Protein AF-A0A261USJ1-F1 (afdb_monomer_lite)

Foldseek 3Di:
DDQDAFPCLPLDDPPDPDPSVVRSVVVQVCCQEPDQPDQWHAHSNRHIDGRVNVVVCVVDVVNVVVVVVVVVVVVVVLVVVLVVVCVVVVVVVVVVVPPDDQDDFQAKDFDDDDVPDDPVRHPGFIFTDDPRDTHDDQKGAFAAPCVVVVQVVVCVVVVHHQPDFDFDPDDDADPDDWRKGWGDDPQWIKIWDIAGNVQATDIDTDGPDDDDDDDDTGHHHDDTHDDDHDDDPQDDDDDDDDDDDDDDDDDDDDDDPDDDAFPDDLAFAEAEAEAEAAQLQQQAQQPAWQFQDADQQAKEWQQAQAAFDDVAPWARHTLQAMDGHGWHQRDTHPQQGHRGHAALFRLQQVLLCVLVVVVVRRSNSYHYYHHYQYGHLDDLVCCFPPHSSVRRVLRSLLSVCVNSVVVSHQYAHQAAEYEYQPNPQPPALVVSLVRVVRRLVVVQVSRCVRRVDPDRHAYEYEQAFAADPTGSVNVNLLVCCVVPVVRGDHQAYLQPFACSVVVLQQHYGYSRSSSLVSSSNNVQSSCRNVVNPPQQAKRWDAWEQPFQFKIKIDIRHNAAKDFPPQKQLQQKFKDAPRHGQARWDWDADPRRIIMTGGPDGDDLPRMKMWGQHHMDGPPDRHPGGGGGMWGPDPDWDAGPNDIGDSTHHYRIDMHRYDYDDD

Sequence (662 aa):
MGDGMTTYNTGNPVPSTDPRDLRDNAENYDTAMNDRDSPSWIDRLGRPRKTFAEIERLADPGTVLAAVETAEEAARTAVAANRTIFRATKAELLAAMQGPPAQLDETPGKVTNDPGHTVENPVNGDYVWRNGQLVYSAAQPATREEVDYALETYSALVGEPVEQYEFFNEYPVPEFFTDKAYVGTDSADFVIESKTTSGEFVFNGSASSGDETQYEFHNAPDTEGMGSVFVDRNEYIFANFSQVGDWSGEATPANSEANLKFPLNPLTQMLGQILYGQSLYMGCRGIPPLSTDQPYSNWTFGQGPRSTRPGGTGGGTGTQSAIPLIENTSNIAGNGSPDPGETPCSGAANFFSVQIKDWGIDPNALPVFSSTAGHGGYSITQLNENSSWIAVWRDHVTQQKARAEEMGKEYIVPVLHYGQGESDGGMDEIVWRNYFLALYAYQVSFVKSVTGQKWTPPMHTYQNWATGNASNPAKAYLWLARNYPNTFRLVTPLYHLPRADYASDGTHLSNIGSKHLGCYLGRASADVVLSRPMTNFIMPGKPVYESDTRIRIPHASGFPLQLTETTAQSGYKVLTGGEDAGVPVVTLDEYKNVILTLPQSVSPEDLVVRYARDYKPEGIVLNGGAGDLCDTDPSTVIISDELRSLRSYCPSFVETVTLSRV

Structure (mmCIF, N/CA/C/O backbone):
data_AF-A0A261USJ1-F1
#
_entry.id   AF-A0A261USJ1-F1
#
loop_
_atom_site.group_PDB
_atom_site.id
_atom_site.type_symbol
_atom_site.label_atom_id
_atom_site.label_alt_id
_atom_site.label_comp_id
_atom_site.label_asym_id
_atom_site.label_entity_id
_atom_site.label_seq_id
_atom_site.pdbx_PDB_ins_code
_atom_site.Cartn_x
_atom_site.Cartn_y
_atom_site.Cartn_z
_atom_site.occupancy
_atom_site.B_iso_or_equiv
_atom_site.auth_seq_id
_atom_site.auth_comp_id
_atom_site.auth_asym_id
_atom_site.auth_atom_id
_atom_site.pdbx_PDB_model_num
ATOM 1 N N . MET A 1 1 ? -15.446 43.816 -33.731 1.00 31.97 1 MET A N 1
ATOM 2 C CA . MET A 1 1 ? -14.307 44.629 -34.212 1.00 31.97 1 MET A CA 1
ATOM 3 C C . MET A 1 1 ? -13.136 44.208 -33.347 1.00 31.97 1 MET A C 1
ATOM 5 O O . MET A 1 1 ? -13.342 44.184 -32.147 1.00 31.97 1 MET A O 1
ATOM 9 N N . GLY A 1 2 ? -11.968 43.812 -33.828 1.00 37.75 2 GLY A N 1
ATOM 10 C CA . GLY A 1 2 ? -11.449 43.549 -35.176 1.00 37.75 2 GLY A CA 1
ATOM 11 C C . GLY A 1 2 ? -9.989 43.121 -34.966 1.00 37.75 2 GLY A C 1
ATOM 12 O O . GLY A 1 2 ? -9.375 43.650 -34.045 1.00 37.75 2 GLY A O 1
ATOM 13 N N . ASP A 1 3 ? -9.469 42.137 -35.705 1.00 47.72 3 ASP A N 1
ATOM 14 C CA . ASP A 1 3 ? -8.254 41.417 -35.280 1.00 47.72 3 ASP A CA 1
ATOM 15 C C . ASP A 1 3 ? -7.053 42.345 -35.038 1.00 47.72 3 ASP A C 1
ATOM 17 O O . ASP A 1 3 ? -6.546 43.001 -35.952 1.00 47.72 3 ASP A O 1
ATOM 21 N N . GLY A 1 4 ? -6.626 42.405 -33.773 1.00 51.84 4 GLY A N 1
ATOM 22 C CA . GLY A 1 4 ? -5.659 43.371 -33.261 1.00 51.84 4 GLY A CA 1
ATOM 23 C C . GLY A 1 4 ? -4.225 43.071 -33.680 1.00 51.84 4 GLY A C 1
ATOM 24 O O . GLY A 1 4 ? -3.423 42.619 -32.869 1.00 51.84 4 GLY A O 1
ATOM 25 N N . MET A 1 5 ? -3.885 43.356 -34.936 1.00 59.59 5 MET A N 1
ATOM 26 C CA . MET A 1 5 ? -2.505 43.692 -35.282 1.00 59.59 5 MET A CA 1
ATOM 27 C C . MET A 1 5 ? -2.197 45.113 -34.802 1.00 59.59 5 MET A C 1
ATOM 29 O O . MET A 1 5 ? -3.017 46.019 -34.956 1.00 59.59 5 MET A O 1
ATOM 33 N N . THR A 1 6 ? -1.003 45.312 -34.249 1.00 66.19 6 THR A N 1
ATOM 34 C CA . THR A 1 6 ? -0.514 46.633 -33.838 1.00 66.19 6 THR A CA 1
ATOM 35 C C . THR A 1 6 ? -0.359 47.585 -35.024 1.00 66.19 6 THR A C 1
ATOM 37 O O . THR A 1 6 ? -0.209 47.141 -36.165 1.00 66.19 6 THR A O 1
ATOM 40 N N . THR A 1 7 ? -0.380 48.899 -34.762 1.00 78.62 7 THR A N 1
ATOM 41 C CA . THR A 1 7 ? -0.466 49.934 -35.810 1.00 78.62 7 THR A CA 1
ATOM 42 C C . THR A 1 7 ? 0.581 49.798 -36.928 1.00 78.62 7 THR A C 1
ATOM 44 O O . THR A 1 7 ? 0.272 50.127 -38.076 1.00 78.62 7 THR A O 1
ATOM 47 N N . TYR A 1 8 ? 1.806 49.346 -36.631 1.00 80.75 8 TYR A N 1
ATOM 48 C CA . TYR A 1 8 ? 2.883 49.255 -37.627 1.00 80.75 8 TYR A CA 1
ATOM 49 C C . TYR A 1 8 ? 3.340 47.833 -37.978 1.00 80.75 8 TYR A C 1
ATOM 51 O O . TYR A 1 8 ? 3.887 47.655 -39.066 1.00 80.75 8 TYR A O 1
ATOM 59 N N . ASN A 1 9 ? 3.154 46.862 -37.077 1.00 76.31 9 ASN A N 1
ATOM 60 C CA . ASN A 1 9 ? 3.500 45.439 -37.187 1.00 76.31 9 ASN A CA 1
ATOM 61 C C . ASN A 1 9 ? 4.807 45.177 -37.967 1.00 76.31 9 ASN A C 1
ATOM 63 O O . ASN A 1 9 ? 4.822 44.559 -39.031 1.00 76.31 9 ASN A O 1
ATOM 67 N N . THR A 1 10 ? 5.921 45.715 -37.459 1.00 78.69 10 THR A N 1
ATOM 68 C CA . THR A 1 10 ? 7.188 45.811 -38.212 1.00 78.69 10 THR A CA 1
ATOM 69 C C . THR A 1 10 ? 7.858 44.464 -38.521 1.00 78.69 10 THR A C 1
ATOM 71 O O . THR A 1 10 ? 8.721 44.402 -39.396 1.00 78.69 10 THR A O 1
ATOM 74 N N . GLY A 1 11 ? 7.532 43.409 -37.766 1.00 79.56 11 GLY A N 1
ATOM 75 C CA . GLY A 1 11 ? 8.243 42.126 -37.780 1.00 79.56 11 GLY A CA 1
ATOM 76 C C . GLY A 1 11 ? 9.639 42.136 -37.131 1.00 79.56 11 GLY A C 1
ATOM 77 O O . GLY A 1 11 ? 10.296 41.095 -37.100 1.00 79.56 11 GLY A O 1
ATOM 78 N N . ASN A 1 12 ? 10.114 43.269 -36.597 1.00 82.81 12 ASN A N 1
ATOM 79 C CA . ASN A 1 12 ? 11.430 43.367 -35.956 1.00 82.81 12 ASN A CA 1
ATOM 80 C C . ASN A 1 12 ? 11.520 42.479 -34.694 1.00 82.81 12 ASN A C 1
ATOM 82 O O . ASN A 1 12 ? 10.553 42.404 -33.929 1.00 82.81 12 ASN A O 1
ATOM 86 N N . PRO A 1 13 ? 12.685 41.874 -34.387 1.00 79.81 13 PRO A N 1
ATOM 87 C CA . PRO A 1 13 ? 12.869 41.053 -33.188 1.00 79.81 13 PRO A CA 1
ATOM 88 C C . PRO A 1 13 ? 12.673 41.838 -31.875 1.00 79.81 13 PRO A C 1
ATOM 90 O O . PRO A 1 13 ? 12.565 43.064 -31.854 1.00 79.81 13 PRO A O 1
ATOM 93 N N . VAL A 1 14 ? 12.609 41.122 -30.749 1.00 79.56 14 VAL A N 1
ATOM 94 C CA . VAL A 1 14 ? 12.644 41.706 -29.395 1.00 79.56 14 VAL A CA 1
ATOM 95 C C . VAL A 1 14 ? 14.060 41.510 -28.826 1.00 79.56 14 VAL A C 1
ATOM 97 O O . VAL A 1 14 ? 14.514 40.366 -28.805 1.00 79.56 14 VAL A O 1
ATOM 100 N N . PRO A 1 15 ? 14.747 42.559 -28.330 1.00 78.44 15 PRO A N 1
ATOM 101 C CA . PRO A 1 15 ? 14.367 43.976 -28.354 1.00 78.44 15 PRO A CA 1
ATOM 102 C C . PRO A 1 15 ? 14.515 44.616 -29.748 1.00 78.44 15 PRO A C 1
ATOM 104 O O . PRO A 1 15 ? 15.284 44.144 -30.580 1.00 78.44 15 PRO A O 1
ATOM 107 N N . SER A 1 16 ? 13.810 45.731 -29.964 1.00 83.81 16 SER A N 1
ATOM 108 C CA . SER A 1 16 ? 13.938 46.602 -31.142 1.00 83.81 16 SER A CA 1
ATOM 109 C C . SER A 1 16 ? 14.152 48.050 -30.694 1.00 83.81 16 SER A C 1
ATOM 111 O O . SER A 1 16 ? 13.687 48.441 -29.623 1.00 83.81 16 SER A O 1
ATOM 113 N N . THR A 1 17 ? 14.848 48.837 -31.514 1.00 88.31 17 THR A N 1
ATOM 114 C CA . THR A 1 17 ? 15.060 50.284 -31.333 1.00 88.31 17 THR A CA 1
ATOM 115 C C . THR A 1 17 ? 14.256 51.138 -32.321 1.00 88.31 17 THR A C 1
ATOM 117 O O . THR A 1 17 ? 14.405 52.359 -32.330 1.00 88.31 17 THR A O 1
ATOM 120 N N . ASP A 1 18 ? 13.400 50.530 -33.150 1.00 85.31 18 ASP A N 1
ATOM 121 C CA . ASP A 1 18 ? 12.532 51.261 -34.078 1.00 85.31 18 ASP A CA 1
ATOM 122 C C . ASP A 1 18 ? 11.438 52.034 -33.307 1.00 85.31 18 ASP A C 1
ATOM 124 O O . ASP A 1 18 ? 10.701 51.428 -32.520 1.00 85.31 18 ASP A O 1
ATOM 128 N N . PRO A 1 19 ? 11.261 53.352 -33.530 1.00 85.12 19 PRO A N 1
ATOM 129 C CA . PRO A 1 19 ? 10.209 54.131 -32.873 1.00 85.12 19 PRO A CA 1
ATOM 130 C C . PRO A 1 19 ? 8.784 53.610 -33.118 1.00 85.12 19 PRO A C 1
ATOM 132 O O . PRO A 1 19 ? 7.893 53.871 -32.311 1.00 85.12 19 PRO A O 1
ATOM 135 N N . ARG A 1 20 ? 8.557 52.861 -34.205 1.00 86.00 20 ARG A N 1
ATOM 136 C CA . ARG A 1 20 ? 7.270 52.214 -34.498 1.00 86.00 20 ARG A CA 1
ATOM 137 C C . ARG A 1 20 ? 7.000 51.048 -33.556 1.00 86.00 20 ARG A C 1
ATOM 139 O O . ARG A 1 20 ? 5.900 50.944 -33.024 1.00 86.00 20 ARG A O 1
ATOM 146 N N . ASP A 1 21 ? 8.020 50.237 -33.270 1.00 84.88 21 ASP A N 1
ATOM 147 C CA . ASP A 1 21 ? 7.905 49.146 -32.301 1.00 84.88 21 ASP A CA 1
ATOM 148 C C . ASP A 1 21 ? 7.637 49.665 -30.890 1.00 84.88 21 ASP A C 1
ATOM 150 O O . ASP A 1 21 ? 6.932 49.013 -30.129 1.00 84.88 21 ASP A O 1
ATOM 154 N N . LEU A 1 22 ? 8.159 50.839 -30.517 1.00 83.94 22 LEU A N 1
ATOM 155 C CA . LEU A 1 22 ? 7.848 51.446 -29.219 1.00 83.94 22 LEU A CA 1
ATOM 156 C C . LEU A 1 22 ? 6.342 51.713 -29.064 1.00 83.94 22 LEU A C 1
ATOM 158 O O . LEU A 1 22 ? 5.780 51.406 -28.013 1.00 83.94 22 LEU A O 1
ATOM 162 N N . ARG A 1 23 ? 5.683 52.232 -30.110 1.00 83.56 23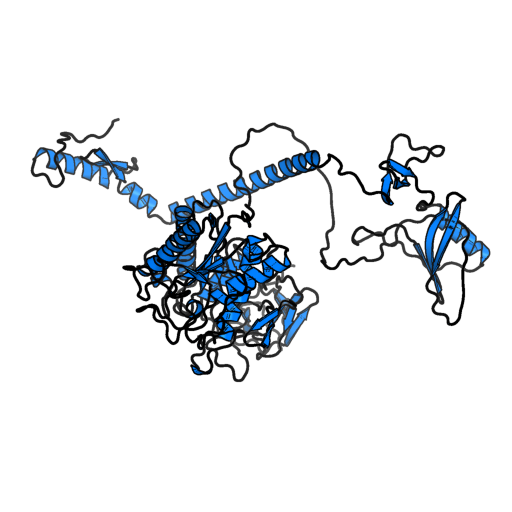 ARG A N 1
ATOM 163 C CA . ARG A 1 23 ? 4.230 52.450 -30.107 1.00 83.56 23 ARG A CA 1
ATOM 164 C C . ARG A 1 23 ? 3.456 51.130 -30.146 1.00 83.56 23 ARG A C 1
ATOM 166 O O . ARG A 1 23 ? 2.558 50.953 -29.331 1.00 83.56 23 ARG A O 1
ATOM 173 N N . ASP A 1 24 ? 3.853 50.187 -30.995 1.00 83.38 24 ASP A N 1
ATOM 174 C CA . ASP A 1 24 ? 3.240 48.853 -31.063 1.00 83.38 24 ASP A CA 1
ATOM 175 C C . ASP A 1 24 ? 3.337 48.090 -29.726 1.00 83.38 24 ASP A C 1
ATOM 177 O O . ASP A 1 24 ? 2.386 47.431 -29.312 1.00 83.38 24 ASP A O 1
ATOM 181 N N . ASN A 1 25 ? 4.467 48.187 -29.012 1.00 84.69 25 ASN A N 1
ATOM 182 C CA . ASN A 1 25 ? 4.614 47.606 -27.673 1.00 84.69 25 ASN A CA 1
ATOM 183 C C . ASN A 1 25 ? 3.706 48.302 -26.640 1.00 84.69 25 ASN A C 1
ATOM 185 O O . ASN A 1 25 ? 3.221 47.631 -25.734 1.00 84.69 25 ASN A O 1
ATOM 189 N N . ALA A 1 26 ? 3.476 49.615 -26.756 1.00 85.69 26 ALA A N 1
ATOM 190 C CA . ALA A 1 26 ? 2.617 50.362 -25.836 1.00 85.69 26 ALA A CA 1
ATOM 191 C C . ALA A 1 26 ? 1.125 50.048 -26.044 1.00 85.69 26 ALA A C 1
ATOM 193 O O . ALA A 1 26 ? 0.429 49.778 -25.069 1.00 85.69 26 ALA A O 1
ATOM 194 N N . GLU A 1 27 ? 0.661 50.010 -27.298 1.00 83.62 27 GLU A N 1
ATOM 195 C CA . GLU A 1 27 ? -0.711 49.607 -27.658 1.00 83.62 27 GLU A CA 1
ATOM 196 C C . GLU A 1 27 ? -1.000 48.173 -27.184 1.00 83.62 27 GLU A C 1
ATOM 198 O O . GLU A 1 27 ? -2.015 47.920 -26.539 1.00 83.62 27 GLU A O 1
ATOM 203 N N . ASN A 1 28 ? -0.045 47.260 -27.388 1.00 85.44 28 ASN A N 1
ATOM 204 C CA . ASN A 1 28 ? -0.116 45.899 -26.862 1.00 85.44 28 ASN A CA 1
ATOM 205 C C . ASN A 1 28 ? -0.135 45.826 -25.333 1.00 85.44 28 ASN A C 1
ATOM 207 O O . ASN A 1 28 ? -0.880 45.024 -24.781 1.00 85.44 28 ASN A O 1
ATOM 211 N N . TYR A 1 29 ? 0.701 46.602 -24.637 1.00 87.00 29 TYR A N 1
ATOM 212 C CA . TYR A 1 29 ? 0.779 46.548 -23.174 1.00 87.00 29 TYR A CA 1
ATOM 213 C C . TYR A 1 29 ? -0.506 47.067 -22.516 1.00 87.00 29 TYR A C 1
ATOM 215 O O . TYR A 1 29 ? -0.948 46.505 -21.515 1.00 87.00 29 TYR A O 1
ATOM 223 N N . ASP A 1 30 ? -1.131 48.088 -23.108 1.00 87.19 30 ASP A N 1
ATOM 224 C CA . ASP A 1 30 ? -2.440 48.584 -22.686 1.00 87.19 30 ASP A CA 1
ATOM 225 C C . ASP A 1 30 ? -3.512 47.489 -22.824 1.00 87.19 30 ASP A C 1
ATOM 227 O O . ASP A 1 30 ? -4.163 47.141 -21.840 1.00 87.19 30 ASP A O 1
ATOM 231 N N . THR A 1 31 ? -3.608 46.833 -23.991 1.00 86.12 31 THR A N 1
ATOM 232 C CA . THR A 1 31 ? -4.508 45.676 -24.186 1.00 86.12 31 THR A CA 1
ATOM 233 C C . THR A 1 31 ? -4.193 44.524 -23.222 1.00 86.12 31 THR A C 1
ATOM 235 O O . THR A 1 31 ? -5.098 43.947 -22.626 1.00 86.12 31 THR A O 1
ATOM 238 N N . ALA A 1 32 ? -2.913 44.198 -23.024 1.00 88.31 32 ALA A N 1
ATOM 239 C CA . ALA A 1 32 ? -2.475 43.087 -22.181 1.00 88.31 32 ALA A CA 1
ATOM 240 C C . ALA A 1 32 ? -2.879 43.241 -20.709 1.00 88.31 32 ALA A C 1
ATOM 242 O O . ALA A 1 32 ? -3.160 42.236 -20.051 1.00 88.31 32 ALA A O 1
ATOM 243 N N . MET A 1 33 ? -2.878 44.475 -20.196 1.00 91.44 33 MET A N 1
ATOM 244 C CA . MET A 1 33 ? -3.151 44.780 -18.790 1.00 91.44 33 MET A CA 1
ATOM 245 C C . MET A 1 33 ? -4.598 45.201 -18.522 1.00 91.44 33 MET A C 1
ATOM 247 O O . MET A 1 33 ? -5.120 44.869 -17.459 1.00 91.44 33 MET A O 1
ATOM 251 N N . ASN A 1 34 ? -5.228 45.931 -19.448 1.00 89.56 34 ASN A N 1
ATOM 252 C CA . ASN A 1 34 ? -6.484 46.643 -19.192 1.00 89.56 34 ASN A CA 1
ATOM 253 C C . ASN A 1 34 ? -7.712 46.046 -19.902 1.00 89.56 34 ASN A C 1
ATOM 255 O O . ASN A 1 34 ? -8.832 46.391 -19.522 1.00 89.56 34 ASN A O 1
ATOM 259 N N . ASP A 1 35 ? -7.548 45.150 -20.884 1.00 87.19 35 ASP A N 1
ATOM 260 C CA . ASP A 1 35 ? -8.683 44.399 -21.438 1.00 87.19 35 ASP A CA 1
ATOM 261 C C . ASP A 1 35 ? -9.181 43.365 -20.408 1.00 87.19 35 ASP A C 1
ATOM 263 O O . ASP A 1 35 ? -8.410 42.563 -19.870 1.00 87.19 35 ASP A O 1
ATOM 267 N N . ARG A 1 36 ? -10.485 43.423 -20.113 1.00 86.31 36 ARG A N 1
ATOM 268 C CA . ARG A 1 36 ? -11.181 42.558 -19.146 1.00 86.31 36 ARG A CA 1
ATOM 269 C C . ARG A 1 36 ? -12.207 41.626 -19.790 1.00 86.31 36 ARG A C 1
ATOM 271 O O . ARG A 1 36 ? -12.709 40.743 -19.100 1.00 86.31 36 ARG A O 1
ATOM 278 N N . ASP A 1 37 ? -12.498 41.821 -21.074 1.00 85.38 37 ASP A N 1
ATOM 279 C CA . ASP A 1 37 ? -13.512 41.079 -21.823 1.00 85.38 37 ASP A CA 1
ATOM 280 C C . ASP A 1 37 ? -12.855 40.003 -22.709 1.00 85.38 37 ASP A C 1
ATOM 282 O O . ASP A 1 37 ? -13.385 38.899 -22.857 1.00 85.38 37 ASP A O 1
ATOM 286 N N . SER A 1 38 ? -11.667 40.285 -23.258 1.00 84.12 38 SER A N 1
ATOM 287 C CA . SER A 1 38 ? -10.870 39.317 -24.017 1.00 84.12 38 SER A CA 1
ATOM 288 C C . SER A 1 38 ? -9.994 38.468 -23.083 1.00 84.12 38 SER A C 1
ATOM 290 O O . SER A 1 38 ? -9.188 39.023 -22.334 1.00 84.12 38 SER A O 1
ATOM 292 N N . PRO A 1 39 ? -10.021 37.122 -23.162 1.00 85.38 39 PRO A N 1
ATOM 293 C CA . PRO A 1 39 ? -9.114 36.275 -22.380 1.00 85.38 39 PRO A CA 1
ATOM 294 C C . PRO A 1 39 ? -7.683 36.232 -22.951 1.00 85.38 39 PRO A C 1
ATOM 296 O O . PRO A 1 39 ? -6.754 35.723 -22.317 1.00 85.38 39 PRO A O 1
ATOM 299 N N . SER A 1 40 ? -7.486 36.734 -24.173 1.00 88.88 40 SER A N 1
ATOM 300 C CA . SER A 1 40 ? -6.208 36.694 -24.878 1.00 88.88 40 SER A CA 1
ATOM 301 C C . SER A 1 40 ? -6.030 37.842 -25.865 1.00 88.88 40 SER A C 1
ATOM 303 O O . SER A 1 40 ? -6.982 38.230 -26.536 1.00 88.88 40 SER A O 1
ATOM 305 N N . TRP A 1 41 ? -4.786 38.289 -26.020 1.00 86.50 41 TRP A N 1
ATOM 306 C CA . TRP A 1 41 ? -4.325 39.285 -26.992 1.00 86.50 41 TRP A CA 1
ATOM 307 C C . TRP A 1 41 ? -3.182 38.702 -27.843 1.00 86.50 41 TRP A C 1
ATOM 309 O O . TRP A 1 41 ? -2.633 37.645 -27.517 1.00 86.50 41 TRP A O 1
ATOM 319 N N . ILE A 1 42 ? -2.820 39.364 -28.944 1.00 83.44 42 ILE A N 1
ATOM 320 C CA . ILE A 1 42 ? -1.750 38.925 -29.854 1.00 83.44 42 ILE A CA 1
ATOM 321 C C . ILE A 1 42 ? -0.527 39.830 -29.674 1.00 83.44 42 ILE A C 1
ATOM 323 O O . ILE A 1 42 ? -0.639 41.042 -29.818 1.00 83.44 42 ILE A O 1
ATOM 327 N N . ASP A 1 43 ? 0.650 39.268 -29.382 1.00 82.81 43 ASP A N 1
ATOM 328 C CA . ASP A 1 43 ? 1.877 40.070 -29.297 1.00 82.81 43 ASP A CA 1
ATOM 329 C C . ASP A 1 43 ? 2.382 40.536 -30.673 1.00 82.81 43 ASP A C 1
ATOM 331 O O . ASP A 1 43 ? 2.024 39.973 -31.708 1.00 82.81 43 ASP A O 1
ATOM 335 N N . ARG A 1 44 ? 3.257 41.555 -30.713 1.00 80.12 44 ARG A N 1
ATOM 336 C CA . ARG A 1 44 ? 3.800 42.110 -31.977 1.00 80.12 44 ARG A CA 1
ATOM 337 C C . ARG A 1 44 ? 4.689 41.145 -32.786 1.00 80.12 44 ARG A C 1
ATOM 339 O O . ARG A 1 44 ? 5.315 41.564 -33.753 1.00 80.12 44 ARG A O 1
ATOM 346 N N . LEU A 1 45 ? 4.791 39.876 -32.382 1.00 81.06 45 LEU A N 1
ATOM 347 C CA . LEU A 1 45 ? 5.389 38.779 -33.151 1.00 81.06 45 LEU A CA 1
ATOM 348 C C . LEU A 1 45 ? 4.328 37.751 -33.602 1.00 81.06 45 LEU A C 1
ATOM 350 O O . LEU A 1 45 ? 4.680 36.632 -33.981 1.00 81.06 45 LEU A O 1
ATOM 354 N N . GLY A 1 46 ? 3.041 38.109 -33.537 1.00 79.12 46 GLY A N 1
ATOM 355 C CA . GLY A 1 46 ? 1.903 37.292 -33.955 1.00 79.12 46 GLY A CA 1
ATOM 356 C C . GLY A 1 46 ? 1.513 36.179 -32.978 1.00 79.12 46 GLY A C 1
ATOM 357 O O . GLY A 1 46 ? 0.814 35.251 -33.383 1.00 79.12 46 GLY A O 1
ATOM 358 N N . ARG A 1 47 ? 1.977 36.202 -31.719 1.00 80.12 47 ARG A N 1
ATOM 359 C CA . ARG A 1 47 ? 1.775 35.082 -30.779 1.00 80.12 47 ARG A CA 1
ATOM 360 C C . ARG A 1 47 ? 0.634 35.366 -29.798 1.00 80.12 47 ARG A C 1
ATOM 362 O O . ARG A 1 47 ? 0.675 36.409 -29.146 1.00 80.12 47 ARG A O 1
ATOM 369 N N . PRO A 1 48 ? -0.327 34.445 -29.605 1.00 86.19 48 PRO A N 1
ATOM 370 C CA . PRO A 1 48 ? -1.371 34.616 -28.603 1.00 86.19 48 PRO A CA 1
ATOM 371 C C . PRO A 1 48 ? -0.801 34.556 -27.181 1.00 86.19 48 PRO A C 1
ATOM 373 O O . PRO A 1 48 ? 0.004 33.683 -26.842 1.00 86.19 48 PRO A O 1
ATOM 376 N N . ARG A 1 49 ? -1.247 35.489 -26.342 1.00 84.81 49 ARG A N 1
ATOM 377 C CA . ARG A 1 49 ? -0.907 35.661 -24.923 1.00 84.81 49 ARG A CA 1
ATOM 378 C C . ARG A 1 49 ? -2.194 35.837 -24.123 1.00 84.81 49 ARG A C 1
ATOM 380 O O . ARG A 1 49 ? -3.187 36.299 -24.669 1.00 84.81 49 ARG A O 1
ATOM 387 N N . LYS A 1 50 ? -2.186 35.504 -22.831 1.00 91.75 50 LYS A N 1
ATOM 388 C CA . LYS A 1 50 ? -3.319 35.807 -21.938 1.00 91.75 50 LYS A CA 1
ATOM 389 C C . LYS A 1 50 ? -3.307 37.285 -21.548 1.00 91.75 50 LYS A C 1
ATOM 391 O O . LYS A 1 50 ? -2.228 37.863 -21.399 1.00 91.75 50 LYS A O 1
ATOM 396 N N . THR A 1 51 ? -4.486 37.877 -21.390 1.00 92.62 51 THR A N 1
ATOM 397 C CA . THR A 1 51 ? -4.655 39.173 -20.711 1.00 92.62 51 THR A CA 1
ATOM 398 C C . THR A 1 51 ? -4.451 39.002 -19.205 1.00 92.62 51 THR A C 1
ATOM 400 O O . THR A 1 51 ? -4.535 37.889 -18.677 1.00 92.62 51 THR A O 1
ATOM 403 N N . PHE A 1 52 ? -4.172 40.094 -18.493 1.00 88.81 52 PHE A N 1
ATOM 404 C CA . PHE A 1 52 ? -3.994 40.048 -17.043 1.00 88.81 52 PHE A CA 1
ATOM 405 C C . PHE A 1 52 ? -5.282 39.612 -16.326 1.00 88.81 52 PHE A C 1
ATOM 407 O O . PHE A 1 52 ? -5.216 38.788 -15.420 1.00 88.81 52 PHE A O 1
ATOM 414 N N . ALA A 1 53 ? -6.454 40.041 -16.811 1.00 87.38 53 ALA A N 1
ATOM 415 C CA . ALA A 1 53 ? -7.752 39.626 -16.276 1.00 87.38 53 ALA A CA 1
ATOM 416 C C . ALA A 1 53 ? -7.990 38.101 -16.356 1.00 87.38 53 ALA A C 1
ATOM 418 O O . ALA A 1 53 ? -8.504 37.509 -15.409 1.00 87.38 53 ALA A O 1
ATOM 419 N N . GLU A 1 54 ? -7.571 37.430 -17.437 1.00 85.94 54 GLU A N 1
ATOM 420 C CA . GLU A 1 54 ? -7.639 35.960 -17.535 1.00 85.94 54 GLU A CA 1
ATOM 421 C C . GLU A 1 54 ? -6.612 35.269 -16.625 1.00 85.94 54 GLU A C 1
ATOM 423 O O . GLU A 1 54 ? -6.858 34.166 -16.139 1.00 85.94 54 GLU A O 1
ATOM 428 N N . ILE A 1 55 ? -5.468 35.904 -16.354 1.00 83.06 55 ILE A N 1
ATOM 429 C CA . ILE A 1 55 ? -4.493 35.398 -15.377 1.00 83.06 55 ILE A CA 1
ATOM 430 C C . ILE A 1 55 ? -5.062 35.505 -13.954 1.00 83.06 55 ILE A C 1
ATOM 432 O O . ILE A 1 55 ? -4.971 34.534 -13.209 1.00 83.06 55 ILE A O 1
ATOM 436 N N . GLU A 1 56 ? -5.709 36.619 -13.596 1.00 83.44 56 GLU A N 1
ATOM 437 C CA . GLU A 1 56 ? -6.424 36.775 -12.320 1.00 83.44 56 GLU A CA 1
ATOM 438 C C . GLU A 1 56 ? -7.561 35.750 -12.181 1.00 83.44 56 GLU A C 1
ATOM 440 O O . GLU A 1 56 ? -7.635 35.044 -11.176 1.00 83.44 56 GLU A O 1
ATOM 445 N N . ARG A 1 57 ? -8.400 35.591 -13.215 1.00 78.25 57 ARG A N 1
ATOM 446 C CA . ARG A 1 57 ? -9.525 34.637 -13.227 1.00 78.25 57 ARG A CA 1
ATOM 447 C C . ARG A 1 57 ? -9.079 33.175 -13.094 1.00 78.25 57 ARG A C 1
ATOM 449 O O . ARG A 1 57 ? -9.806 32.361 -12.536 1.00 78.25 57 ARG A O 1
ATOM 456 N N . LEU A 1 58 ? -7.897 32.827 -13.603 1.00 73.94 58 LEU A N 1
ATOM 457 C CA . LEU A 1 58 ? -7.306 31.491 -13.450 1.00 73.94 58 LEU A CA 1
ATOM 458 C C . LEU A 1 58 ? -6.505 31.312 -12.151 1.00 73.94 58 LEU A C 1
ATOM 460 O O . LEU A 1 58 ? -6.184 30.178 -11.802 1.00 73.94 58 LEU A O 1
ATOM 464 N N . ALA A 1 59 ? -6.166 32.402 -11.460 1.00 71.06 59 ALA A N 1
ATOM 465 C CA . ALA A 1 59 ? -5.510 32.380 -10.155 1.00 71.06 59 ALA A CA 1
ATOM 466 C C . ALA A 1 59 ? -6.511 32.378 -8.983 1.00 71.06 59 ALA A C 1
ATOM 468 O O . ALA A 1 59 ? -6.129 32.016 -7.871 1.00 71.06 59 ALA A O 1
ATOM 469 N N . ASP A 1 60 ? -7.771 32.757 -9.219 1.00 72.19 60 ASP A N 1
ATOM 470 C CA . ASP A 1 60 ? -8.855 32.693 -8.237 1.00 72.19 60 ASP A CA 1
ATOM 471 C C . ASP A 1 60 ? -9.188 31.237 -7.829 1.00 72.19 60 ASP A C 1
ATOM 473 O O . ASP A 1 60 ? -9.688 30.460 -8.654 1.00 72.19 60 ASP A O 1
ATOM 477 N N . PRO A 1 61 ? -8.999 30.857 -6.547 1.00 56.00 61 PRO A N 1
ATOM 478 C CA . PRO A 1 61 ? -9.372 29.535 -6.056 1.00 56.00 61 PRO A CA 1
ATOM 479 C C . PRO A 1 61 ? -10.876 29.253 -6.147 1.00 56.00 61 PRO A C 1
ATOM 481 O O . PRO A 1 61 ? -11.250 28.090 -6.270 1.00 56.00 61 PRO A O 1
ATOM 484 N N . GLY A 1 62 ? -11.737 30.279 -6.104 1.00 61.53 62 GLY A N 1
ATOM 485 C CA . GLY A 1 62 ? -13.188 30.124 -6.226 1.00 61.53 62 GLY A CA 1
ATOM 486 C C . GLY A 1 62 ? -13.597 29.624 -7.610 1.00 61.53 62 GLY A C 1
ATOM 487 O O . GLY A 1 62 ? -14.349 28.660 -7.725 1.00 61.53 62 GLY A O 1
ATOM 488 N N . THR A 1 63 ? -13.034 30.212 -8.664 1.00 58.34 63 THR A N 1
ATOM 489 C CA . THR A 1 63 ? -13.231 29.794 -10.057 1.00 58.34 63 THR A CA 1
ATOM 490 C C . THR A 1 63 ? -12.688 28.386 -10.312 1.00 58.34 63 THR A C 1
ATOM 492 O O . THR A 1 63 ? -13.330 27.605 -11.015 1.00 58.34 63 THR A O 1
ATOM 495 N N . VAL A 1 64 ? -11.541 28.024 -9.722 1.00 52.78 64 VAL A N 1
ATOM 496 C CA . VAL A 1 64 ? -11.002 26.655 -9.816 1.00 52.78 64 VAL A CA 1
ATOM 497 C C . VAL A 1 64 ? -11.894 25.658 -9.070 1.00 52.78 64 VAL A C 1
ATOM 499 O O . VAL A 1 64 ? -12.210 24.607 -9.624 1.00 52.78 64 VAL A O 1
ATOM 502 N N . LEU A 1 65 ? -12.348 25.985 -7.856 1.00 51.19 65 LEU A N 1
ATOM 503 C CA . LEU A 1 65 ? -13.231 25.125 -7.068 1.00 51.19 65 LEU A CA 1
ATOM 504 C C . LEU A 1 65 ? -14.586 24.932 -7.758 1.00 51.19 65 LEU A C 1
ATOM 506 O O . LEU A 1 65 ? -15.002 23.796 -7.940 1.00 51.19 65 LEU A O 1
ATOM 510 N N . ALA A 1 66 ? -15.219 26.000 -8.248 1.00 58.03 66 ALA A N 1
ATOM 511 C CA . ALA A 1 66 ? -16.476 25.917 -8.991 1.00 58.03 66 ALA A CA 1
ATOM 512 C C . ALA A 1 66 ? -16.333 25.121 -10.304 1.00 58.03 66 ALA A C 1
ATOM 514 O O . ALA A 1 66 ? -17.255 24.406 -10.702 1.00 58.03 66 ALA A O 1
ATOM 515 N N . ALA A 1 67 ? -15.175 25.194 -10.974 1.00 54.94 67 ALA A N 1
ATOM 516 C CA . ALA A 1 67 ? -14.879 24.356 -12.135 1.00 54.94 67 ALA A CA 1
ATOM 517 C C . ALA A 1 67 ? -14.709 22.873 -11.754 1.00 54.94 67 ALA A C 1
ATOM 519 O O . ALA A 1 67 ? -15.180 22.008 -12.491 1.00 54.94 67 ALA A O 1
ATOM 520 N N . VAL A 1 68 ? -14.098 22.574 -10.600 1.00 54.41 68 VAL A N 1
ATOM 521 C CA . VAL A 1 68 ? -14.011 21.212 -10.045 1.00 54.41 68 VAL A CA 1
ATOM 522 C C . VAL A 1 68 ? -15.388 20.699 -9.628 1.00 54.41 68 VAL A C 1
ATOM 524 O O . VAL A 1 68 ? -15.750 19.608 -10.041 1.00 54.41 68 VAL A O 1
ATOM 527 N N . GLU A 1 69 ? -16.198 21.477 -8.911 1.00 58.84 69 GLU A N 1
ATOM 528 C CA . GLU A 1 69 ? -17.569 21.112 -8.522 1.00 58.84 69 GLU A CA 1
ATOM 529 C C . GLU A 1 69 ? -18.465 20.875 -9.748 1.00 58.84 69 GLU A C 1
ATOM 531 O O . GLU A 1 69 ? -19.212 19.898 -9.794 1.00 58.84 69 GLU A O 1
ATOM 536 N N . THR A 1 70 ? -18.339 21.708 -10.787 1.00 59.66 70 THR A N 1
ATOM 537 C CA . THR A 1 70 ? -19.051 21.524 -12.065 1.00 59.66 70 THR A CA 1
ATOM 538 C C . THR A 1 70 ? -18.568 20.273 -12.803 1.00 59.66 70 THR A C 1
ATOM 540 O O . THR A 1 70 ? -19.383 19.532 -13.352 1.00 59.66 70 THR A O 1
ATOM 543 N N . ALA A 1 71 ? -17.259 19.999 -12.808 1.00 49.66 71 ALA A N 1
ATOM 544 C CA . ALA A 1 71 ? -16.695 18.790 -13.404 1.00 49.66 71 ALA A CA 1
ATOM 545 C C . ALA A 1 71 ? -17.072 17.526 -12.614 1.00 49.66 71 ALA A C 1
ATOM 547 O O . ALA A 1 71 ? -17.356 16.495 -13.219 1.00 49.66 71 ALA A O 1
ATOM 548 N N . GLU A 1 72 ? -17.139 17.602 -11.285 1.00 51.88 72 GLU A N 1
ATOM 549 C CA . GLU A 1 72 ? -17.642 16.536 -10.424 1.00 51.88 72 GLU A CA 1
ATOM 550 C C . GLU A 1 72 ? -19.133 16.285 -10.641 1.00 51.88 72 GLU A C 1
ATOM 552 O O . GLU A 1 72 ? -19.541 15.130 -10.666 1.00 51.88 72 GLU A O 1
ATOM 557 N N . GLU A 1 73 ? -19.959 17.319 -10.815 1.00 54.78 73 GLU A N 1
ATOM 558 C CA . GLU A 1 73 ? -21.395 17.139 -11.049 1.00 54.78 73 GLU A CA 1
ATOM 559 C C . GLU A 1 73 ? -21.677 16.620 -12.464 1.00 54.78 73 GLU A C 1
ATOM 561 O O . GLU A 1 73 ? -22.509 15.728 -12.655 1.00 54.78 73 GLU A O 1
ATOM 566 N N . ALA A 1 74 ? -20.903 17.075 -13.454 1.00 50.34 74 ALA A N 1
ATOM 567 C CA . ALA A 1 74 ? -20.866 16.472 -14.781 1.00 50.34 74 ALA A CA 1
ATOM 568 C C . ALA A 1 74 ? -20.401 15.005 -14.717 1.00 50.34 74 ALA A C 1
ATOM 570 O O . ALA A 1 74 ? -20.991 14.157 -15.383 1.00 50.34 74 ALA A O 1
ATOM 571 N N . ALA A 1 75 ? -19.416 14.671 -13.875 1.00 45.28 75 ALA A N 1
ATOM 572 C CA . ALA A 1 75 ? -18.962 13.298 -13.660 1.00 45.28 75 ALA A CA 1
ATOM 573 C C . ALA A 1 75 ? -19.994 12.446 -12.900 1.00 45.28 75 ALA A C 1
ATOM 575 O O . ALA A 1 75 ? -20.221 11.304 -13.284 1.00 45.28 75 ALA A O 1
ATOM 576 N N . ARG A 1 76 ? -20.685 12.977 -11.882 1.00 50.38 76 ARG A N 1
ATOM 577 C CA . ARG A 1 76 ? -21.796 12.301 -11.184 1.00 50.38 76 ARG A CA 1
ATOM 578 C C . ARG A 1 76 ? -22.953 12.027 -12.145 1.00 50.38 76 ARG A C 1
ATOM 580 O O . ARG A 1 76 ? -23.472 10.910 -12.168 1.00 50.38 76 ARG A O 1
ATOM 587 N N . THR A 1 77 ? -23.280 12.991 -13.004 1.00 53.62 77 THR A N 1
ATOM 588 C CA . THR A 1 77 ? -24.271 12.850 -14.082 1.00 53.62 77 THR A CA 1
ATOM 589 C C . THR A 1 77 ? -23.829 11.815 -15.125 1.00 53.62 77 THR A C 1
ATOM 591 O O . THR A 1 77 ? -24.605 10.925 -15.473 1.00 53.62 77 THR A O 1
ATOM 594 N N . ALA A 1 78 ? -22.571 11.854 -15.574 1.00 44.97 78 ALA A N 1
ATOM 595 C CA . ALA A 1 78 ? -22.015 10.898 -16.532 1.00 44.97 78 ALA A CA 1
ATOM 596 C C . ALA A 1 78 ? -21.902 9.478 -15.953 1.00 44.97 78 ALA A C 1
ATOM 598 O O . ALA A 1 78 ? -22.186 8.513 -16.652 1.00 44.97 78 ALA A O 1
ATOM 599 N N . VAL A 1 79 ? -21.568 9.323 -14.669 1.00 45.16 79 VAL A N 1
ATOM 600 C CA . VAL A 1 79 ? -21.581 8.033 -13.958 1.00 45.16 79 VAL A CA 1
ATOM 601 C C . VAL A 1 79 ? -23.011 7.521 -13.793 1.00 45.16 79 VAL A C 1
ATOM 603 O O . VAL A 1 79 ? -23.247 6.326 -13.970 1.00 45.16 79 VAL A O 1
ATOM 606 N N . ALA A 1 80 ? -23.987 8.391 -13.517 1.00 45.69 80 ALA A N 1
ATOM 607 C CA . ALA A 1 80 ? -25.396 8.006 -13.492 1.00 45.69 80 ALA A CA 1
ATOM 608 C C . ALA A 1 80 ? -25.882 7.532 -14.874 1.00 45.69 80 ALA A C 1
ATOM 610 O O . ALA A 1 80 ? -26.521 6.483 -14.953 1.00 45.69 80 ALA A O 1
ATOM 611 N N . ALA A 1 81 ? -25.519 8.237 -15.951 1.00 43.53 81 ALA A N 1
ATOM 612 C CA . ALA A 1 81 ? -25.830 7.857 -17.329 1.00 43.53 81 ALA A CA 1
ATOM 613 C C . ALA A 1 81 ? -25.120 6.558 -17.756 1.00 43.53 81 ALA A C 1
ATOM 615 O O . ALA A 1 81 ? -25.778 5.624 -18.209 1.00 43.53 81 ALA A O 1
ATOM 616 N N . ASN A 1 82 ? -23.808 6.438 -17.526 1.00 43.97 82 ASN A N 1
ATOM 617 C CA . ASN A 1 82 ? -23.026 5.232 -17.818 1.00 43.97 82 ASN A CA 1
ATOM 618 C C . ASN A 1 82 ? -23.530 4.019 -17.026 1.00 43.97 82 ASN A C 1
ATOM 620 O O . ASN A 1 82 ? -23.542 2.915 -17.556 1.00 43.97 82 ASN A O 1
ATOM 624 N N . ARG A 1 83 ? -24.008 4.201 -15.788 1.00 43.78 83 ARG A N 1
ATOM 625 C CA . ARG A 1 83 ? -24.655 3.141 -14.995 1.00 43.78 83 ARG A CA 1
ATOM 626 C C . ARG A 1 83 ? -25.989 2.687 -15.599 1.00 43.78 83 ARG A C 1
ATOM 628 O O . ARG A 1 83 ? -26.324 1.512 -15.475 1.00 43.78 83 ARG A O 1
ATOM 635 N N . THR A 1 84 ? -26.734 3.577 -16.254 1.00 45.97 84 THR A N 1
ATOM 636 C CA . THR A 1 84 ? -27.952 3.228 -17.006 1.00 45.97 84 THR A CA 1
ATOM 637 C C . THR A 1 84 ? -27.609 2.514 -18.316 1.00 45.97 84 THR A C 1
ATOM 639 O O . THR A 1 84 ? -28.139 1.435 -18.566 1.00 45.97 84 THR A O 1
ATOM 642 N N . ILE A 1 85 ? -26.652 3.033 -19.093 1.00 44.84 85 ILE A N 1
ATOM 643 C CA . ILE A 1 85 ? -26.161 2.398 -20.331 1.00 44.84 85 ILE A CA 1
ATOM 644 C C . ILE A 1 85 ? -25.618 0.994 -20.033 1.00 44.84 85 ILE A C 1
ATOM 646 O O . ILE A 1 85 ? -26.041 0.027 -20.652 1.00 44.84 85 ILE A O 1
ATOM 650 N N . PHE A 1 86 ? -24.765 0.843 -19.016 1.00 39.44 86 PHE A N 1
ATOM 651 C CA . PHE A 1 86 ? -24.193 -0.449 -18.621 1.00 39.44 86 PHE A CA 1
ATOM 652 C C . PHE A 1 86 ? -25.257 -1.471 -18.188 1.00 39.44 86 PHE A C 1
ATOM 654 O O . PHE A 1 86 ? -25.057 -2.670 -18.369 1.00 39.44 86 PHE A O 1
ATOM 661 N N . ARG A 1 87 ? -26.404 -1.030 -17.647 1.00 41.28 87 ARG A N 1
ATOM 662 C CA . ARG A 1 87 ? -27.547 -1.917 -17.365 1.00 41.28 87 ARG A CA 1
ATOM 663 C C . ARG A 1 87 ? -28.221 -2.400 -18.652 1.00 41.28 87 ARG A C 1
ATOM 665 O O . ARG A 1 87 ? -28.497 -3.592 -18.744 1.00 41.28 87 ARG A O 1
ATOM 672 N N . ALA A 1 88 ? -28.417 -1.521 -19.637 1.00 39.66 88 ALA A N 1
ATOM 673 C CA . ALA A 1 88 ? -28.943 -1.893 -20.952 1.00 39.66 88 ALA A CA 1
ATOM 674 C C . ALA A 1 88 ? -27.987 -2.846 -21.693 1.00 39.66 88 ALA A C 1
ATOM 676 O O . ALA A 1 88 ? -28.371 -3.966 -22.017 1.00 39.66 88 ALA A O 1
ATOM 677 N N . THR A 1 89 ? -26.707 -2.483 -21.833 1.00 41.72 89 THR A N 1
ATOM 678 C CA . THR A 1 89 ? -25.714 -3.325 -22.521 1.00 41.72 89 THR A CA 1
ATOM 679 C C . THR A 1 89 ? -25.484 -4.660 -21.806 1.00 41.72 89 THR A C 1
ATOM 681 O O . THR A 1 89 ? -25.240 -5.667 -22.461 1.00 41.72 89 THR A O 1
ATOM 684 N N . LYS A 1 90 ? -25.612 -4.728 -20.469 1.00 41.22 90 LYS A N 1
ATOM 685 C CA . LYS A 1 90 ? -25.596 -6.012 -19.740 1.00 41.22 90 LYS A CA 1
ATOM 686 C C . LYS A 1 90 ? -26.801 -6.892 -20.102 1.00 41.22 90 LYS A C 1
ATOM 688 O O . LYS A 1 90 ? -26.632 -8.105 -20.182 1.00 41.22 90 LYS A O 1
ATOM 693 N N . ALA A 1 91 ? -27.987 -6.318 -20.307 1.00 40.25 91 ALA A N 1
ATOM 694 C CA . ALA A 1 91 ? -29.175 -7.066 -20.721 1.00 40.25 91 ALA A CA 1
ATOM 695 C C . ALA A 1 91 ? -29.051 -7.578 -22.169 1.00 40.25 91 ALA A C 1
ATOM 697 O O . ALA A 1 91 ? -29.330 -8.746 -22.427 1.00 40.25 91 ALA A O 1
ATOM 698 N N . GLU A 1 92 ? -28.539 -6.752 -23.085 1.00 44.81 92 GLU A N 1
ATOM 699 C CA . GLU A 1 92 ? -28.228 -7.156 -24.465 1.00 44.81 92 GLU A CA 1
ATOM 700 C C . GLU A 1 92 ? -27.167 -8.268 -24.507 1.00 44.81 92 GLU A C 1
ATOM 702 O O . GLU A 1 92 ? -27.320 -9.249 -25.234 1.00 44.81 92 GLU A O 1
ATOM 707 N N . LEU A 1 93 ? -26.119 -8.167 -23.679 1.00 39.66 93 LEU A N 1
ATOM 708 C CA . LEU A 1 93 ? -25.089 -9.202 -23.574 1.00 39.66 93 LEU A CA 1
ATOM 709 C C . LEU A 1 93 ? -25.642 -10.504 -22.972 1.00 39.66 93 LEU A C 1
ATOM 711 O O . LEU A 1 93 ? -25.283 -11.581 -23.435 1.00 39.66 93 LEU A O 1
ATOM 715 N N . LEU A 1 94 ? -26.544 -10.421 -21.987 1.00 37.62 94 LEU A N 1
ATOM 716 C CA . LEU A 1 94 ? -27.251 -11.585 -21.440 1.00 37.62 94 LEU A CA 1
ATOM 717 C C . LEU A 1 94 ? -28.111 -12.279 -22.504 1.00 37.62 94 LEU A C 1
ATOM 719 O O . LEU A 1 94 ? -28.065 -13.502 -22.596 1.00 37.62 94 LEU A O 1
ATOM 723 N N . ALA A 1 95 ? -28.825 -11.525 -23.345 1.00 38.47 95 ALA A N 1
ATOM 724 C CA . ALA A 1 95 ? -29.572 -12.085 -24.472 1.00 38.47 95 ALA A CA 1
ATOM 725 C C . ALA A 1 95 ? -28.641 -12.728 -25.520 1.00 38.47 95 ALA A C 1
ATOM 727 O O . ALA A 1 95 ? -28.906 -13.832 -25.990 1.00 38.47 95 ALA A O 1
ATOM 728 N N . ALA A 1 96 ? -27.500 -12.103 -25.831 1.00 38.81 96 ALA A N 1
ATOM 729 C CA . ALA A 1 96 ? -26.484 -12.684 -26.715 1.00 38.81 96 ALA A CA 1
ATOM 730 C C . ALA A 1 96 ? -25.819 -13.952 -26.134 1.00 38.81 96 ALA A C 1
ATOM 732 O O . ALA A 1 96 ? -25.336 -14.796 -26.888 1.00 38.81 96 ALA A O 1
ATOM 733 N N . MET A 1 97 ? -25.819 -14.113 -24.807 1.00 36.41 97 MET A N 1
ATOM 734 C CA . MET A 1 97 ? -25.341 -15.310 -24.104 1.00 36.41 97 MET A CA 1
ATOM 735 C C . MET A 1 97 ? -26.398 -16.426 -23.984 1.00 36.41 97 MET A C 1
ATOM 737 O O . MET A 1 97 ? -26.068 -17.500 -23.492 1.00 36.41 97 MET A O 1
ATOM 741 N N . GLN A 1 98 ? -27.632 -16.235 -24.476 1.00 32.56 98 GLN A N 1
ATOM 742 C CA . GLN A 1 98 ? -28.669 -17.283 -24.533 1.00 32.56 98 GLN A CA 1
ATOM 743 C C . GLN A 1 98 ? -28.574 -18.201 -25.772 1.00 32.56 98 GLN A C 1
ATOM 745 O O . GLN A 1 98 ? -29.522 -18.912 -26.096 1.00 32.56 98 GLN A O 1
ATOM 750 N N . GLY A 1 99 ? -27.421 -18.252 -26.448 1.00 36.91 99 GLY A N 1
ATOM 751 C CA . GLY A 1 99 ? -27.067 -19.408 -27.275 1.00 36.91 99 GLY A CA 1
ATOM 752 C C . GLY A 1 99 ? -26.611 -20.552 -26.360 1.00 36.91 99 GLY A C 1
ATOM 753 O O . GLY A 1 99 ? -25.529 -20.430 -25.783 1.00 36.91 99 GLY A O 1
ATOM 754 N N . PRO A 1 100 ? -27.395 -21.634 -26.172 1.00 33.06 100 PRO A N 1
ATOM 755 C CA . PRO A 1 100 ? -27.116 -22.606 -25.122 1.00 33.06 100 PRO A CA 1
ATOM 756 C C . PRO A 1 100 ? -25.815 -23.381 -25.400 1.00 33.06 100 PRO A C 1
ATOM 758 O O . PRO A 1 100 ? -25.672 -23.958 -26.484 1.00 33.06 100 PRO A O 1
ATOM 761 N N . PRO A 1 101 ? -24.870 -23.453 -24.441 1.00 38.25 101 PRO A N 1
ATOM 762 C CA . PRO A 1 101 ? -23.802 -24.441 -24.506 1.00 38.25 101 PRO A CA 1
ATOM 763 C C . PRO A 1 101 ? -24.411 -25.844 -24.390 1.00 38.25 101 PRO A C 1
ATOM 765 O O . PRO A 1 101 ? -25.401 -26.041 -23.684 1.00 38.25 101 PRO A O 1
ATOM 768 N N . ALA A 1 102 ? -23.822 -26.829 -25.071 1.00 43.47 102 ALA A N 1
ATOM 769 C CA . ALA A 1 102 ? -24.295 -28.209 -24.999 1.00 43.47 102 ALA A CA 1
ATOM 770 C C . ALA A 1 102 ? -24.200 -28.727 -23.553 1.00 43.47 102 ALA A C 1
ATOM 772 O O . ALA A 1 102 ? -23.100 -28.856 -23.010 1.00 43.47 102 ALA A O 1
ATOM 773 N N . GLN A 1 103 ? -25.351 -28.991 -22.930 1.00 43.84 103 GLN A N 1
ATOM 774 C CA . GLN A 1 103 ? -25.414 -29.528 -21.572 1.00 43.84 103 GLN A CA 1
ATOM 775 C C . GLN A 1 103 ? -24.900 -30.973 -21.563 1.00 43.84 103 GLN A C 1
ATOM 777 O O . GLN A 1 103 ? -25.099 -31.723 -22.521 1.00 43.84 103 GLN A O 1
ATOM 782 N N . LEU A 1 104 ? -24.185 -31.340 -20.498 1.00 40.78 104 LEU A N 1
ATOM 783 C CA . LEU A 1 104 ? -23.579 -32.663 -20.366 1.00 40.78 104 LEU A CA 1
ATOM 784 C C . LEU A 1 104 ? -24.654 -33.719 -20.088 1.00 40.78 104 LEU A C 1
ATOM 786 O O . LEU A 1 104 ? -25.662 -33.437 -19.436 1.00 40.78 104 LEU A O 1
ATOM 790 N N . ASP A 1 105 ? -24.416 -34.946 -20.539 1.00 46.38 105 ASP A N 1
ATOM 791 C CA . ASP A 1 105 ? -25.295 -36.064 -20.205 1.00 46.38 105 ASP A CA 1
ATOM 792 C C . ASP A 1 105 ? -25.333 -36.306 -18.686 1.00 46.38 105 ASP A C 1
ATOM 794 O O . ASP A 1 105 ? -24.360 -36.085 -17.966 1.00 46.38 105 ASP A O 1
ATOM 798 N N . GLU A 1 106 ? -26.504 -36.726 -18.223 1.00 50.47 106 GLU A N 1
ATOM 799 C CA . GLU A 1 106 ? -26.934 -36.862 -16.827 1.00 50.47 106 GLU A CA 1
ATOM 800 C C . GLU A 1 106 ? -27.047 -35.545 -16.028 1.00 50.47 106 GLU A C 1
ATOM 802 O O . GLU A 1 106 ? -27.318 -35.579 -14.830 1.00 50.47 106 GLU A O 1
ATOM 807 N N . THR A 1 107 ? -26.962 -34.376 -16.682 1.00 46.50 107 THR A N 1
ATOM 808 C CA . THR A 1 107 ? -27.301 -33.081 -16.052 1.00 46.50 107 THR A CA 1
ATOM 809 C C . THR A 1 107 ? -28.812 -32.999 -15.761 1.00 46.50 107 THR A C 1
ATOM 811 O O . THR A 1 107 ? -29.604 -33.106 -16.705 1.00 46.50 107 THR A O 1
ATOM 814 N N . PRO A 1 108 ? -29.251 -32.762 -14.510 1.00 41.47 108 PRO A N 1
ATOM 815 C CA . PRO A 1 108 ? -30.660 -32.516 -14.202 1.00 41.47 108 PRO A CA 1
ATOM 816 C C . PRO A 1 108 ? -31.187 -31.228 -14.852 1.00 41.47 108 PRO A C 1
ATOM 818 O O . PRO A 1 108 ? -30.450 -30.268 -15.073 1.00 41.47 108 PRO A O 1
ATOM 821 N N . GLY A 1 109 ? -32.486 -31.191 -15.129 1.00 46.88 109 GLY A N 1
ATOM 822 C CA . GLY A 1 109 ? -33.212 -30.009 -15.585 1.00 46.88 109 GLY A CA 1
ATOM 823 C C . GLY A 1 109 ? -34.647 -30.028 -15.065 1.00 46.88 109 GLY A C 1
ATOM 824 O O . GLY A 1 109 ? -35.133 -31.065 -14.628 1.00 46.88 109 GLY A O 1
ATOM 825 N N . LYS A 1 110 ? -35.339 -28.891 -15.115 1.00 51.38 110 LYS A N 1
ATOM 826 C CA . LYS A 1 110 ? -36.717 -28.758 -14.626 1.00 51.38 110 LYS A CA 1
ATOM 827 C C . LYS A 1 110 ? -37.528 -27.960 -15.636 1.00 51.38 110 LYS A C 1
ATOM 829 O O . LYS A 1 110 ? -37.062 -26.923 -16.107 1.00 51.38 110 LYS A O 1
ATOM 834 N N . VAL A 1 111 ? -38.711 -28.453 -15.990 1.00 47.62 111 VAL A N 1
ATOM 835 C CA . VAL A 1 111 ? -39.659 -27.751 -16.863 1.00 47.62 111 VAL A CA 1
ATOM 836 C C . VAL A 1 111 ? -40.824 -27.292 -16.002 1.00 47.62 111 VAL A C 1
ATOM 838 O O . VAL A 1 111 ? -41.451 -28.092 -15.310 1.00 47.62 111 VAL A O 1
ATOM 841 N N . THR A 1 112 ? -41.101 -25.993 -16.025 1.00 42.94 112 THR A N 1
ATOM 842 C CA . THR A 1 112 ? -42.234 -25.387 -15.325 1.00 42.94 112 THR A CA 1
ATOM 843 C C . THR A 1 112 ? -43.000 -24.486 -16.283 1.00 42.94 112 THR A C 1
ATOM 845 O O . THR A 1 112 ? -42.412 -23.811 -17.129 1.00 42.94 112 THR A O 1
ATOM 848 N N . ASN A 1 113 ? -44.325 -24.465 -16.136 1.00 44.41 113 ASN A N 1
ATOM 849 C CA . ASN A 1 113 ? -45.242 -23.639 -16.923 1.00 44.41 113 ASN A CA 1
ATOM 850 C C . ASN A 1 113 ? -45.192 -23.860 -18.453 1.00 44.41 113 ASN A C 1
ATOM 852 O O . ASN A 1 113 ? -45.486 -22.932 -19.210 1.00 44.41 113 ASN A O 1
ATOM 856 N N . ASP A 1 114 ? -44.893 -25.078 -18.924 1.00 56.94 114 ASP A N 1
ATOM 857 C CA . ASP A 1 114 ? -45.141 -25.453 -20.322 1.00 56.94 114 ASP A CA 1
ATOM 858 C C . ASP A 1 114 ? -46.656 -25.360 -20.635 1.00 56.94 114 ASP A C 1
ATOM 860 O O . ASP A 1 114 ? -47.464 -25.969 -19.921 1.00 56.94 114 ASP A O 1
ATOM 864 N N . PRO A 1 115 ? -47.082 -24.620 -21.682 1.00 53.78 115 PRO A N 1
ATOM 865 C CA . PRO A 1 115 ? -48.501 -24.441 -22.009 1.00 53.78 115 PRO A CA 1
ATOM 866 C C . PRO A 1 115 ? -49.251 -25.713 -22.446 1.00 53.78 115 PRO A C 1
ATOM 868 O O . PRO A 1 115 ? -50.476 -25.683 -22.545 1.00 53.78 115 PRO A O 1
ATOM 871 N N . GLY A 1 116 ? -48.544 -26.805 -22.750 1.00 58.97 116 GLY A N 1
ATOM 872 C CA . GLY A 1 116 ? -49.100 -28.123 -23.069 1.00 58.97 116 GLY A CA 1
ATOM 873 C C . GLY A 1 116 ? -49.304 -29.037 -21.854 1.00 58.97 116 GLY A C 1
ATOM 874 O O . GLY A 1 116 ? -49.739 -30.182 -22.018 1.00 58.97 116 GLY A O 1
ATOM 875 N N . HIS A 1 117 ? -48.993 -28.561 -20.645 1.00 59.31 117 HIS A N 1
ATOM 876 C CA . HIS A 1 117 ? -49.186 -29.313 -19.410 1.00 59.31 117 HIS A CA 1
ATOM 877 C C . HIS A 1 117 ? -50.670 -29.518 -19.080 1.00 59.31 117 HIS A C 1
ATOM 879 O O . HIS A 1 117 ? -51.445 -28.568 -18.984 1.00 59.31 117 HIS A O 1
ATOM 885 N N . THR A 1 118 ? -51.054 -30.775 -18.867 1.00 66.00 118 THR A N 1
ATOM 886 C CA . THR A 1 118 ? -52.401 -31.195 -18.447 1.00 66.00 118 THR A CA 1
ATOM 887 C C . THR A 1 118 ? -52.296 -32.404 -17.519 1.00 66.00 118 THR A C 1
ATOM 889 O O . THR A 1 118 ? -51.252 -33.052 -17.468 1.00 66.00 118 THR A O 1
ATOM 892 N N . VAL A 1 119 ? -53.372 -32.738 -16.800 1.00 51.84 119 VAL A N 1
ATOM 893 C CA . VAL A 1 119 ? -53.383 -33.876 -15.862 1.00 51.84 119 VAL A CA 1
ATOM 894 C C . VAL A 1 119 ? -53.133 -35.206 -16.590 1.00 51.84 119 VAL A C 1
ATOM 896 O O . VAL A 1 119 ? -52.438 -36.071 -16.068 1.00 51.84 119 VAL A O 1
ATOM 899 N N . GLU A 1 120 ? -53.622 -35.359 -17.825 1.00 55.53 120 GLU A N 1
ATOM 900 C CA . GLU A 1 120 ? -53.356 -36.534 -18.665 1.00 55.53 120 GLU A CA 1
ATOM 901 C C . GLU A 1 120 ? -52.006 -36.488 -19.416 1.00 55.53 120 GLU A C 1
ATOM 903 O O . GLU A 1 120 ? -51.604 -37.493 -20.005 1.00 55.53 120 GLU A O 1
ATOM 908 N N . ASN A 1 121 ? -51.300 -35.350 -19.416 1.00 59.62 121 ASN A N 1
ATOM 909 C CA . ASN A 1 121 ? -49.992 -35.167 -20.060 1.00 59.62 121 ASN A CA 1
ATOM 910 C C . ASN A 1 121 ? -49.093 -34.218 -19.229 1.00 59.62 121 ASN A C 1
ATOM 912 O O . ASN A 1 121 ? -48.956 -33.031 -19.563 1.00 59.62 121 ASN A O 1
ATOM 916 N N . PRO A 1 122 ? -48.484 -34.716 -18.135 1.00 59.16 122 PRO A N 1
ATOM 917 C CA . PRO A 1 122 ? -47.687 -33.902 -17.224 1.00 59.16 122 PRO A CA 1
ATOM 918 C C . PRO A 1 122 ? -46.279 -33.632 -17.785 1.00 59.16 122 PRO A C 1
ATOM 920 O O . PRO A 1 122 ? -45.317 -34.315 -17.457 1.00 59.16 122 PRO A O 1
ATOM 923 N N . VAL A 1 123 ? -46.154 -32.606 -18.634 1.00 59.41 123 VAL A N 1
ATOM 924 C CA . VAL A 1 123 ? -44.865 -32.128 -19.197 1.00 59.41 123 VAL A CA 1
ATOM 925 C C . VAL A 1 123 ? -44.161 -31.052 -18.348 1.00 59.41 123 VAL A C 1
ATOM 927 O O . VAL A 1 123 ? -43.201 -30.437 -18.795 1.00 59.41 123 VAL A O 1
ATOM 930 N N . ASN A 1 124 ? -44.628 -30.830 -17.115 1.00 56.88 124 ASN A N 1
ATOM 931 C CA . ASN A 1 124 ? -43.930 -30.021 -16.111 1.00 56.88 124 ASN A CA 1
ATOM 932 C C . ASN A 1 124 ? -43.469 -30.968 -15.007 1.00 56.88 124 ASN A C 1
ATOM 934 O O . ASN A 1 124 ? -44.206 -31.888 -14.660 1.00 56.88 124 ASN A O 1
ATOM 938 N N . GLY A 1 125 ? -42.287 -30.714 -14.460 1.00 55.53 125 GLY A N 1
ATOM 939 C CA . GLY A 1 125 ? -41.611 -31.572 -13.494 1.00 55.53 125 GLY A CA 1
ATOM 940 C C . GLY A 1 125 ? -40.113 -31.637 -13.775 1.00 55.53 125 GLY A C 1
ATOM 941 O O . GLY A 1 125 ? -39.571 -30.846 -14.557 1.00 55.53 125 GLY A O 1
ATOM 942 N N . ASP A 1 126 ? -39.446 -32.592 -13.141 1.00 53.03 126 ASP A N 1
ATOM 943 C CA . ASP A 1 126 ? -38.010 -32.809 -13.267 1.00 53.03 126 ASP A CA 1
ATOM 944 C C . ASP A 1 126 ? -37.671 -33.716 -14.459 1.00 53.03 126 ASP A C 1
ATOM 946 O O . ASP A 1 126 ? -38.391 -34.655 -14.810 1.00 53.03 126 ASP A O 1
ATOM 950 N N . TYR A 1 127 ? -36.545 -33.412 -15.093 1.00 60.62 127 TYR A N 1
ATOM 951 C CA . TYR A 1 127 ? -35.993 -34.032 -16.293 1.00 60.62 127 TYR A CA 1
ATOM 952 C C . TYR A 1 127 ? -34.490 -34.289 -16.093 1.00 60.62 127 TYR A C 1
ATOM 954 O O . TYR A 1 127 ? -33.836 -33.685 -15.244 1.00 60.62 127 TYR A O 1
ATOM 962 N N . VAL A 1 128 ? -33.903 -35.144 -16.927 1.00 53.56 128 VAL A N 1
ATOM 963 C CA . VAL A 1 128 ? -32.454 -35.369 -17.001 1.00 53.56 128 VAL A CA 1
ATOM 964 C C . VAL A 1 128 ? -32.014 -35.308 -18.462 1.00 53.56 128 VAL A C 1
ATOM 966 O O . VAL A 1 128 ? -32.652 -35.904 -19.332 1.00 53.56 128 VAL A O 1
ATOM 969 N N . TRP A 1 129 ? -30.922 -34.598 -18.750 1.00 50.94 129 TRP A N 1
ATOM 970 C CA . TRP A 1 129 ? -30.295 -34.604 -20.072 1.00 50.94 129 TRP A CA 1
ATOM 971 C C . TRP A 1 129 ? -29.700 -35.978 -20.381 1.00 50.94 129 TRP A C 1
ATOM 973 O O . TRP A 1 129 ? -28.844 -36.462 -19.646 1.00 50.94 129 TRP A O 1
ATOM 983 N N . ARG A 1 130 ? -30.133 -36.611 -21.473 1.00 59.06 130 ARG A N 1
ATOM 984 C CA . ARG A 1 130 ? -29.574 -37.868 -21.985 1.00 59.06 130 ARG A CA 1
ATOM 985 C C . ARG A 1 130 ? -29.505 -37.855 -23.509 1.00 59.06 130 ARG A C 1
ATOM 987 O O . ARG A 1 130 ? -30.474 -37.511 -24.181 1.00 59.06 130 ARG A O 1
ATOM 994 N N . ASN A 1 131 ? -28.361 -38.257 -24.051 1.00 59.91 131 ASN A N 1
ATOM 995 C CA . ASN A 1 131 ? -27.977 -38.205 -25.462 1.00 59.91 131 ASN A CA 1
ATOM 996 C C . ASN A 1 131 ? -28.298 -36.857 -26.140 1.00 59.91 131 ASN A C 1
ATOM 998 O O . ASN A 1 131 ? -28.718 -36.815 -27.296 1.00 59.91 131 ASN A O 1
ATOM 1002 N N . GLY A 1 132 ? -28.112 -35.747 -25.418 1.00 52.25 132 GLY A N 1
ATOM 1003 C CA . GLY A 1 132 ? -28.413 -34.408 -25.934 1.00 52.25 132 GLY A CA 1
ATOM 1004 C C . GLY A 1 132 ? -29.907 -34.043 -26.004 1.00 52.25 132 GLY A C 1
ATOM 1005 O O . GLY A 1 132 ? -30.269 -33.151 -26.772 1.00 52.25 132 GLY A O 1
ATOM 1006 N N . GLN A 1 133 ? -30.778 -34.709 -25.236 1.00 55.66 133 GLN A N 1
ATOM 1007 C CA . GLN A 1 133 ? -32.197 -34.358 -25.092 1.00 55.66 133 GLN A CA 1
ATOM 1008 C C . GLN A 1 133 ? -32.636 -34.379 -23.619 1.00 55.66 133 GLN A C 1
ATOM 1010 O O . GLN A 1 133 ? -32.141 -35.181 -22.834 1.00 55.66 133 GLN A O 1
ATOM 1015 N N . LEU A 1 134 ? -33.608 -33.543 -23.246 1.00 52.28 134 LEU A N 1
ATOM 1016 C CA . LEU A 1 134 ? -34.283 -33.620 -21.945 1.00 52.28 134 LEU A CA 1
ATOM 1017 C C . LEU A 1 134 ? -35.239 -34.825 -21.919 1.00 52.28 134 LEU A C 1
ATOM 1019 O O . LEU A 1 134 ? -36.167 -34.901 -22.724 1.00 52.28 134 LEU A O 1
ATOM 1023 N N . VAL A 1 135 ? -35.034 -35.747 -20.976 1.00 65.56 135 VAL A N 1
ATOM 1024 C CA . VAL A 1 135 ? -35.884 -36.927 -20.741 1.00 65.56 135 VAL A CA 1
ATOM 1025 C C . VAL A 1 135 ? -36.559 -36.798 -19.376 1.00 65.56 135 VAL A C 1
ATOM 1027 O O . VAL A 1 135 ? -35.885 -36.500 -18.395 1.00 65.56 135 VAL A O 1
ATOM 1030 N N . TYR A 1 136 ? -37.878 -37.000 -19.302 1.00 57.19 136 TYR A N 1
ATOM 1031 C CA . TYR A 1 136 ? -38.646 -36.836 -18.059 1.00 57.19 136 TYR A CA 1
ATOM 1032 C C . TYR A 1 136 ? -38.186 -37.818 -16.973 1.00 57.19 136 TYR A C 1
ATOM 1034 O O . TYR A 1 136 ? -37.922 -38.989 -17.263 1.00 57.19 136 TYR A O 1
ATOM 1042 N N . SER A 1 137 ? -38.081 -37.350 -15.729 1.00 53.66 137 SER A N 1
ATOM 1043 C CA . SER A 1 137 ? -37.664 -38.184 -14.601 1.00 53.66 137 SER A CA 1
ATOM 1044 C C . SER A 1 137 ? -38.790 -39.121 -14.148 1.00 53.66 137 SER A C 1
ATOM 1046 O O . SER A 1 137 ? -39.950 -38.723 -14.041 1.00 53.66 137 SER A O 1
ATOM 1048 N N . ALA A 1 138 ? -38.438 -40.375 -13.847 1.00 48.56 138 ALA A N 1
ATOM 1049 C CA . ALA A 1 138 ? -39.356 -41.385 -13.302 1.00 48.56 138 ALA A CA 1
ATOM 1050 C C . ALA A 1 138 ? -39.550 -41.284 -11.772 1.00 48.56 138 ALA A C 1
ATOM 1052 O O . ALA A 1 138 ? -40.392 -41.976 -11.200 1.00 48.56 138 ALA A O 1
ATOM 1053 N N . ALA A 1 139 ? -38.771 -40.424 -11.114 1.00 44.41 139 ALA A N 1
ATOM 1054 C CA . ALA A 1 139 ? -39.020 -39.946 -9.760 1.00 44.41 139 ALA A CA 1
ATOM 1055 C C . ALA A 1 139 ? -39.296 -38.443 -9.841 1.00 44.41 139 ALA A C 1
ATOM 1057 O O . ALA A 1 139 ? -38.567 -37.724 -10.528 1.00 44.41 139 ALA A O 1
ATOM 1058 N N . GLN A 1 140 ? -40.349 -37.985 -9.174 1.00 50.84 140 GLN A N 1
ATOM 1059 C CA . GLN A 1 140 ? -40.756 -36.581 -9.157 1.00 50.84 140 GLN A CA 1
ATOM 1060 C C . GLN A 1 140 ? -40.856 -36.105 -7.701 1.00 50.84 140 GLN A C 1
ATOM 1062 O O . GLN A 1 140 ? -41.168 -36.918 -6.819 1.00 50.84 140 GLN A O 1
ATOM 1067 N N . PRO A 1 141 ? -40.602 -34.813 -7.428 1.00 43.28 141 PRO A N 1
ATOM 1068 C CA . PRO A 1 141 ? -40.975 -34.215 -6.160 1.00 43.28 141 PRO A CA 1
ATOM 1069 C C . PRO A 1 141 ? -42.496 -34.270 -6.035 1.00 43.28 141 PRO A C 1
ATOM 1071 O O . PRO A 1 141 ? -43.230 -34.211 -7.025 1.00 43.28 141 PRO A O 1
ATOM 1074 N N . ALA A 1 142 ? -42.960 -34.406 -4.807 1.00 41.62 142 ALA A N 1
ATOM 1075 C CA . ALA A 1 142 ? -44.372 -34.467 -4.498 1.00 41.62 142 ALA A CA 1
ATOM 1076 C C . ALA A 1 142 ? -44.833 -33.089 -3.975 1.00 41.62 142 ALA A C 1
ATOM 1078 O O . ALA A 1 142 ? -44.037 -32.352 -3.399 1.00 41.62 142 ALA A O 1
ATOM 1079 N N . THR A 1 143 ? -46.091 -32.718 -4.222 1.00 44.62 143 THR A N 1
ATOM 1080 C CA . THR A 1 143 ? -46.632 -31.343 -4.159 1.00 44.62 143 THR A CA 1
ATOM 1081 C C . THR A 1 143 ? -46.991 -30.798 -2.753 1.00 44.62 143 THR A C 1
ATOM 1083 O O . THR A 1 143 ? -46.083 -30.530 -1.970 1.00 44.62 143 THR A O 1
ATOM 1086 N N . ARG A 1 144 ? -48.273 -30.578 -2.404 1.00 41.56 144 ARG A N 1
ATOM 1087 C CA . ARG A 1 144 ? -48.702 -30.069 -1.070 1.00 41.56 144 ARG A CA 1
ATOM 1088 C C . ARG A 1 144 ? -49.873 -30.834 -0.444 1.00 41.56 144 ARG A C 1
ATOM 1090 O O . ARG A 1 144 ? -49.901 -31.016 0.764 1.00 41.56 144 ARG A O 1
ATOM 1097 N N . GLU A 1 145 ? -50.833 -31.281 -1.244 1.00 44.00 145 GLU A N 1
ATOM 1098 C CA . GLU A 1 145 ? -52.126 -31.751 -0.730 1.00 44.00 145 GLU A CA 1
ATOM 1099 C C . GLU A 1 145 ? -52.074 -33.202 -0.215 1.00 44.00 145 GLU A C 1
ATOM 1101 O O . GLU A 1 145 ? -52.932 -33.611 0.568 1.00 44.00 145 GLU A O 1
ATOM 1106 N N . GLU A 1 146 ? -51.061 -33.990 -0.601 1.00 45.41 146 GLU A N 1
ATOM 1107 C CA . GLU A 1 146 ? -50.966 -35.388 -0.173 1.00 45.41 146 GLU A CA 1
ATOM 1108 C C . GLU A 1 146 ? -50.130 -35.697 1.110 1.00 45.41 146 GLU A C 1
ATOM 1110 O O . GLU A 1 146 ? -50.371 -36.770 1.656 1.00 45.41 146 GLU A O 1
ATOM 1115 N N . VAL A 1 147 ? -49.156 -34.913 1.638 1.00 42.53 147 VAL A N 1
ATOM 1116 C CA . VAL A 1 147 ? -48.555 -35.254 2.974 1.00 42.53 147 VAL A CA 1
ATOM 1117 C C . VAL A 1 147 ? -49.570 -34.932 4.036 1.00 42.53 147 VAL A C 1
ATOM 1119 O O . VAL A 1 147 ? -49.690 -35.696 4.981 1.00 42.53 147 VAL A O 1
ATOM 1122 N N . ASP A 1 148 ? -50.358 -33.882 3.842 1.00 45.28 148 ASP A N 1
ATOM 1123 C CA . ASP A 1 148 ? -51.520 -33.621 4.673 1.00 45.28 148 ASP A CA 1
ATOM 1124 C C . ASP A 1 148 ? -52.427 -34.884 4.678 1.00 45.28 148 ASP A C 1
ATOM 1126 O O . ASP A 1 148 ? -52.725 -35.419 5.745 1.00 45.28 148 ASP A O 1
ATOM 1130 N N . TYR A 1 149 ? -52.700 -35.502 3.515 1.00 45.91 149 TYR A N 1
ATOM 1131 C CA . TYR A 1 149 ? -53.392 -36.806 3.417 1.00 45.91 149 TYR A CA 1
ATOM 1132 C C . TYR A 1 149 ? -52.624 -38.004 4.026 1.00 45.91 149 TYR A C 1
ATOM 1134 O O . TYR A 1 149 ? -53.230 -38.894 4.632 1.00 45.91 149 TYR A O 1
ATOM 1142 N N . ALA A 1 150 ? -51.299 -38.076 3.882 1.00 43.78 150 ALA A N 1
ATOM 1143 C CA . ALA A 1 150 ? -50.483 -39.193 4.361 1.00 43.78 150 ALA A CA 1
ATOM 1144 C C . ALA A 1 150 ? -50.231 -39.137 5.875 1.00 43.78 150 ALA A C 1
ATOM 1146 O O . ALA A 1 150 ? -50.222 -40.182 6.521 1.00 43.78 150 ALA A O 1
ATOM 1147 N N . LEU A 1 151 ? -50.093 -37.941 6.452 1.00 46.12 151 LEU A N 1
ATOM 1148 C CA . LEU A 1 151 ? -50.042 -37.687 7.890 1.00 46.12 151 LEU A CA 1
ATOM 1149 C C . LEU A 1 151 ? -51.416 -37.859 8.528 1.00 46.12 151 LEU A C 1
ATOM 1151 O O . LEU A 1 151 ? -51.481 -38.442 9.607 1.00 46.12 151 LEU A O 1
ATOM 1155 N N . GLU A 1 152 ? -52.513 -37.448 7.879 1.00 47.19 152 GLU A N 1
ATOM 1156 C CA . GLU A 1 152 ? -53.863 -37.822 8.326 1.00 47.19 152 GLU A CA 1
ATOM 1157 C C . GLU A 1 152 ? -54.018 -39.350 8.355 1.00 47.19 152 GLU A C 1
ATOM 1159 O O . GLU A 1 152 ? -54.433 -39.916 9.369 1.00 47.19 152 GLU A O 1
ATOM 1164 N N . THR A 1 153 ? -53.606 -40.035 7.282 1.00 44.75 153 THR A N 1
ATOM 1165 C CA . THR A 1 153 ? -53.651 -41.502 7.185 1.00 44.75 153 THR A CA 1
ATOM 1166 C C . THR A 1 153 ? -52.765 -42.175 8.240 1.00 44.75 153 THR A C 1
ATOM 1168 O O . THR A 1 153 ? -53.198 -43.138 8.869 1.00 44.75 153 THR A O 1
ATOM 1171 N N . TYR A 1 154 ? -51.552 -41.668 8.479 1.00 43.66 154 TYR A N 1
ATOM 1172 C CA . TYR A 1 154 ? -50.620 -42.192 9.482 1.00 43.66 154 TYR A CA 1
ATOM 1173 C C . TYR A 1 154 ? -51.130 -41.963 10.910 1.00 43.66 154 TYR A C 1
ATOM 1175 O O . TYR A 1 154 ? -51.188 -42.912 11.690 1.00 43.66 154 TYR A O 1
ATOM 1183 N N . SER A 1 155 ? -51.592 -40.751 11.233 1.00 42.47 155 SER A N 1
ATOM 1184 C CA . SER A 1 155 ? -52.176 -40.406 12.540 1.00 42.47 155 SER A CA 1
ATOM 1185 C C . SER A 1 155 ? -53.398 -41.278 12.850 1.00 42.47 155 SER A C 1
ATOM 1187 O O . SER A 1 155 ? -53.533 -41.809 13.952 1.00 42.47 155 SER A O 1
ATOM 1189 N N . ALA A 1 156 ? -54.256 -41.514 11.850 1.00 40.06 156 ALA A N 1
ATOM 1190 C CA . ALA A 1 156 ? -55.396 -42.423 11.959 1.00 40.06 156 ALA A CA 1
ATOM 1191 C C . ALA A 1 156 ? -54.996 -43.907 12.115 1.00 40.06 156 ALA A C 1
ATOM 1193 O O . ALA A 1 156 ? -55.807 -44.705 12.591 1.00 40.06 156 ALA A O 1
ATOM 1194 N N . LEU A 1 157 ? -53.772 -44.285 11.728 1.00 38.16 157 LEU A N 1
ATOM 1195 C CA . LEU A 1 157 ? -53.241 -45.645 11.844 1.00 38.16 157 LEU A CA 1
ATOM 1196 C C . LEU A 1 157 ? -52.554 -45.902 13.195 1.00 38.16 157 LEU A C 1
ATOM 1198 O O . LEU A 1 157 ? -52.697 -46.996 13.742 1.00 38.16 157 LEU A O 1
ATOM 1202 N N . VAL A 1 158 ? -51.812 -44.920 13.726 1.00 38.81 158 VAL A N 1
ATOM 1203 C CA . VAL A 1 158 ? -51.055 -45.056 14.989 1.00 38.81 158 VAL A CA 1
ATOM 1204 C C . VAL A 1 158 ? -51.851 -44.645 16.230 1.00 38.81 158 VAL A C 1
ATOM 1206 O O . VAL A 1 158 ? -51.562 -45.134 17.318 1.00 38.81 158 VAL A O 1
ATOM 1209 N N . GLY A 1 159 ? -52.885 -43.810 16.079 1.00 35.44 159 GLY A N 1
ATOM 1210 C CA . GLY A 1 159 ? -53.820 -43.447 17.152 1.00 35.44 159 GLY A CA 1
ATOM 1211 C C . GLY A 1 159 ? -53.358 -42.330 18.095 1.00 35.44 159 GLY A C 1
ATOM 1212 O O . GLY A 1 159 ? -54.136 -41.927 18.958 1.00 35.44 159 GLY A O 1
ATOM 1213 N N . GLU A 1 160 ? -52.146 -41.810 17.904 1.00 42.56 160 GLU A N 1
ATOM 1214 C CA . GLU A 1 160 ? -51.587 -40.643 18.598 1.00 42.56 160 GLU A CA 1
ATOM 1215 C C . GLU A 1 160 ? -51.521 -39.438 17.633 1.00 42.56 160 GLU A C 1
ATOM 1217 O O . GLU A 1 160 ? -51.305 -39.634 16.431 1.00 42.56 160 GLU A O 1
ATOM 1222 N N . PRO A 1 161 ? -51.705 -38.192 18.109 1.00 42.66 161 PRO A N 1
ATOM 1223 C CA . PRO A 1 161 ? -51.574 -36.997 17.278 1.00 42.66 161 PRO A CA 1
ATOM 1224 C C . PRO A 1 161 ? -50.101 -36.657 16.993 1.00 42.66 161 PRO A C 1
ATOM 1226 O O . PRO A 1 161 ? -49.256 -36.707 17.884 1.00 42.66 161 PRO A O 1
ATOM 1229 N N . VAL A 1 162 ? -49.794 -36.228 15.766 1.00 45.03 162 VAL A N 1
ATOM 1230 C CA . VAL A 1 162 ? -48.493 -35.620 15.435 1.00 45.03 162 VAL A CA 1
ATOM 1231 C C . VAL A 1 162 ? -48.486 -34.178 15.957 1.00 45.03 162 VAL A C 1
ATOM 1233 O O . VAL A 1 162 ? -49.162 -33.318 15.395 1.00 45.03 162 VAL A O 1
ATOM 1236 N N . GLU A 1 163 ? -47.767 -33.912 17.052 1.00 39.03 163 GLU A N 1
ATOM 1237 C CA . GLU A 1 163 ? -47.874 -32.625 17.766 1.00 39.03 163 GLU A CA 1
ATOM 1238 C C . GLU A 1 163 ? -47.064 -31.462 17.154 1.00 39.03 163 GLU A C 1
ATOM 1240 O O . GLU A 1 163 ? -47.403 -30.307 17.415 1.00 39.03 163 GLU A O 1
ATOM 1245 N N . GLN A 1 164 ? -46.036 -31.717 16.329 1.00 39.25 164 GLN A N 1
ATOM 1246 C CA . GLN A 1 164 ? -45.263 -30.665 15.644 1.00 39.25 164 GLN A CA 1
ATOM 1247 C C . GLN A 1 164 ? -44.765 -31.068 14.244 1.00 39.25 164 GLN A C 1
ATOM 1249 O O . GLN A 1 164 ? -44.280 -32.177 14.035 1.00 39.25 164 GLN A O 1
ATOM 1254 N N . TYR A 1 165 ? -44.818 -30.110 13.314 1.00 34.91 165 TYR A N 1
ATOM 1255 C CA . TYR A 1 165 ? -44.011 -30.037 12.090 1.00 34.91 165 TYR A CA 1
ATOM 1256 C C . TYR A 1 165 ? -43.914 -28.563 11.649 1.00 34.91 165 TYR A C 1
ATOM 1258 O O . TYR A 1 165 ? -44.881 -27.813 11.784 1.00 34.91 165 TYR A O 1
ATOM 1266 N N . GLU A 1 166 ? -42.755 -28.127 11.145 1.00 32.78 166 GLU A N 1
ATOM 1267 C CA . GLU A 1 166 ? -42.509 -26.735 10.725 1.00 32.78 166 GLU A CA 1
ATOM 1268 C C . GLU A 1 166 ? -42.072 -26.663 9.257 1.00 32.78 166 GLU A C 1
ATOM 1270 O O . GLU A 1 166 ? -41.185 -27.397 8.827 1.00 32.78 166 GLU A O 1
ATOM 1275 N N . PHE A 1 167 ? -42.657 -25.733 8.496 1.00 31.61 167 PHE A N 1
ATOM 1276 C CA . PHE A 1 167 ? -42.270 -25.452 7.112 1.00 31.61 167 PHE A CA 1
ATOM 1277 C C . PHE A 1 167 ? -41.519 -24.121 7.019 1.00 31.61 167 PHE A C 1
ATOM 1279 O O . PHE A 1 167 ? -42.083 -23.048 7.237 1.00 31.61 167 PHE A O 1
ATOM 1286 N N . PHE A 1 168 ? -40.227 -24.203 6.697 1.00 28.25 168 PHE A N 1
ATOM 1287 C CA . PHE A 1 168 ? -39.300 -23.074 6.659 1.00 28.25 168 PHE A CA 1
ATOM 1288 C C . PHE A 1 168 ? -39.252 -22.453 5.264 1.00 28.25 168 PHE A C 1
ATOM 1290 O O . PHE A 1 168 ? -38.470 -22.878 4.413 1.00 28.25 168 PHE A O 1
ATOM 1297 N N . ASN A 1 169 ? -40.073 -21.419 5.063 1.00 31.14 169 ASN A N 1
ATOM 1298 C CA . ASN A 1 169 ? -40.209 -20.709 3.787 1.00 31.14 169 ASN A CA 1
ATOM 1299 C C . ASN A 1 169 ? -39.787 -19.220 3.854 1.00 31.14 169 ASN A C 1
ATOM 1301 O O . ASN A 1 169 ? -40.083 -18.447 2.945 1.00 31.14 169 ASN A O 1
ATOM 1305 N N . GLU A 1 170 ? -39.090 -18.799 4.921 1.00 26.77 170 GLU A N 1
ATOM 1306 C CA . GLU A 1 170 ? -38.531 -17.445 5.056 1.00 26.77 170 GLU A CA 1
ATOM 1307 C C . GLU A 1 170 ? -37.030 -17.462 5.414 1.00 26.77 170 GLU A C 1
ATOM 1309 O O . GLU A 1 170 ? -36.591 -18.184 6.305 1.00 26.77 170 GLU A O 1
ATOM 1314 N N . TYR A 1 171 ? -36.283 -16.579 4.737 1.00 23.11 171 TYR A N 1
ATOM 1315 C CA . TYR A 1 171 ? -34.821 -16.367 4.736 1.00 23.11 171 TYR A CA 1
ATOM 1316 C C . TYR A 1 171 ? -33.943 -17.353 3.925 1.00 23.11 171 TYR A C 1
ATOM 1318 O O . TYR A 1 171 ? -34.252 -18.536 3.816 1.00 23.11 171 TYR A O 1
ATOM 1326 N N . PRO A 1 172 ? -32.874 -16.848 3.259 1.00 27.97 172 PRO A N 1
ATOM 1327 C CA . PRO A 1 172 ? -32.275 -17.539 2.121 1.00 27.97 172 PRO A CA 1
ATOM 1328 C C . PRO A 1 172 ? -31.147 -18.504 2.497 1.00 27.97 172 PRO A C 1
ATOM 1330 O O . PRO A 1 172 ? -30.166 -18.135 3.144 1.00 27.97 172 PRO A O 1
ATOM 1333 N N . VAL A 1 173 ? -31.239 -19.707 1.938 1.00 24.72 173 VAL A N 1
ATOM 1334 C CA . VAL A 1 173 ? -30.138 -20.662 1.791 1.00 24.72 173 VAL A CA 1
ATOM 1335 C C . VAL A 1 173 ? -29.680 -20.674 0.321 1.00 24.72 173 VAL A C 1
ATOM 1337 O O . VAL A 1 173 ? -30.522 -20.489 -0.559 1.00 24.72 173 VAL A O 1
ATOM 1340 N N . PRO A 1 174 ? -28.384 -20.892 0.010 1.00 26.67 174 PRO A N 1
ATOM 1341 C CA . PRO A 1 174 ? -27.924 -21.129 -1.358 1.00 26.67 174 PRO A CA 1
ATOM 1342 C C . PRO A 1 174 ? -28.676 -22.250 -2.098 1.00 26.67 174 PRO A C 1
ATOM 1344 O O . PRO A 1 174 ? -28.936 -23.323 -1.554 1.00 26.67 174 PRO A O 1
ATOM 1347 N N . GLU A 1 175 ? -28.971 -21.998 -3.372 1.00 33.72 175 GLU A N 1
ATOM 1348 C CA . GLU A 1 175 ? -29.695 -22.895 -4.277 1.00 33.72 175 GLU A CA 1
ATOM 1349 C C . GLU A 1 175 ? -28.927 -24.209 -4.523 1.00 33.72 175 GLU A C 1
ATOM 1351 O O . GLU A 1 175 ? -28.052 -24.245 -5.382 1.00 33.72 175 GLU A O 1
ATOM 1356 N N . PHE A 1 176 ? -29.263 -25.297 -3.816 1.00 31.17 176 PHE A N 1
ATOM 1357 C CA . PHE A 1 176 ? -29.018 -26.670 -4.309 1.00 31.17 176 PHE A CA 1
ATOM 1358 C C . PHE A 1 176 ? -29.909 -27.772 -3.708 1.00 31.17 176 PHE A C 1
ATOM 1360 O O . PHE A 1 176 ? -29.959 -28.861 -4.278 1.00 31.17 176 PHE A O 1
ATOM 1367 N N . PHE A 1 177 ? -30.639 -27.513 -2.617 1.00 28.83 177 PHE A N 1
ATOM 1368 C CA . PHE A 1 177 ? -31.645 -28.435 -2.079 1.00 28.83 177 PHE A CA 1
ATOM 1369 C C . PHE A 1 177 ? -32.906 -27.667 -1.664 1.00 28.83 177 PHE A C 1
ATOM 1371 O O . PHE A 1 177 ? -32.864 -26.827 -0.768 1.00 28.83 177 PHE A O 1
ATOM 1378 N N . THR A 1 178 ? -34.029 -28.004 -2.288 1.00 27.05 178 THR A N 1
ATOM 1379 C CA . THR A 1 178 ? -35.392 -27.697 -1.831 1.00 27.05 178 THR A CA 1
ATOM 1380 C C . THR A 1 178 ? -36.212 -28.989 -1.881 1.00 27.05 178 THR A C 1
ATOM 1382 O O . THR A 1 178 ? -35.744 -29.991 -2.419 1.00 27.05 178 THR A O 1
ATOM 1385 N N . ASP A 1 179 ? -37.417 -28.969 -1.313 1.00 31.45 179 ASP A N 1
ATOM 1386 C CA . ASP A 1 179 ? -38.401 -30.062 -1.393 1.00 31.45 179 ASP A CA 1
ATOM 1387 C C . ASP A 1 179 ? -38.007 -31.347 -0.627 1.00 31.45 179 ASP A C 1
ATOM 1389 O O . ASP A 1 179 ? -37.985 -32.454 -1.161 1.00 31.45 179 ASP A O 1
ATOM 1393 N N . LYS A 1 180 ? -37.742 -31.188 0.679 1.00 33.94 180 LYS A N 1
ATOM 1394 C CA . LYS A 1 180 ? -37.815 -32.260 1.691 1.00 33.94 180 LYS A CA 1
ATOM 1395 C C . LYS A 1 180 ? -38.679 -31.817 2.872 1.00 33.94 180 LYS A C 1
ATOM 1397 O O . LYS A 1 180 ? -38.689 -30.630 3.208 1.00 33.94 180 LYS A O 1
ATOM 1402 N N . ALA A 1 181 ? -39.326 -32.781 3.525 1.00 31.14 181 ALA A N 1
ATOM 1403 C CA . ALA A 1 181 ? -40.059 -32.600 4.777 1.00 31.14 181 ALA A CA 1
ATOM 1404 C C . ALA A 1 181 ? -39.478 -33.515 5.870 1.00 31.14 181 ALA A C 1
ATOM 1406 O O . ALA A 1 181 ? -39.139 -34.670 5.597 1.00 31.14 181 ALA A O 1
ATOM 1407 N N . TYR A 1 182 ? -39.369 -32.997 7.096 1.00 30.84 182 TYR A N 1
ATOM 1408 C CA . TYR A 1 182 ? -38.915 -33.735 8.278 1.00 30.84 182 TYR A CA 1
ATOM 1409 C C . TYR A 1 182 ? -40.089 -33.933 9.242 1.00 30.84 182 TYR A C 1
ATOM 1411 O O . TYR A 1 182 ? -40.892 -33.023 9.445 1.00 30.84 182 TYR A O 1
ATOM 1419 N N . VAL A 1 183 ? -40.158 -35.106 9.868 1.00 31.73 183 VAL A N 1
ATOM 1420 C CA . VAL A 1 183 ? -41.117 -35.430 10.929 1.00 31.73 183 VAL A CA 1
ATOM 1421 C C . VAL A 1 183 ? -40.334 -35.941 12.133 1.00 31.73 183 VAL A C 1
ATOM 1423 O O . VAL A 1 183 ? -39.668 -36.975 12.056 1.00 31.73 183 VAL A O 1
ATOM 1426 N N . GLY A 1 184 ? -40.413 -35.197 13.235 1.00 28.00 184 GLY A N 1
ATOM 1427 C CA . GLY A 1 184 ? -39.812 -35.561 14.514 1.00 28.00 184 GLY A CA 1
ATOM 1428 C C . GLY A 1 184 ? -40.858 -36.117 15.476 1.00 28.00 184 GLY A C 1
ATOM 1429 O O . GLY A 1 184 ? -41.963 -35.590 15.591 1.00 28.00 184 GLY A O 1
ATOM 1430 N N . THR A 1 185 ? -40.492 -37.166 16.202 1.00 32.22 185 THR A N 1
ATOM 1431 C CA . THR A 1 185 ? -41.170 -37.581 17.439 1.00 32.22 185 THR A CA 1
ATOM 1432 C C . THR A 1 185 ? -40.120 -37.748 18.530 1.00 32.22 185 THR A C 1
ATOM 1434 O O . THR A 1 185 ? -38.942 -37.916 18.220 1.00 32.22 185 THR A O 1
ATOM 1437 N N . ASP A 1 186 ? -40.526 -37.752 19.803 1.00 33.12 186 ASP A N 1
ATOM 1438 C CA . ASP A 1 186 ? -39.652 -37.651 20.994 1.00 33.12 186 ASP A CA 1
ATOM 1439 C C . ASP A 1 186 ? -38.670 -38.842 21.212 1.00 33.12 186 ASP A C 1
ATOM 1441 O O . ASP A 1 186 ? -38.113 -39.036 22.292 1.00 33.12 186 ASP A O 1
ATOM 1445 N N . SER A 1 187 ? -38.460 -39.680 20.187 1.00 36.09 187 SER A N 1
ATOM 1446 C CA . SER A 1 187 ? -37.409 -40.706 20.119 1.00 36.09 187 SER A CA 1
ATOM 1447 C C . SER A 1 187 ? -36.873 -41.035 18.705 1.00 36.09 187 SER A C 1
ATOM 1449 O O . SER A 1 187 ? -35.976 -41.875 18.610 1.00 36.09 187 SER A O 1
ATOM 1451 N N . ALA A 1 188 ? -37.355 -40.406 17.618 1.00 34.56 188 ALA A N 1
ATOM 1452 C CA . ALA A 1 188 ? -36.826 -40.616 16.259 1.00 34.56 188 ALA A CA 1
ATOM 1453 C C . ALA A 1 188 ? -37.192 -39.494 15.262 1.00 34.56 188 ALA A C 1
ATOM 1455 O O . ALA A 1 188 ? -38.344 -39.055 15.215 1.00 34.56 188 ALA A O 1
ATOM 1456 N N . ASP A 1 189 ? -36.225 -39.133 14.407 1.00 38.72 189 ASP A N 1
ATOM 1457 C CA . ASP A 1 189 ? -36.379 -38.220 13.264 1.00 38.72 189 ASP A CA 1
ATOM 1458 C C . ASP A 1 189 ? -36.427 -38.994 11.933 1.00 38.72 189 ASP A C 1
ATOM 1460 O O . ASP A 1 189 ? -35.540 -39.808 11.642 1.00 38.72 189 ASP A O 1
ATOM 1464 N N . PHE A 1 190 ? -37.417 -38.686 11.090 1.00 38.12 190 PHE A N 1
ATOM 1465 C CA . PHE A 1 190 ? -37.559 -39.228 9.734 1.00 38.12 190 PHE A CA 1
ATOM 1466 C C . PHE A 1 190 ? -37.722 -38.115 8.687 1.00 38.12 190 PHE A C 1
ATOM 1468 O O . PHE A 1 190 ? -38.277 -37.053 8.960 1.00 38.12 190 PHE A O 1
ATOM 1475 N N . VAL A 1 191 ? -37.260 -38.383 7.466 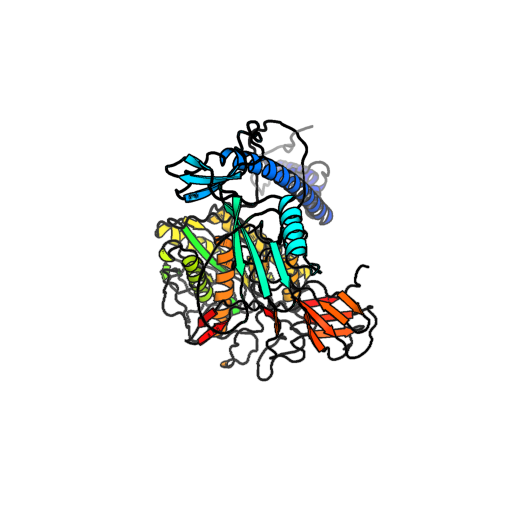1.00 38.59 191 VAL A N 1
ATOM 1476 C CA . VAL A 1 191 ? -37.280 -37.481 6.305 1.00 38.59 191 VAL A CA 1
ATOM 1477 C C . VAL A 1 191 ? -37.975 -38.181 5.139 1.00 38.59 191 VAL A C 1
ATOM 1479 O O . VAL A 1 191 ? -37.672 -39.340 4.854 1.00 38.59 191 VAL A O 1
ATOM 1482 N N . ILE A 1 192 ? -38.877 -37.485 4.445 1.00 38.94 192 ILE A N 1
ATOM 1483 C CA . ILE A 1 192 ? -39.498 -37.958 3.194 1.00 38.94 192 ILE A CA 1
ATOM 1484 C C . ILE A 1 192 ? -38.828 -37.235 2.022 1.00 38.94 192 ILE A C 1
ATOM 1486 O O . ILE A 1 192 ? -38.662 -36.013 2.067 1.00 38.94 192 ILE A O 1
ATOM 1490 N N . GLU A 1 193 ? -38.397 -37.984 0.998 1.00 39.50 193 GLU A N 1
ATOM 1491 C CA . GLU A 1 193 ? -37.480 -37.450 -0.027 1.00 39.50 193 GLU A CA 1
ATOM 1492 C C . GLU A 1 193 ? -37.938 -37.569 -1.491 1.00 39.50 193 GLU A C 1
ATOM 1494 O O . GLU A 1 193 ? -37.423 -36.824 -2.320 1.00 39.50 193 GLU A O 1
ATOM 1499 N N . SER A 1 194 ? -38.846 -38.486 -1.862 1.00 34.56 194 SER A N 1
ATOM 1500 C CA . SER A 1 194 ? -39.388 -38.566 -3.241 1.00 34.56 194 SER A CA 1
ATOM 1501 C C . SER A 1 194 ? -40.569 -39.536 -3.401 1.00 34.56 194 SER A C 1
ATOM 1503 O O . SER A 1 194 ? -40.770 -40.429 -2.573 1.00 34.56 194 SER A O 1
ATOM 1505 N N . LYS A 1 195 ? -41.296 -39.392 -4.523 1.00 35.88 195 LYS A N 1
ATOM 1506 C CA . LYS A 1 195 ? -42.380 -40.275 -4.990 1.00 35.88 195 LYS A CA 1
ATOM 1507 C C . LYS A 1 195 ? -42.006 -40.937 -6.327 1.00 35.88 195 LYS A C 1
ATOM 1509 O O . LYS A 1 195 ? -41.520 -40.276 -7.249 1.00 35.88 195 LYS A O 1
ATOM 1514 N N . THR A 1 196 ? -42.227 -42.245 -6.453 1.00 36.94 196 THR A N 1
ATOM 1515 C CA . THR A 1 196 ? -42.001 -43.010 -7.694 1.00 36.94 196 THR A CA 1
ATOM 1516 C C . THR A 1 196 ? -43.182 -42.891 -8.665 1.00 36.94 196 THR A C 1
ATOM 1518 O O . THR A 1 196 ? -44.307 -42.578 -8.277 1.00 36.94 196 THR A O 1
ATOM 1521 N N . THR A 1 197 ? -42.979 -43.272 -9.930 1.00 33.47 197 THR A N 1
ATOM 1522 C CA . THR A 1 197 ? -44.064 -43.430 -10.920 1.00 33.47 197 THR A CA 1
ATOM 1523 C C . THR A 1 197 ? -45.102 -44.528 -10.616 1.00 33.47 197 THR A C 1
ATOM 1525 O O . THR A 1 197 ? -46.107 -44.594 -11.319 1.00 33.47 197 THR A O 1
ATOM 1528 N N . SER A 1 198 ? -44.908 -45.380 -9.598 1.00 31.17 198 SER A N 1
ATOM 1529 C CA . SER A 1 198 ? -45.962 -46.264 -9.053 1.00 31.17 198 SER A CA 1
ATOM 1530 C C . SER A 1 198 ? -46.785 -45.605 -7.935 1.00 31.17 198 SER A C 1
ATOM 1532 O O . SER A 1 198 ? -47.796 -46.167 -7.520 1.00 31.17 198 SER A O 1
ATOM 1534 N N . GLY A 1 199 ? -46.377 -44.418 -7.471 1.00 34.19 199 GLY A N 1
ATOM 1535 C CA . GLY A 1 199 ? -46.944 -43.719 -6.316 1.00 34.19 199 GLY A CA 1
ATOM 1536 C C . GLY A 1 199 ? -46.251 -44.039 -4.987 1.00 34.19 199 GLY A C 1
ATOM 1537 O O . GLY A 1 199 ? -46.759 -43.643 -3.947 1.00 34.19 199 GLY A O 1
ATOM 1538 N N . GLU A 1 200 ? -45.116 -44.742 -4.999 1.00 33.34 200 GLU A N 1
ATOM 1539 C CA . GLU A 1 200 ? -44.430 -45.225 -3.794 1.00 33.34 200 GLU A CA 1
ATOM 1540 C C . GLU A 1 200 ? -43.404 -44.238 -3.242 1.00 33.34 200 GLU A C 1
ATOM 1542 O O . GLU A 1 200 ? -42.832 -43.438 -3.977 1.00 33.34 200 GLU A O 1
ATOM 1547 N N . PHE A 1 201 ? -43.195 -44.284 -1.926 1.00 39.25 201 PHE A N 1
ATOM 1548 C CA . PHE A 1 201 ? -42.428 -43.284 -1.183 1.00 39.25 201 PHE A CA 1
ATOM 1549 C C . PHE A 1 201 ? -41.058 -43.792 -0.753 1.00 39.25 201 PHE A C 1
ATOM 1551 O O 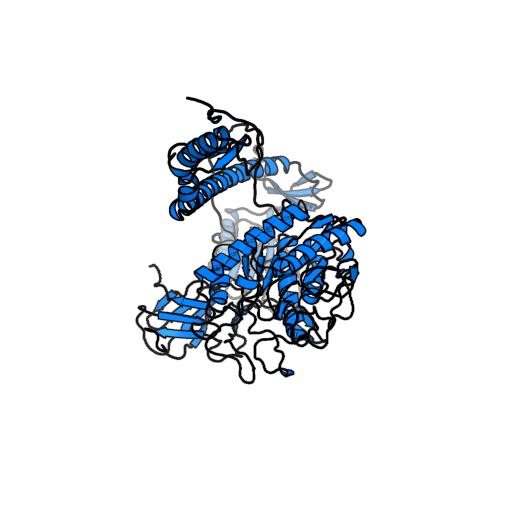. PHE A 1 201 ? -40.819 -45.002 -0.654 1.00 39.25 201 PHE A O 1
ATOM 1558 N N . VAL A 1 202 ? -40.192 -42.833 -0.430 1.00 36.06 202 VAL A N 1
ATOM 1559 C CA . VAL A 1 202 ? -38.843 -43.068 0.078 1.00 36.06 202 VAL A CA 1
ATOM 1560 C C . VAL A 1 202 ? -38.638 -42.282 1.371 1.00 36.06 202 VAL A C 1
ATOM 1562 O O . VAL A 1 202 ? -38.673 -41.049 1.366 1.00 36.06 202 VAL A O 1
ATOM 1565 N N . PHE A 1 203 ? -38.411 -43.015 2.461 1.00 38.69 203 PHE A N 1
ATOM 1566 C CA . PHE A 1 203 ? -38.061 -42.480 3.774 1.00 38.69 203 PHE A CA 1
ATOM 1567 C C . PHE A 1 203 ? -36.554 -42.634 4.014 1.00 38.69 203 PHE A C 1
ATOM 1569 O O . PHE A 1 203 ? -35.979 -43.677 3.706 1.00 38.69 203 PHE A O 1
ATOM 1576 N N . ASN A 1 204 ? -35.927 -41.623 4.611 1.00 35.47 204 ASN A N 1
ATOM 1577 C CA . ASN A 1 204 ? -34.557 -41.663 5.125 1.00 35.47 204 ASN A CA 1
ATOM 1578 C C . ASN A 1 204 ? -34.569 -41.184 6.583 1.00 35.47 204 ASN A C 1
ATOM 1580 O O . ASN A 1 204 ? -35.291 -40.251 6.917 1.00 35.47 204 ASN A O 1
ATOM 1584 N N . GLY A 1 205 ? -33.791 -41.799 7.472 1.00 33.56 205 GLY A N 1
ATOM 1585 C CA . GLY A 1 205 ? -33.791 -41.434 8.893 1.00 33.56 205 GLY A CA 1
ATOM 1586 C C . GLY A 1 205 ? -32.477 -41.772 9.584 1.00 33.56 205 GLY A C 1
ATOM 1587 O O . GLY A 1 205 ? -31.799 -42.732 9.217 1.00 33.56 205 GLY A O 1
ATOM 1588 N N . SER A 1 206 ? -32.115 -40.984 10.596 1.00 29.77 206 SER A N 1
ATOM 1589 C CA . SER A 1 206 ? -30.929 -41.210 11.430 1.00 29.77 206 SER A CA 1
ATOM 1590 C C . SER A 1 206 ? -31.344 -41.616 12.842 1.00 29.77 206 SER A C 1
ATOM 1592 O O . SER A 1 206 ? -31.300 -40.811 13.771 1.00 29.77 206 SER A O 1
ATOM 1594 N N . ALA A 1 207 ? -31.753 -42.874 13.005 1.00 29.05 207 ALA A N 1
ATOM 1595 C CA . ALA A 1 207 ? -32.087 -43.425 14.313 1.00 29.05 207 ALA A CA 1
ATOM 1596 C C . ALA A 1 207 ? -30.852 -43.448 15.233 1.00 29.05 207 ALA A C 1
ATOM 1598 O O . ALA A 1 207 ? -29.829 -44.053 14.908 1.00 29.05 207 ALA A O 1
ATOM 1599 N N . SER A 1 208 ? -30.954 -42.833 16.413 1.00 33.97 208 SER A N 1
ATOM 1600 C CA . SER A 1 208 ? -29.929 -42.884 17.463 1.00 33.97 208 SER A CA 1
ATOM 1601 C C . SER A 1 208 ? -30.069 -44.143 18.336 1.00 33.97 208 SER A C 1
ATOM 1603 O O . SER A 1 208 ? -30.083 -44.087 19.564 1.00 33.97 208 SER A O 1
ATOM 1605 N N . SER A 1 209 ? -30.145 -45.309 17.690 1.00 29.73 209 SER A N 1
ATOM 1606 C CA . SER A 1 209 ? -30.205 -46.628 18.330 1.00 29.73 209 SER A CA 1
ATOM 1607 C C . SER A 1 209 ? -29.002 -47.491 17.950 1.00 29.73 209 SER A C 1
ATOM 1609 O O . SER A 1 209 ? -28.485 -47.407 16.838 1.00 29.73 209 SER A O 1
ATOM 1611 N N . GLY A 1 210 ? -28.550 -48.332 18.881 1.00 31.61 210 GLY A N 1
ATOM 1612 C CA . GLY A 1 210 ? -27.520 -49.333 18.602 1.00 31.61 210 GLY A CA 1
ATOM 1613 C C . GLY A 1 210 ? -28.039 -50.506 17.762 1.00 31.61 210 GLY A C 1
ATOM 1614 O O . GLY A 1 210 ? -29.237 -50.768 17.738 1.00 31.61 210 GLY A O 1
ATOM 1615 N N . ASP A 1 211 ? -27.082 -51.221 17.170 1.00 28.02 211 ASP A N 1
ATOM 1616 C CA . ASP A 1 211 ? -27.184 -52.491 16.439 1.00 28.02 211 ASP A CA 1
ATOM 1617 C C . ASP A 1 211 ? -27.959 -52.534 15.096 1.00 28.02 211 ASP A C 1
ATOM 1619 O O . ASP A 1 211 ? -29.151 -52.289 14.989 1.00 28.02 211 ASP A O 1
ATOM 1623 N N . GLU A 1 212 ? -27.189 -52.928 14.075 1.00 30.42 212 GLU A N 1
ATOM 1624 C CA . GLU A 1 212 ? -27.498 -53.733 12.879 1.00 30.42 212 GLU A CA 1
ATOM 1625 C C . GLU A 1 212 ? -28.782 -53.548 12.019 1.00 30.42 212 GLU A C 1
ATOM 1627 O O . GLU A 1 212 ? -29.912 -53.810 12.411 1.00 30.42 212 GLU A O 1
ATOM 1632 N N . THR A 1 213 ? -28.507 -53.421 10.710 1.00 25.12 213 THR A N 1
ATOM 1633 C CA . THR A 1 213 ? -29.231 -53.987 9.540 1.00 25.12 213 THR A CA 1
ATOM 1634 C C . THR A 1 213 ? -30.487 -53.333 8.923 1.00 25.12 213 THR A C 1
ATOM 1636 O O . THR A 1 213 ? -31.599 -53.494 9.395 1.00 25.12 213 THR A O 1
ATOM 1639 N N . GLN A 1 214 ? -30.264 -52.890 7.672 1.00 23.50 214 GLN A N 1
ATOM 1640 C CA . GLN A 1 214 ? -31.078 -53.108 6.453 1.00 23.50 214 GLN A CA 1
ATOM 1641 C C . GLN A 1 214 ? -32.367 -52.296 6.173 1.00 23.50 214 GLN A C 1
ATOM 1643 O O . GLN A 1 214 ? -33.063 -51.816 7.054 1.00 23.50 214 GLN A O 1
ATOM 1648 N N . TYR A 1 215 ? -32.586 -52.179 4.853 1.00 22.86 215 TYR A N 1
ATOM 1649 C CA . TYR A 1 215 ? -33.761 -51.841 4.027 1.00 22.86 215 TYR A CA 1
ATOM 1650 C C . TYR A 1 215 ? -35.156 -52.110 4.660 1.00 22.86 215 TYR A C 1
ATOM 1652 O O . TYR A 1 215 ? -35.284 -52.949 5.542 1.00 22.86 215 TYR A O 1
ATOM 1660 N N . GLU A 1 216 ? -36.265 -51.502 4.209 1.00 20.92 216 GLU A N 1
ATOM 1661 C CA . GLU A 1 216 ? -36.628 -51.220 2.803 1.00 20.92 216 GLU A CA 1
ATOM 1662 C C . GLU A 1 216 ? -37.676 -50.079 2.634 1.00 20.92 216 GLU A C 1
ATOM 1664 O O . GLU A 1 216 ? -37.894 -49.288 3.545 1.00 20.92 216 GLU A O 1
ATOM 1669 N N . PHE A 1 217 ? -38.255 -49.947 1.432 1.00 25.72 217 PHE A N 1
ATOM 1670 C CA . PHE A 1 217 ? -39.085 -48.829 0.934 1.00 25.72 217 PHE A CA 1
ATOM 1671 C C . PHE A 1 217 ? -40.566 -48.851 1.410 1.00 25.72 217 PHE A C 1
ATOM 1673 O O . PHE A 1 217 ? -40.957 -49.680 2.228 1.00 25.72 217 PHE A O 1
ATOM 1680 N N . HIS A 1 218 ? -41.398 -48.011 0.767 1.00 22.38 218 HIS A N 1
ATOM 1681 C CA . HIS A 1 218 ? -42.874 -47.991 0.756 1.00 22.38 218 HIS A CA 1
ATOM 1682 C C . HIS A 1 218 ? -43.527 -47.209 1.918 1.00 22.38 218 HIS A C 1
ATOM 1684 O O . HIS A 1 218 ? -42.997 -47.144 3.016 1.00 22.38 218 HIS A O 1
ATOM 1690 N N . ASN A 1 219 ? -44.704 -46.595 1.757 1.00 22.84 219 ASN A N 1
ATOM 1691 C CA . ASN A 1 219 ? -45.466 -46.282 0.542 1.00 22.84 219 ASN A CA 1
ATOM 1692 C C . ASN A 1 219 ? -46.038 -44.867 0.704 1.00 22.84 219 ASN A C 1
ATOM 1694 O O . ASN A 1 219 ? -46.379 -44.494 1.824 1.00 22.84 219 ASN A O 1
ATOM 1698 N N . ALA A 1 220 ? -46.186 -44.157 -0.413 1.00 23.88 220 ALA A N 1
ATOM 1699 C CA . ALA A 1 220 ? -46.764 -42.777 -0.576 1.00 23.88 220 ALA A CA 1
ATOM 1700 C C . ALA A 1 220 ? -45.405 -40.076 -0.243 1.00 23.88 220 ALA A C 1
ATOM 1702 O O . ALA A 1 220 ? -44.177 -39.802 -0.403 1.00 23.88 220 ALA A O 1
ATOM 1703 N N . PRO A 1 221 ? -45.856 -38.764 0.017 1.00 30.22 221 PRO A N 1
ATOM 1704 C CA . PRO A 1 221 ? -45.769 -37.703 -1.031 1.00 30.22 221 PRO A CA 1
ATOM 1705 C C . PRO A 1 221 ? -45.352 -36.242 -0.581 1.00 30.22 221 PRO A C 1
ATOM 1707 O O . PRO A 1 221 ? -44.298 -36.008 -0.002 1.00 30.22 221 PRO A O 1
ATOM 1710 N N . ASP A 1 222 ? -46.216 -35.275 -0.945 1.00 25.95 222 ASP A N 1
ATOM 1711 C CA . ASP A 1 222 ? -46.369 -33.811 -0.960 1.00 25.95 222 ASP A CA 1
ATOM 1712 C C . ASP A 1 222 ? -46.274 -32.939 0.323 1.00 25.95 222 ASP A C 1
ATOM 1714 O O . ASP A 1 222 ? -47.271 -32.828 1.022 1.00 25.95 222 ASP A O 1
ATOM 1718 N N . THR A 1 223 ? -45.218 -32.153 0.576 1.00 26.22 223 THR A N 1
ATOM 1719 C CA . THR A 1 223 ? -45.389 -30.784 1.154 1.00 26.22 223 THR A CA 1
ATOM 1720 C C . THR A 1 223 ? -44.146 -29.891 1.016 1.00 26.22 223 THR A C 1
ATOM 1722 O O . THR A 1 223 ? -43.005 -30.312 1.193 1.00 26.22 223 THR A O 1
ATOM 1725 N N . GLU A 1 224 ? -44.389 -28.613 0.714 1.00 26.72 224 GLU A N 1
ATOM 1726 C CA . GLU A 1 224 ? -43.383 -27.623 0.304 1.00 26.72 224 GLU A CA 1
ATOM 1727 C C . GLU A 1 224 ? -42.490 -27.095 1.448 1.00 26.72 224 GLU A C 1
ATOM 1729 O O . GLU A 1 224 ? -42.917 -26.241 2.228 1.00 26.72 224 GLU A O 1
ATOM 1734 N N . GLY A 1 225 ? -41.211 -27.489 1.452 1.00 27.44 225 GLY A N 1
ATOM 1735 C CA . GLY A 1 225 ? -40.104 -26.614 1.868 1.00 27.44 225 GLY A CA 1
ATOM 1736 C C . GLY A 1 225 ? -39.678 -26.613 3.344 1.00 27.44 225 GLY A C 1
ATOM 1737 O O . GLY A 1 225 ? -40.035 -25.717 4.107 1.00 27.44 225 GLY A O 1
ATOM 1738 N N . MET A 1 226 ? -38.764 -27.516 3.717 1.00 24.19 226 MET A N 1
ATOM 1739 C CA . MET A 1 226 ? -37.779 -27.232 4.771 1.00 24.19 226 MET A CA 1
ATOM 1740 C C . MET A 1 226 ? -36.427 -26.856 4.147 1.00 24.19 226 MET A C 1
ATOM 1742 O O . MET A 1 226 ? -35.660 -27.718 3.711 1.00 24.19 226 MET A O 1
ATOM 1746 N N . GLY A 1 227 ? -36.131 -25.552 4.102 1.00 27.17 227 GLY A N 1
ATOM 1747 C CA . GLY A 1 227 ? -34.861 -25.007 3.607 1.00 27.17 227 GLY A CA 1
ATOM 1748 C C . GLY A 1 227 ? -33.678 -25.299 4.539 1.00 27.17 227 GLY A C 1
ATOM 1749 O O . GLY A 1 227 ? -33.317 -24.476 5.375 1.00 27.17 227 GLY A O 1
ATOM 1750 N N . SER A 1 228 ? -33.061 -26.472 4.393 1.00 28.62 228 SER A N 1
ATOM 1751 C CA . SER A 1 228 ? -31.852 -26.868 5.135 1.00 28.62 228 SER A CA 1
ATOM 1752 C C . SER A 1 228 ? -30.602 -26.149 4.609 1.00 28.62 228 SER A C 1
ATOM 1754 O O . SER A 1 228 ? -30.427 -26.031 3.404 1.00 28.62 228 SER A O 1
ATOM 1756 N N . VAL A 1 229 ? -29.731 -25.649 5.498 1.00 28.38 229 VAL A N 1
ATOM 1757 C CA . VAL A 1 229 ? -28.616 -24.740 5.148 1.00 28.38 229 VAL A CA 1
ATOM 1758 C C . VAL A 1 229 ? -27.471 -25.435 4.395 1.00 28.38 229 VAL A C 1
ATOM 1760 O O . VAL A 1 229 ? -26.856 -26.363 4.917 1.00 28.38 229 VAL A O 1
ATOM 1763 N N . PHE A 1 230 ? -27.086 -24.893 3.233 1.00 28.30 230 PHE A N 1
ATOM 1764 C CA . PHE A 1 230 ? -25.895 -25.289 2.472 1.00 28.30 230 PHE A CA 1
ATOM 1765 C C . PHE A 1 230 ? -24.825 -24.197 2.461 1.00 28.30 230 PHE A C 1
ATOM 1767 O O . PHE A 1 230 ? -25.100 -23.035 2.170 1.00 28.30 230 PHE A O 1
ATOM 1774 N N . VAL A 1 231 ? -23.582 -24.589 2.753 1.00 27.22 231 VAL A N 1
ATOM 1775 C CA . VAL A 1 231 ? -22.412 -23.700 2.782 1.00 27.22 231 VAL A CA 1
ATOM 1776 C C . VAL A 1 231 ? -21.383 -24.178 1.760 1.00 27.22 231 VAL A C 1
ATOM 1778 O O . VAL A 1 231 ? -20.720 -25.197 1.956 1.00 27.22 231 VAL A O 1
ATOM 1781 N N . ASP A 1 232 ? -21.222 -23.413 0.679 1.00 28.67 232 ASP A N 1
ATOM 1782 C CA . ASP A 1 232 ? -20.001 -23.437 -0.132 1.00 28.67 232 ASP A CA 1
ATOM 1783 C C . ASP A 1 232 ? -18.888 -22.638 0.576 1.00 28.67 232 ASP A C 1
ATOM 1785 O O . ASP A 1 232 ? -19.157 -21.731 1.365 1.00 28.67 232 ASP A O 1
ATOM 1789 N N . ARG A 1 233 ? -17.620 -22.943 0.277 1.00 26.98 233 ARG A N 1
ATOM 1790 C CA . ARG A 1 233 ? -16.420 -22.375 0.927 1.00 26.98 233 ARG A CA 1
ATOM 1791 C C . ARG A 1 233 ? -16.195 -20.860 0.740 1.00 26.98 233 ARG A C 1
ATOM 1793 O O . ARG A 1 233 ? -15.126 -20.381 1.111 1.00 26.98 233 ARG A O 1
ATOM 1800 N N . ASN A 1 234 ? -17.134 -20.116 0.152 1.00 27.47 234 ASN A N 1
ATOM 1801 C CA . ASN A 1 234 ? -16.942 -18.723 -0.276 1.00 27.47 234 ASN A CA 1
ATOM 1802 C C . ASN A 1 234 ? -17.995 -17.713 0.245 1.00 27.47 234 ASN A C 1
ATOM 1804 O O . ASN A 1 234 ? -18.057 -16.609 -0.285 1.00 27.47 234 ASN A O 1
ATOM 1808 N N . GLU A 1 235 ? -18.803 -18.076 1.252 1.00 26.91 235 GLU A N 1
ATOM 1809 C CA . GLU A 1 235 ? -19.606 -17.184 2.129 1.00 26.91 235 GLU A CA 1
ATOM 1810 C C . GLU A 1 235 ? -20.077 -15.822 1.547 1.00 26.91 235 GLU A C 1
ATOM 1812 O O . GLU A 1 235 ? -19.612 -14.755 1.953 1.00 26.91 235 GLU A O 1
ATOM 1817 N N . TYR A 1 236 ? -21.080 -15.828 0.658 1.00 25.50 236 TYR A N 1
ATOM 1818 C CA . TYR A 1 236 ? -21.830 -14.613 0.298 1.00 25.50 236 TYR A CA 1
ATOM 1819 C C . TYR A 1 236 ? -23.346 -14.840 0.343 1.00 25.50 236 TYR A C 1
ATOM 1821 O O . TYR A 1 236 ? -23.882 -15.690 -0.363 1.00 25.50 236 TYR A O 1
ATOM 1829 N N . ILE A 1 237 ? -24.035 -14.031 1.153 1.00 26.25 237 ILE A N 1
ATOM 1830 C CA . ILE A 1 237 ? -25.495 -14.033 1.338 1.00 26.25 237 ILE A CA 1
ATOM 1831 C C . ILE A 1 237 ? -26.102 -12.883 0.523 1.00 26.25 237 ILE A C 1
ATOM 1833 O O . ILE A 1 237 ? -25.637 -11.748 0.639 1.00 26.25 237 ILE A O 1
ATOM 1837 N N . PHE A 1 238 ? -27.172 -13.138 -0.237 1.00 24.80 238 PHE A N 1
ATOM 1838 C CA . PHE A 1 238 ? -27.973 -12.092 -0.886 1.00 24.80 238 PHE A CA 1
ATOM 1839 C C . PHE A 1 238 ? -29.477 -12.404 -0.854 1.00 24.80 238 PHE A C 1
ATOM 1841 O O . PHE A 1 238 ? -29.887 -13.554 -0.966 1.00 24.80 238 PHE A O 1
ATOM 1848 N N . ALA A 1 239 ? -30.290 -11.350 -0.727 1.00 24.16 239 ALA A N 1
ATOM 1849 C CA . ALA A 1 239 ? -31.756 -11.378 -0.779 1.00 24.16 239 ALA A CA 1
ATOM 1850 C C . ALA A 1 239 ? -32.290 -10.453 -1.906 1.00 24.16 239 ALA A C 1
ATOM 1852 O O . ALA A 1 239 ? -31.521 -9.711 -2.519 1.00 24.16 239 ALA A O 1
ATOM 1853 N N . ASN A 1 240 ? -33.594 -10.533 -2.203 1.00 23.34 240 ASN A N 1
ATOM 1854 C CA . ASN A 1 240 ? -34.266 -9.988 -3.407 1.00 23.34 240 ASN A CA 1
ATOM 1855 C C . ASN A 1 240 ? -34.703 -8.487 -3.227 1.00 23.34 240 ASN A C 1
ATOM 1857 O O . ASN A 1 240 ? -34.228 -7.848 -2.293 1.00 23.34 240 ASN A O 1
ATOM 1861 N N . PHE A 1 241 ? -35.512 -7.773 -4.037 1.00 25.67 241 PHE A N 1
ATOM 1862 C CA . PHE A 1 241 ? -36.620 -8.128 -4.946 1.00 25.67 241 PHE A CA 1
ATOM 1863 C C . PHE A 1 241 ? -36.809 -7.170 -6.160 1.00 25.67 241 PHE A C 1
ATOM 1865 O O . PHE A 1 241 ? -36.544 -5.973 -6.088 1.00 25.67 241 PHE A O 1
ATOM 1872 N N . SER A 1 242 ? -37.404 -7.728 -7.227 1.00 24.09 242 SER A N 1
ATOM 1873 C CA . SER A 1 242 ? -38.448 -7.158 -8.123 1.00 24.09 242 SER A CA 1
ATOM 1874 C C . SER A 1 242 ? -38.233 -5.925 -9.045 1.00 24.09 242 SER A C 1
ATOM 1876 O O . SER A 1 242 ? -38.207 -4.782 -8.600 1.00 24.09 242 SER A O 1
ATOM 1878 N N . GLN A 1 243 ? -38.396 -6.199 -10.353 1.00 25.72 243 GLN A N 1
ATOM 1879 C CA . GLN A 1 243 ? -39.206 -5.471 -11.367 1.00 25.72 243 GLN A CA 1
ATOM 1880 C C . GLN A 1 243 ? -38.817 -4.050 -11.876 1.00 25.72 243 GLN A C 1
ATOM 1882 O O . GLN A 1 243 ? -37.758 -3.511 -11.573 1.00 25.72 243 GLN A O 1
ATOM 1887 N N . VAL A 1 244 ? -39.581 -3.583 -12.884 1.00 28.39 244 VAL A N 1
ATOM 1888 C CA . VAL A 1 244 ? -39.089 -3.158 -14.222 1.00 28.39 244 VAL A CA 1
ATOM 1889 C C . VAL A 1 244 ? -40.022 -2.120 -14.889 1.00 28.39 244 VAL A C 1
ATOM 1891 O O . VAL A 1 244 ? -41.206 -2.068 -14.570 1.00 28.39 244 VAL A O 1
ATOM 1894 N N . GLY A 1 245 ? -39.514 -1.342 -15.860 1.00 24.42 245 GLY A N 1
ATOM 1895 C CA . GLY A 1 245 ? -40.314 -0.533 -16.799 1.00 24.42 245 GLY A CA 1
ATOM 1896 C C . GLY A 1 245 ? -39.542 -0.152 -18.079 1.00 24.42 245 GLY A C 1
ATOM 1897 O O . GLY A 1 245 ? -38.333 0.070 -18.019 1.00 24.42 245 GLY A O 1
ATOM 1898 N N . ASP A 1 246 ? -40.231 -0.105 -19.226 1.00 28.77 246 ASP A N 1
ATOM 1899 C CA . ASP A 1 246 ? -39.648 0.028 -20.577 1.00 28.77 246 ASP A CA 1
ATOM 1900 C C . ASP A 1 246 ? -39.152 1.434 -20.960 1.00 28.77 246 ASP A C 1
ATOM 1902 O O . ASP A 1 246 ? -39.826 2.425 -20.679 1.00 28.77 246 ASP A O 1
ATOM 1906 N N . TRP A 1 247 ? -38.098 1.502 -21.794 1.00 22.33 247 TRP A N 1
ATOM 1907 C CA . TRP A 1 247 ? -38.240 2.078 -23.148 1.00 22.33 247 TRP A CA 1
ATOM 1908 C C . TRP A 1 247 ? -37.106 1.697 -24.116 1.00 22.33 247 TRP A C 1
ATOM 1910 O O . TRP A 1 247 ? -35.980 1.424 -23.707 1.00 22.33 247 TRP A O 1
ATOM 1920 N N . SER A 1 248 ? -37.413 1.710 -25.416 1.00 31.64 248 SER A N 1
ATOM 1921 C CA . SER A 1 248 ? -36.518 1.328 -26.518 1.00 31.64 248 SER A CA 1
ATOM 1922 C C . SER A 1 248 ? -35.970 2.535 -27.290 1.00 31.64 248 SER A C 1
ATOM 1924 O O . SER A 1 248 ? -36.739 3.430 -27.643 1.00 31.64 248 SER A O 1
ATOM 1926 N N . GLY A 1 249 ? -34.690 2.512 -27.670 1.00 24.39 249 GLY A N 1
ATOM 1927 C CA . GLY A 1 249 ? -34.125 3.465 -28.631 1.00 24.39 249 GLY A CA 1
ATOM 1928 C C . GLY A 1 249 ? -32.684 3.133 -29.019 1.00 24.39 249 GLY A C 1
ATOM 1929 O O . GLY A 1 249 ? -31.826 3.011 -28.150 1.00 24.39 249 GLY A O 1
ATOM 1930 N N . GLU A 1 250 ? -32.413 2.999 -30.319 1.00 28.95 250 GLU A N 1
ATOM 1931 C CA . GLU A 1 250 ? -31.056 2.788 -30.837 1.00 28.95 250 GLU A CA 1
ATOM 1932 C C . GLU A 1 250 ? -30.187 4.039 -30.626 1.00 28.95 250 GLU A C 1
ATOM 1934 O O . GLU A 1 250 ? -30.586 5.153 -30.974 1.00 28.95 250 GLU A O 1
ATOM 1939 N N . ALA A 1 251 ? -28.969 3.859 -30.107 1.00 22.86 251 ALA A N 1
ATOM 1940 C CA . ALA A 1 251 ? -27.985 4.928 -29.957 1.00 22.86 251 ALA A CA 1
ATOM 1941 C C . ALA A 1 251 ? -26.607 4.469 -30.455 1.00 22.86 251 ALA A C 1
ATOM 1943 O O . ALA A 1 251 ? -26.044 3.486 -29.976 1.00 22.86 251 ALA A O 1
ATOM 1944 N N . THR A 1 252 ? -26.043 5.198 -31.421 1.00 22.45 252 THR A N 1
ATOM 1945 C CA . THR A 1 252 ? -24.705 4.929 -31.970 1.00 22.45 252 THR A CA 1
ATOM 1946 C C . THR A 1 252 ? -23.605 5.088 -30.910 1.00 22.45 252 THR A C 1
ATOM 1948 O O . THR A 1 252 ? -23.675 6.026 -30.111 1.00 22.45 252 THR A O 1
ATOM 1951 N N . PRO A 1 253 ? -22.556 4.244 -30.913 1.00 24.09 253 PRO A N 1
ATOM 1952 C CA . PRO A 1 253 ? -21.584 4.188 -29.824 1.00 24.09 253 PRO A CA 1
ATOM 1953 C C . PRO A 1 253 ? -20.667 5.419 -29.774 1.00 24.09 253 PRO A C 1
ATOM 1955 O O . PRO A 1 253 ? -19.938 5.705 -30.723 1.00 24.09 253 PRO A O 1
ATOM 1958 N N . ALA A 1 254 ? -20.641 6.096 -28.623 1.00 22.75 254 ALA A N 1
ATOM 1959 C CA . ALA A 1 254 ? -19.732 7.203 -28.334 1.00 22.75 254 ALA A CA 1
ATOM 1960 C C . ALA A 1 254 ? -19.101 7.059 -26.934 1.00 22.75 254 ALA A C 1
ATOM 1962 O O . ALA A 1 254 ? -19.695 7.435 -25.931 1.00 22.75 254 ALA A O 1
ATOM 1963 N N . ASN A 1 255 ? -17.874 6.524 -26.898 1.00 28.67 255 ASN A N 1
ATOM 1964 C CA . ASN A 1 255 ? -16.884 6.627 -25.813 1.00 28.67 255 ASN A CA 1
ATOM 1965 C C . ASN A 1 255 ? -17.389 6.481 -24.361 1.00 28.67 255 ASN A C 1
ATOM 1967 O O . ASN A 1 255 ? -17.413 7.442 -23.593 1.00 28.67 255 ASN A O 1
ATOM 1971 N N . SER A 1 256 ? -17.663 5.246 -23.937 1.00 26.44 256 SER A N 1
ATOM 1972 C CA . SER A 1 256 ? -17.810 4.918 -22.518 1.00 26.44 256 SER A CA 1
ATOM 1973 C C . SER A 1 256 ? -16.448 4.820 -21.811 1.00 26.44 256 SER A C 1
ATOM 1975 O O . SER A 1 256 ? -15.762 3.799 -21.884 1.00 26.44 256 SER A O 1
ATOM 1977 N N . GLU A 1 257 ? -16.083 5.834 -21.020 1.00 30.59 257 GLU A N 1
ATOM 1978 C CA . GLU A 1 257 ? -15.166 5.625 -19.885 1.00 30.59 257 GLU A CA 1
ATOM 1979 C C . GLU A 1 257 ? -15.918 4.885 -18.765 1.00 30.59 257 GLU A C 1
ATOM 1981 O O . GLU A 1 257 ? -16.326 5.443 -17.746 1.00 30.59 257 GLU A O 1
ATOM 1986 N N . ALA A 1 258 ? -16.167 3.596 -19.002 1.00 30.56 258 ALA A N 1
ATOM 1987 C CA . ALA A 1 258 ? -16.577 2.658 -17.968 1.00 30.56 258 ALA A CA 1
ATOM 1988 C C . ALA A 1 258 ? -15.392 2.352 -17.037 1.00 30.56 258 ALA A C 1
ATOM 1990 O O . ALA A 1 258 ? -14.234 2.509 -17.427 1.00 30.56 258 ALA A O 1
ATOM 1991 N N . ASN A 1 259 ? -15.676 1.851 -15.829 1.00 35.38 259 ASN A N 1
ATOM 1992 C CA . ASN A 1 259 ? -14.649 1.344 -14.914 1.00 35.38 259 ASN A CA 1
ATOM 1993 C C . ASN A 1 259 ? -13.848 0.228 -15.603 1.00 35.38 259 ASN A C 1
ATOM 1995 O O . ASN A 1 259 ? -14.302 -0.915 -15.689 1.00 35.38 259 ASN A O 1
ATOM 1999 N N . LEU A 1 260 ? -12.669 0.576 -16.119 1.00 41.53 260 LEU A N 1
ATOM 2000 C CA . LEU A 1 260 ? -11.767 -0.365 -16.765 1.00 41.53 260 LEU A CA 1
ATOM 2001 C C . LEU A 1 260 ? -11.357 -1.440 -15.750 1.00 41.53 260 LEU A C 1
ATOM 2003 O O . LEU A 1 260 ? -11.035 -1.129 -14.605 1.00 41.53 260 LEU A O 1
ATOM 2007 N N . LYS A 1 261 ? -11.319 -2.701 -16.184 1.00 60.62 261 LYS A N 1
ATOM 2008 C CA . LYS A 1 261 ? -10.496 -3.718 -15.517 1.00 60.62 261 LYS A CA 1
ATOM 2009 C C . LYS A 1 261 ? -9.036 -3.512 -15.921 1.00 60.62 261 LYS A C 1
ATOM 2011 O O . LYS A 1 261 ? -8.766 -2.907 -16.964 1.00 60.62 261 LYS A O 1
ATOM 2016 N N . PHE A 1 262 ? -8.098 -4.028 -15.131 1.00 67.31 262 PHE A N 1
ATOM 2017 C CA . PHE A 1 262 ? -6.695 -4.015 -15.537 1.00 67.31 262 PHE A CA 1
ATOM 2018 C C . PHE A 1 262 ? -6.520 -4.811 -16.853 1.00 67.31 262 PHE A C 1
ATOM 2020 O O . PHE A 1 262 ? -7.024 -5.934 -16.943 1.00 67.31 262 PHE A O 1
ATOM 2027 N N . PRO A 1 263 ? -5.841 -4.267 -17.886 1.00 67.38 263 PRO A N 1
ATOM 2028 C CA . PRO A 1 263 ? -5.631 -4.960 -19.157 1.00 67.38 263 PRO A CA 1
ATOM 2029 C C . PRO A 1 263 ? -4.565 -6.059 -19.007 1.00 67.38 263 PRO A C 1
ATOM 2031 O O . PRO A 1 263 ? -3.381 -5.877 -19.289 1.00 67.38 263 PRO A O 1
ATOM 2034 N N . LEU A 1 264 ? -4.993 -7.221 -18.519 1.00 73.94 264 LEU A N 1
ATOM 2035 C CA . LEU A 1 264 ? -4.137 -8.378 -18.285 1.00 73.94 264 LEU A CA 1
ATOM 2036 C C . LEU A 1 264 ? -3.853 -9.141 -19.591 1.00 73.94 264 LEU A C 1
ATOM 2038 O O . LEU A 1 264 ? -4.686 -9.912 -20.058 1.00 73.94 264 LEU A O 1
ATOM 2042 N N . ASN A 1 265 ? -2.650 -8.967 -20.144 1.00 76.56 265 ASN A N 1
ATOM 2043 C CA . ASN A 1 265 ? -2.131 -9.754 -21.267 1.00 76.56 265 ASN A CA 1
ATOM 2044 C C . ASN A 1 265 ? -0.834 -10.483 -20.854 1.00 76.56 265 ASN A C 1
ATOM 2046 O O . ASN 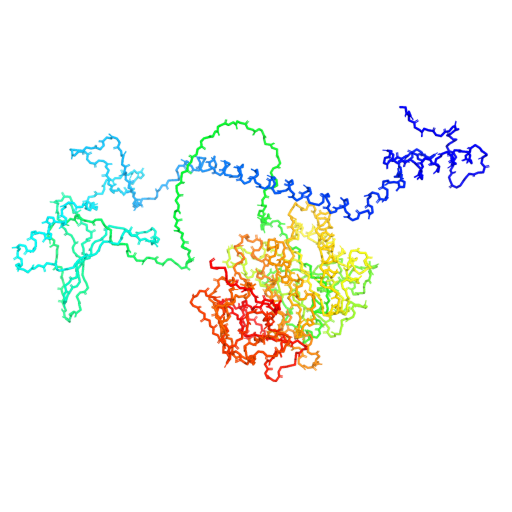A 1 265 ? 0.257 -9.945 -21.033 1.00 76.56 265 ASN A O 1
ATOM 2050 N N . PRO A 1 266 ? -0.903 -11.686 -20.258 1.00 68.88 266 PRO A N 1
ATOM 2051 C CA . PRO A 1 266 ? 0.254 -12.289 -19.602 1.00 68.88 266 PRO A CA 1
ATOM 2052 C C . PRO A 1 266 ? 1.352 -12.782 -20.551 1.00 68.88 266 PRO A C 1
ATOM 2054 O O . PRO A 1 266 ? 2.440 -13.054 -20.074 1.00 68.88 266 PRO A O 1
ATOM 2057 N N . LEU A 1 267 ? 1.138 -12.903 -21.866 1.00 69.56 267 LEU A N 1
ATOM 2058 C CA . LEU A 1 267 ? 2.167 -13.460 -22.760 1.00 69.56 267 LEU A CA 1
ATOM 2059 C C . LEU A 1 267 ? 3.209 -12.415 -23.185 1.00 69.56 267 LEU A C 1
ATOM 2061 O O . LEU A 1 267 ? 4.415 -12.659 -23.090 1.00 69.56 267 LEU A O 1
ATOM 2065 N N . THR A 1 268 ? 2.770 -11.231 -23.610 1.00 74.00 268 THR A N 1
ATOM 2066 C CA . THR A 1 268 ? 3.648 -10.159 -24.116 1.00 74.00 268 THR A CA 1
ATOM 2067 C C . THR A 1 268 ? 3.992 -9.099 -23.075 1.00 74.00 268 THR A C 1
ATOM 2069 O O . THR A 1 268 ? 4.899 -8.313 -23.319 1.00 74.00 268 THR A O 1
ATOM 2072 N N . GLN A 1 269 ? 3.340 -9.070 -21.912 1.00 85.56 269 GLN A N 1
ATOM 2073 C CA . GLN A 1 269 ? 3.482 -7.975 -20.947 1.00 85.56 269 GLN A CA 1
ATOM 2074 C C . GLN A 1 269 ? 4.596 -8.191 -19.906 1.00 85.56 269 GLN A C 1
ATOM 2076 O O . GLN A 1 269 ? 4.944 -9.320 -19.552 1.00 85.56 269 GLN A O 1
ATOM 2081 N N . MET A 1 270 ? 5.127 -7.078 -19.400 1.00 94.62 270 MET A N 1
ATOM 2082 C CA . MET A 1 270 ? 5.982 -6.943 -18.222 1.00 94.62 270 MET A CA 1
ATOM 2083 C C . MET A 1 270 ? 5.431 -5.808 -17.343 1.00 94.62 270 MET A C 1
ATOM 2085 O O . MET A 1 270 ? 5.040 -4.752 -17.847 1.00 94.62 270 MET A O 1
ATOM 2089 N N . LEU A 1 271 ? 5.383 -6.024 -16.027 1.00 97.81 271 LEU A N 1
ATOM 2090 C CA . LEU A 1 271 ? 4.780 -5.083 -15.079 1.00 97.81 271 LEU A CA 1
ATOM 2091 C C . LEU A 1 271 ? 5.832 -4.170 -14.444 1.00 97.81 271 LEU A C 1
ATOM 2093 O O . LEU A 1 271 ? 6.762 -4.641 -13.794 1.00 97.81 271 LEU A O 1
ATOM 2097 N N . GLY A 1 272 ? 5.668 -2.859 -14.588 1.00 98.25 272 GLY A N 1
ATOM 2098 C CA . GLY A 1 272 ? 6.512 -1.859 -13.943 1.00 98.25 272 GLY A CA 1
ATOM 2099 C C . GLY A 1 272 ? 6.129 -1.621 -12.488 1.00 98.25 272 GLY A C 1
ATOM 2100 O O . GLY A 1 272 ? 5.055 -1.092 -12.212 1.00 98.25 272 GLY A O 1
ATOM 2101 N N . GLN A 1 273 ? 7.024 -1.955 -11.561 1.00 98.56 273 GLN A N 1
ATOM 2102 C CA . GLN A 1 273 ? 6.884 -1.667 -10.136 1.00 98.56 273 GLN A CA 1
ATOM 2103 C C . GLN A 1 273 ? 7.972 -0.667 -9.720 1.00 98.56 273 GLN A C 1
ATOM 2105 O O . GLN A 1 273 ? 9.162 -0.993 -9.685 1.00 98.56 273 GLN A O 1
ATOM 2110 N N . ILE A 1 274 ? 7.574 0.574 -9.422 1.00 98.12 274 ILE A N 1
ATOM 2111 C CA . ILE A 1 274 ? 8.479 1.621 -8.932 1.00 98.12 274 ILE A CA 1
ATOM 2112 C C . ILE A 1 274 ? 7.993 2.093 -7.566 1.00 98.12 274 ILE A C 1
ATOM 2114 O O . ILE A 1 274 ? 6.914 2.675 -7.450 1.00 98.12 274 ILE A O 1
ATOM 2118 N N . LEU A 1 275 ? 8.811 1.862 -6.543 1.00 97.88 275 LEU A N 1
ATOM 2119 C CA . LEU A 1 275 ? 8.597 2.367 -5.192 1.00 97.88 275 LEU A CA 1
ATOM 2120 C C . LEU A 1 275 ? 9.163 3.792 -5.082 1.00 97.88 275 LEU A C 1
ATOM 2122 O O . LEU A 1 275 ? 10.303 4.051 -5.473 1.00 97.88 275 LEU A O 1
ATOM 2126 N N . TYR A 1 276 ? 8.371 4.727 -4.559 1.00 97.69 276 TYR A N 1
ATOM 2127 C CA . TYR A 1 276 ? 8.761 6.127 -4.368 1.00 97.69 276 TYR A CA 1
ATOM 2128 C C . TYR A 1 276 ? 8.403 6.644 -2.970 1.00 97.69 276 TYR A C 1
ATOM 2130 O O . TYR A 1 276 ? 7.519 6.104 -2.314 1.00 97.69 276 TYR A O 1
ATOM 2138 N N . GLY A 1 277 ? 9.095 7.673 -2.484 1.00 95.25 277 GLY A N 1
ATOM 2139 C CA . GLY A 1 277 ? 8.967 8.140 -1.101 1.00 95.25 277 GLY A CA 1
ATOM 2140 C C . GLY A 1 277 ? 10.319 8.203 -0.397 1.00 95.25 277 GLY A C 1
ATOM 2141 O O . GLY A 1 277 ? 11.291 8.670 -0.993 1.00 95.25 277 GLY A O 1
ATOM 2142 N N . GLN A 1 278 ? 10.396 7.739 0.854 1.00 92.81 278 GLN A N 1
ATOM 2143 C CA . GLN A 1 278 ? 11.585 7.911 1.700 1.00 92.81 278 GLN A CA 1
ATOM 2144 C C . GLN A 1 278 ? 12.315 6.612 2.109 1.00 92.81 278 GLN A C 1
ATOM 2146 O O . GLN A 1 278 ? 12.278 5.595 1.416 1.00 92.81 278 GLN A O 1
ATOM 2151 N N . SER A 1 279 ? 13.048 6.674 3.228 1.00 93.50 279 SER A N 1
ATOM 2152 C CA . SER A 1 279 ? 14.030 5.692 3.707 1.00 93.50 279 SER A CA 1
ATOM 2153 C C . SER A 1 279 ? 13.552 4.237 3.735 1.00 93.50 279 SER A C 1
ATOM 2155 O O . SER A 1 279 ? 14.317 3.339 3.377 1.00 93.50 279 SER A O 1
ATOM 2157 N N . LEU A 1 280 ? 12.296 3.986 4.110 1.00 93.31 280 LEU A N 1
ATOM 2158 C CA . LEU A 1 280 ? 11.744 2.631 4.195 1.00 93.31 280 LEU A CA 1
ATOM 2159 C C . LEU A 1 280 ? 11.644 1.944 2.830 1.00 93.31 280 LEU A C 1
ATOM 2161 O O . LEU A 1 280 ? 12.016 0.781 2.697 1.00 93.31 280 LEU A O 1
ATOM 2165 N N . TYR A 1 281 ? 11.247 2.672 1.787 1.00 93.88 281 TYR A N 1
ATOM 2166 C CA . TYR A 1 281 ? 11.248 2.148 0.418 1.00 93.88 281 TYR A CA 1
ATOM 2167 C C . TYR A 1 281 ? 12.653 2.052 -0.189 1.00 93.88 281 TYR A C 1
ATOM 2169 O O . TYR A 1 281 ? 12.842 1.323 -1.160 1.00 93.88 281 TYR A O 1
ATOM 2177 N N . MET A 1 282 ? 13.654 2.704 0.408 1.00 91.94 282 MET A N 1
ATOM 2178 C CA . MET A 1 282 ? 15.069 2.488 0.085 1.00 91.94 282 MET A CA 1
ATOM 2179 C C . MET A 1 282 ? 15.694 1.315 0.851 1.00 91.94 282 MET A C 1
ATOM 2181 O O . MET A 1 282 ? 16.858 0.995 0.609 1.00 91.94 282 MET A O 1
ATOM 2185 N N . GLY A 1 283 ? 14.961 0.646 1.749 1.00 92.62 283 GLY A N 1
ATOM 2186 C CA . GLY A 1 283 ? 15.516 -0.426 2.579 1.00 92.62 283 GLY A CA 1
ATOM 2187 C C . GLY A 1 283 ? 16.655 0.057 3.482 1.00 92.62 283 GLY A C 1
ATOM 2188 O O . GLY A 1 283 ? 17.648 -0.654 3.639 1.00 92.62 283 GLY A O 1
ATOM 2189 N N . CYS A 1 284 ? 16.554 1.285 4.011 1.00 91.44 284 CYS A N 1
ATOM 2190 C CA . CYS A 1 284 ? 17.484 1.796 5.023 1.00 91.44 284 CYS A CA 1
ATOM 2191 C C . CYS A 1 284 ? 17.436 0.897 6.259 1.00 91.44 284 CYS A C 1
ATOM 2193 O O . CYS A 1 284 ? 16.344 0.565 6.718 1.00 91.44 284 CYS A O 1
ATOM 2195 N N . ARG A 1 285 ? 18.604 0.538 6.801 1.00 91.38 285 ARG A N 1
ATOM 2196 C CA . ARG A 1 285 ? 18.774 -0.487 7.851 1.00 91.38 285 ARG A CA 1
ATOM 2197 C C . ARG A 1 285 ? 18.332 -1.906 7.463 1.00 91.38 285 ARG A C 1
ATOM 2199 O O . ARG A 1 285 ? 18.309 -2.800 8.305 1.00 91.38 285 ARG A O 1
ATOM 2206 N N . GLY A 1 286 ? 18.047 -2.152 6.185 1.00 92.25 286 GLY A N 1
ATOM 2207 C CA . GLY A 1 286 ? 17.641 -3.455 5.660 1.00 92.25 286 GLY A CA 1
ATOM 2208 C C . GLY A 1 286 ? 18.788 -4.461 5.521 1.00 92.25 286 GLY A C 1
ATOM 2209 O O . GLY A 1 286 ? 18.749 -5.279 4.610 1.00 92.25 286 GLY A O 1
ATOM 2210 N N . ILE A 1 287 ? 19.841 -4.398 6.340 1.00 92.69 287 ILE A N 1
ATOM 2211 C CA . ILE A 1 287 ? 21.022 -5.266 6.207 1.00 92.69 287 ILE A CA 1
ATOM 2212 C C . ILE A 1 287 ? 20.935 -6.537 7.076 1.00 92.69 287 ILE A C 1
ATOM 2214 O O . ILE A 1 287 ? 20.391 -6.480 8.178 1.00 92.69 287 ILE A O 1
ATOM 2218 N N . PRO A 1 288 ? 21.521 -7.667 6.629 1.00 93.50 288 PRO A N 1
ATOM 2219 C CA . PRO A 1 288 ? 21.957 -7.944 5.256 1.00 93.50 288 PRO A CA 1
ATOM 2220 C C . PRO A 1 288 ? 20.757 -8.156 4.304 1.00 93.50 288 PRO A C 1
ATOM 2222 O O . PRO A 1 288 ? 19.669 -8.498 4.775 1.00 93.50 288 PRO A O 1
ATOM 2225 N N . PRO A 1 289 ? 20.938 -8.013 2.976 1.00 95.12 289 PRO A N 1
ATOM 2226 C CA . PRO A 1 289 ? 19.971 -8.496 1.988 1.00 95.12 289 PRO A CA 1
ATOM 2227 C C . PRO A 1 289 ? 19.582 -9.967 2.225 1.00 95.12 289 PRO A C 1
ATOM 2229 O O . PRO A 1 289 ? 20.433 -10.786 2.567 1.00 95.12 289 PRO A O 1
ATOM 2232 N N . LEU A 1 290 ? 18.304 -10.291 2.024 1.00 96.50 290 LEU A N 1
ATOM 2233 C CA . LEU A 1 290 ? 17.706 -11.629 2.150 1.00 96.50 290 LEU A CA 1
ATOM 2234 C C . LEU A 1 290 ? 17.267 -12.213 0.800 1.00 96.50 290 LEU A C 1
ATOM 2236 O O . LEU A 1 290 ? 17.038 -13.414 0.693 1.00 96.50 290 LEU A O 1
ATOM 2240 N N . SER A 1 291 ? 17.054 -11.376 -0.214 1.00 96.75 291 SER A N 1
ATOM 2241 C CA . SER A 1 291 ? 16.666 -11.791 -1.565 1.00 96.75 291 SER A CA 1
ATOM 2242 C C . SER A 1 291 ? 17.880 -11.768 -2.497 1.00 96.75 291 SER A C 1
ATOM 2244 O O . SER A 1 291 ? 17.975 -10.922 -3.383 1.00 96.75 291 SER A O 1
ATOM 2246 N N . THR A 1 292 ? 18.833 -12.674 -2.268 1.00 95.19 292 THR A N 1
ATOM 2247 C CA . THR A 1 292 ? 20.059 -12.826 -3.081 1.00 95.19 292 THR A CA 1
ATOM 2248 C C . THR A 1 292 ? 19.842 -13.567 -4.399 1.00 95.19 292 THR A C 1
ATOM 2250 O O . THR A 1 292 ? 20.691 -13.491 -5.282 1.00 95.19 292 THR A O 1
ATOM 2253 N N . ASP A 1 293 ? 18.704 -14.248 -4.535 1.00 93.62 293 ASP A N 1
ATOM 2254 C CA . ASP A 1 293 ? 18.354 -15.134 -5.643 1.00 93.62 293 ASP A CA 1
ATOM 2255 C C . ASP A 1 293 ? 16.920 -14.853 -6.119 1.00 93.62 293 ASP A C 1
ATOM 2257 O O . ASP A 1 293 ? 16.079 -14.366 -5.354 1.00 93.62 293 ASP A O 1
ATOM 2261 N N . GLN A 1 294 ? 16.628 -15.157 -7.388 1.00 95.19 294 GLN A N 1
ATOM 2262 C CA . GLN A 1 294 ? 15.389 -14.747 -8.056 1.00 95.19 294 GLN A CA 1
ATOM 2263 C C . GLN A 1 294 ? 14.561 -15.950 -8.562 1.00 95.19 294 GLN A C 1
ATOM 2265 O O . GLN A 1 294 ? 14.913 -16.534 -9.586 1.00 95.19 294 GLN A O 1
ATOM 2270 N N . PRO A 1 295 ? 13.453 -16.317 -7.884 1.00 92.31 295 PRO A N 1
ATOM 2271 C CA . PRO A 1 295 ? 12.711 -17.553 -8.163 1.00 92.31 295 PRO A CA 1
ATOM 2272 C C . PRO A 1 295 ? 11.618 -17.461 -9.246 1.00 92.31 295 PRO A C 1
ATOM 2274 O O . PRO A 1 295 ? 11.089 -18.498 -9.638 1.00 92.31 295 PRO A O 1
ATOM 2277 N N . TYR A 1 296 ? 11.246 -16.263 -9.716 1.00 91.38 296 TYR A N 1
ATOM 2278 C CA . TYR A 1 296 ? 10.060 -16.043 -10.563 1.00 91.38 296 TYR A CA 1
ATOM 2279 C C . TYR A 1 296 ? 10.320 -15.166 -11.800 1.00 91.38 296 TYR A C 1
ATOM 2281 O O . TYR A 1 296 ? 9.406 -14.523 -12.309 1.00 91.38 296 TYR A O 1
ATOM 2289 N N . SER A 1 297 ? 11.565 -15.115 -12.284 1.00 92.00 297 SER A N 1
ATOM 2290 C CA . SER A 1 297 ? 11.959 -14.319 -13.462 1.00 92.00 297 SER A CA 1
ATOM 2291 C C . SER A 1 297 ? 11.612 -12.821 -13.377 1.00 92.00 297 SER A C 1
ATOM 2293 O O . SER A 1 297 ? 11.490 -12.154 -14.404 1.00 92.00 297 SER A O 1
ATOM 2295 N N . ASN A 1 298 ? 11.484 -12.267 -12.166 1.00 98.25 298 ASN A N 1
ATOM 2296 C CA . ASN A 1 298 ? 11.350 -10.824 -11.955 1.00 98.25 298 ASN A CA 1
ATOM 2297 C C . ASN A 1 298 ? 12.683 -10.108 -12.238 1.00 98.25 298 ASN A C 1
ATOM 2299 O O . ASN A 1 298 ? 13.757 -10.688 -12.075 1.00 98.25 298 ASN A O 1
ATOM 2303 N N . TRP A 1 299 ? 12.626 -8.834 -12.627 1.00 98.62 299 TRP A N 1
ATOM 2304 C CA . TRP A 1 299 ? 13.771 -8.056 -13.116 1.00 98.62 299 TRP A CA 1
ATOM 2305 C C . TRP A 1 299 ? 14.036 -6.799 -12.292 1.00 98.62 299 TRP A C 1
ATOM 2307 O O . TRP A 1 299 ? 13.149 -6.236 -11.651 1.00 98.62 299 TRP A O 1
ATOM 2317 N N . THR A 1 300 ? 15.277 -6.329 -12.340 1.00 98.38 300 THR A N 1
ATOM 2318 C CA . THR A 1 300 ? 15.686 -5.019 -11.841 1.00 98.38 300 THR A CA 1
ATOM 2319 C C . THR A 1 300 ? 16.811 -4.439 -12.700 1.00 98.38 300 THR A C 1
ATOM 2321 O O . THR A 1 300 ? 17.253 -5.056 -13.667 1.00 98.38 300 THR A O 1
ATOM 2324 N N . PHE A 1 301 ? 17.260 -3.227 -12.388 1.00 97.38 301 PHE A N 1
ATOM 2325 C CA . PHE A 1 301 ? 18.325 -2.546 -13.124 1.00 97.38 301 PHE A CA 1
ATOM 2326 C C . PHE A 1 301 ? 19.724 -3.090 -12.788 1.00 97.38 301 PHE A C 1
ATOM 2328 O O . PHE A 1 301 ? 19.935 -3.695 -11.741 1.00 97.38 301 PHE A O 1
ATOM 2335 N N . GLY A 1 302 ? 20.710 -2.830 -13.649 1.00 94.44 302 GLY A N 1
ATOM 2336 C CA . GLY A 1 302 ? 22.048 -3.434 -13.605 1.00 94.44 302 GLY A CA 1
ATOM 2337 C C . GLY A 1 302 ? 22.933 -3.150 -12.381 1.00 94.44 302 GLY A C 1
ATOM 2338 O O . GLY A 1 302 ? 24.009 -3.734 -12.288 1.00 94.44 302 GLY A O 1
ATOM 2339 N N . GLN A 1 303 ? 22.528 -2.284 -11.447 1.00 91.19 303 GLN A N 1
ATOM 2340 C CA . GLN A 1 303 ? 23.154 -2.112 -10.120 1.00 91.19 303 GLN A CA 1
ATOM 2341 C C . GLN A 1 303 ? 22.181 -2.436 -8.965 1.00 91.19 303 GLN A C 1
ATOM 2343 O O . GLN A 1 303 ? 22.409 -2.050 -7.817 1.00 91.19 303 GLN A O 1
ATOM 2348 N N . GLY A 1 304 ? 21.107 -3.176 -9.249 1.00 94.00 304 GLY A N 1
ATOM 2349 C CA . GLY A 1 304 ? 20.028 -3.528 -8.325 1.00 94.00 304 GLY A CA 1
ATOM 2350 C C . GLY A 1 304 ? 18.873 -2.513 -8.301 1.00 94.00 304 GLY A C 1
ATOM 2351 O O . GLY A 1 304 ? 18.866 -1.552 -9.082 1.00 94.00 304 GLY A O 1
ATOM 2352 N N . PRO A 1 305 ? 17.913 -2.674 -7.369 1.00 94.88 305 PRO A N 1
ATOM 2353 C CA . PRO A 1 305 ? 16.690 -1.865 -7.293 1.00 94.88 305 PRO A CA 1
ATOM 2354 C C . PRO A 1 305 ? 16.907 -0.357 -7.159 1.00 94.88 305 PRO A C 1
ATOM 2356 O O . PRO A 1 305 ? 16.032 0.417 -7.541 1.00 94.88 305 PRO A O 1
ATOM 2359 N N . ARG A 1 306 ? 18.075 0.059 -6.657 1.00 92.88 306 ARG A N 1
ATOM 2360 C CA . ARG A 1 306 ? 18.476 1.455 -6.428 1.00 92.88 306 ARG A CA 1
ATOM 2361 C C . ARG A 1 306 ? 19.380 2.015 -7.540 1.00 92.88 306 ARG A C 1
ATOM 2363 O O . ARG A 1 306 ? 20.239 2.844 -7.270 1.00 92.88 306 ARG A O 1
ATOM 2370 N N . SER A 1 307 ? 19.271 1.527 -8.773 1.00 92.25 307 SER A N 1
ATOM 2371 C CA . SER A 1 307 ? 20.105 2.023 -9.880 1.00 92.25 307 SER A CA 1
ATOM 2372 C C . SER A 1 307 ? 19.610 3.365 -10.413 1.00 92.25 307 SER A C 1
ATOM 2374 O O . SER A 1 307 ? 18.448 3.460 -10.789 1.00 92.25 307 SER A O 1
ATOM 2376 N N . THR A 1 308 ? 20.489 4.352 -10.590 1.00 91.25 308 THR A N 1
ATOM 2377 C CA . THR A 1 308 ? 20.155 5.610 -11.282 1.00 91.25 308 THR A CA 1
ATOM 2378 C C . THR A 1 308 ? 20.608 5.628 -12.740 1.00 91.25 308 THR A C 1
ATOM 2380 O O . THR A 1 308 ? 21.349 4.757 -13.215 1.00 91.25 308 THR A O 1
ATOM 2383 N N . ARG A 1 309 ? 20.160 6.651 -13.472 1.00 92.06 309 ARG A N 1
ATOM 2384 C CA . ARG A 1 309 ? 20.589 6.933 -14.840 1.00 92.06 309 ARG A CA 1
ATOM 2385 C C . ARG A 1 309 ? 21.956 7.631 -14.868 1.00 92.06 309 ARG A C 1
ATOM 2387 O O . ARG A 1 309 ? 22.150 8.598 -14.131 1.00 92.06 309 ARG A O 1
ATOM 2394 N N . PRO A 1 310 ? 22.888 7.229 -15.754 1.00 89.38 310 PRO A N 1
ATOM 2395 C CA . PRO A 1 310 ? 24.104 7.995 -16.028 1.00 89.38 310 PRO A CA 1
ATOM 2396 C C . PRO A 1 310 ? 23.807 9.460 -16.379 1.00 89.38 310 PRO A C 1
ATOM 2398 O O . PRO A 1 310 ? 23.091 9.741 -17.339 1.00 89.38 310 PRO A O 1
ATOM 2401 N N . GLY A 1 311 ? 24.359 10.386 -15.588 1.00 86.69 311 GLY A N 1
ATOM 2402 C CA . GLY A 1 311 ? 24.119 11.830 -15.712 1.00 86.69 311 GLY A CA 1
ATOM 2403 C C . GLY A 1 311 ? 22.819 12.349 -15.073 1.00 86.69 311 GLY A C 1
ATOM 2404 O O . GLY A 1 311 ? 22.518 13.528 -15.234 1.00 86.69 311 GLY A O 1
ATOM 2405 N N . GLY A 1 312 ? 22.052 11.504 -14.373 1.00 84.75 312 GLY A N 1
ATOM 2406 C CA . GLY A 1 312 ? 20.845 11.893 -13.633 1.00 84.75 312 GLY A CA 1
ATOM 2407 C C . GLY A 1 312 ? 21.122 12.475 -12.236 1.00 84.75 312 GLY A C 1
ATOM 2408 O O . GLY A 1 312 ? 22.267 12.590 -11.804 1.00 84.75 312 GLY A O 1
ATOM 2409 N N . THR A 1 313 ? 20.056 12.819 -11.504 1.00 82.06 313 THR A N 1
ATOM 2410 C CA . THR A 1 313 ? 20.113 13.558 -10.219 1.00 82.06 313 THR A CA 1
ATOM 2411 C C . THR A 1 313 ? 20.741 12.794 -9.035 1.00 82.06 313 THR A C 1
ATOM 2413 O O . THR A 1 313 ? 20.998 13.399 -7.997 1.00 82.06 313 THR A O 1
ATOM 2416 N N . GLY A 1 314 ? 21.010 11.489 -9.151 1.00 75.19 314 GLY A N 1
ATOM 2417 C CA . GLY A 1 314 ? 21.605 10.674 -8.080 1.00 75.19 314 GLY A CA 1
ATOM 2418 C C . GLY A 1 314 ? 22.687 9.718 -8.590 1.00 75.19 314 GLY A C 1
ATOM 2419 O O . GLY A 1 314 ? 22.665 9.316 -9.753 1.00 75.19 314 GLY A O 1
ATOM 2420 N N . GLY A 1 315 ? 23.639 9.339 -7.730 1.00 70.31 315 GLY A N 1
ATOM 2421 C CA . GLY A 1 315 ? 24.701 8.376 -8.076 1.00 70.31 315 GLY A CA 1
ATOM 2422 C C . GLY A 1 315 ? 24.251 6.907 -8.060 1.00 70.31 315 GLY A C 1
ATOM 2423 O O . GLY A 1 315 ? 23.121 6.612 -7.708 1.00 70.31 315 GLY A O 1
ATOM 2424 N N . GLY A 1 316 ? 25.143 5.966 -8.390 1.00 75.25 316 GLY A N 1
ATOM 2425 C CA . GLY A 1 316 ? 24.796 4.532 -8.460 1.00 75.25 316 GLY A CA 1
ATOM 2426 C C . GLY A 1 316 ? 24.254 4.118 -9.833 1.00 75.25 316 GLY A C 1
ATOM 2427 O O . GLY A 1 316 ? 23.174 3.549 -9.954 1.00 75.25 316 GLY A O 1
ATOM 2428 N N . THR A 1 317 ? 24.997 4.446 -10.890 1.00 86.94 317 THR A N 1
ATOM 2429 C CA . THR A 1 317 ? 24.552 4.345 -12.285 1.00 86.94 317 THR A CA 1
ATOM 2430 C C . THR A 1 317 ? 24.345 2.903 -12.757 1.00 86.94 317 THR A C 1
ATOM 2432 O O . THR A 1 317 ? 25.318 2.160 -12.873 1.00 86.94 317 THR A O 1
ATOM 2435 N N . GLY A 1 318 ? 23.111 2.525 -13.109 1.00 92.19 318 GLY A N 1
ATOM 2436 C CA . GLY A 1 318 ? 22.788 1.156 -13.539 1.00 92.19 318 GLY A CA 1
ATOM 2437 C C . GLY A 1 318 ? 21.555 0.971 -14.433 1.00 92.19 318 GLY A C 1
ATOM 2438 O O . GLY A 1 318 ? 21.325 -0.145 -14.886 1.00 92.19 318 GLY A O 1
ATOM 2439 N N . THR A 1 319 ? 20.767 2.010 -14.739 1.00 95.12 319 THR A N 1
ATOM 2440 C CA . THR A 1 319 ? 19.496 1.839 -15.489 1.00 95.12 319 THR A CA 1
ATOM 2441 C C . THR A 1 319 ? 19.647 1.403 -16.951 1.00 95.12 319 THR A C 1
ATOM 2443 O O . THR A 1 319 ? 18.662 1.018 -17.578 1.00 95.12 319 THR A O 1
ATOM 2446 N N . GLN A 1 320 ? 20.858 1.472 -17.514 1.00 94.56 320 GLN A N 1
ATOM 2447 C CA . GLN A 1 320 ? 21.129 1.109 -18.911 1.00 94.56 320 GLN A CA 1
ATOM 2448 C C . GLN A 1 320 ? 21.080 -0.403 -19.175 1.00 94.56 320 GLN A C 1
ATOM 2450 O O . GLN A 1 320 ? 20.996 -0.812 -20.330 1.00 94.56 320 GLN A O 1
ATOM 2455 N N . SER A 1 321 ? 21.094 -1.242 -18.141 1.00 96.25 321 SER A N 1
ATOM 2456 C CA . SER A 1 321 ? 20.938 -2.692 -18.264 1.00 96.25 321 SER A CA 1
ATOM 2457 C C . SER A 1 321 ? 19.940 -3.230 -17.241 1.00 96.25 321 SER A C 1
ATOM 2459 O O . SER A 1 321 ? 19.538 -2.529 -16.308 1.00 96.25 321 SER A O 1
ATOM 2461 N N . ALA A 1 322 ? 19.525 -4.478 -17.440 1.00 97.50 322 ALA A N 1
ATOM 2462 C CA . ALA A 1 322 ? 18.649 -5.207 -16.537 1.00 97.50 322 ALA A CA 1
ATOM 2463 C C . ALA A 1 322 ? 19.278 -6.547 -16.136 1.00 97.50 322 ALA A C 1
ATOM 2465 O O . ALA A 1 322 ? 20.031 -7.146 -16.904 1.00 97.50 322 ALA A O 1
ATOM 2466 N N . ILE A 1 323 ? 18.956 -6.997 -14.929 1.00 97.06 323 ILE A N 1
ATOM 2467 C CA . ILE A 1 323 ? 19.378 -8.262 -14.316 1.00 97.06 323 ILE A CA 1
ATOM 2468 C C . ILE A 1 323 ? 18.184 -8.873 -13.562 1.00 97.06 323 ILE A C 1
ATOM 2470 O O . ILE A 1 323 ? 17.226 -8.147 -13.277 1.00 97.06 323 ILE A O 1
ATOM 2474 N N . PRO A 1 324 ? 18.209 -10.169 -13.205 1.00 98.19 324 PRO A N 1
ATOM 2475 C CA . PRO A 1 324 ? 17.220 -10.739 -12.296 1.00 98.19 324 PRO A CA 1
ATOM 2476 C C . PRO A 1 324 ? 17.118 -9.932 -10.993 1.00 98.19 324 PRO A C 1
ATOM 2478 O O . PRO A 1 324 ? 18.121 -9.443 -10.472 1.00 98.19 324 PRO A O 1
ATOM 2481 N N . LEU A 1 325 ? 15.899 -9.771 -10.479 1.00 98.38 325 LEU A N 1
ATOM 2482 C CA . LEU A 1 325 ? 15.612 -9.004 -9.269 1.00 98.38 325 LEU A CA 1
ATOM 2483 C C . LEU A 1 325 ? 16.210 -9.683 -8.033 1.00 98.38 325 LEU A C 1
ATOM 2485 O O . LEU A 1 325 ? 15.655 -10.660 -7.526 1.00 98.38 325 LEU A O 1
ATOM 2489 N N . ILE A 1 326 ? 17.317 -9.112 -7.563 1.00 96.44 326 ILE A N 1
ATOM 2490 C CA . ILE A 1 326 ? 17.999 -9.436 -6.310 1.00 96.44 326 ILE A CA 1
ATOM 2491 C C . ILE A 1 326 ? 18.285 -8.138 -5.542 1.00 96.44 326 ILE A C 1
ATOM 2493 O O . ILE A 1 326 ? 18.530 -7.086 -6.143 1.00 96.44 326 ILE A O 1
ATOM 2497 N N . GLU A 1 327 ? 18.255 -8.196 -4.215 1.00 96.06 327 GLU A N 1
ATOM 2498 C CA . GLU A 1 327 ? 18.580 -7.064 -3.342 1.00 96.06 327 GLU A CA 1
ATOM 2499 C C . GLU A 1 327 ? 20.088 -6.998 -3.064 1.00 96.06 327 GLU A C 1
ATOM 2501 O O . GLU A 1 327 ? 20.802 -8.000 -3.098 1.00 96.06 327 GLU A O 1
ATOM 2506 N N . ASN A 1 328 ? 20.598 -5.801 -2.777 1.00 92.44 328 ASN A N 1
ATOM 2507 C CA . ASN A 1 328 ? 22.023 -5.576 -2.539 1.00 92.44 328 ASN A CA 1
ATOM 2508 C C . ASN A 1 328 ? 22.268 -4.395 -1.587 1.00 92.44 328 ASN A C 1
ATOM 2510 O O . ASN A 1 328 ? 21.343 -3.685 -1.196 1.00 92.44 328 ASN A O 1
ATOM 2514 N N . THR A 1 329 ? 23.532 -4.167 -1.233 1.00 90.00 329 THR A N 1
ATOM 2515 C CA . THR A 1 329 ? 23.975 -3.021 -0.420 1.00 90.00 329 THR A CA 1
ATOM 2516 C C . THR A 1 329 ? 24.452 -1.826 -1.261 1.00 90.00 329 THR A C 1
ATOM 2518 O O . THR A 1 329 ? 25.019 -0.872 -0.726 1.00 90.00 329 THR A O 1
ATOM 2521 N N . SER A 1 330 ? 24.224 -1.843 -2.580 1.00 80.06 330 SER A N 1
ATOM 2522 C CA . SER A 1 330 ? 24.586 -0.741 -3.479 1.00 80.06 330 SER A CA 1
ATOM 2523 C C . SER A 1 330 ? 23.764 0.500 -3.145 1.00 80.06 330 SER A C 1
ATOM 2525 O O . SER A 1 330 ? 22.534 0.438 -3.100 1.00 80.06 330 SER A O 1
ATOM 2527 N N . ASN A 1 331 ? 24.433 1.635 -2.925 1.00 68.50 331 ASN A N 1
ATOM 2528 C CA . ASN A 1 331 ? 23.780 2.877 -2.518 1.00 68.50 331 ASN A CA 1
ATOM 2529 C C . ASN A 1 331 ? 23.787 3.940 -3.625 1.00 68.50 331 ASN A C 1
ATOM 2531 O O . ASN A 1 331 ? 24.767 4.084 -4.358 1.00 68.50 331 ASN A O 1
ATOM 2535 N N . ILE A 1 332 ? 22.725 4.745 -3.681 1.00 65.31 332 ILE A N 1
ATOM 2536 C CA . ILE A 1 332 ? 22.673 5.944 -4.523 1.00 65.31 332 ILE A CA 1
ATOM 2537 C C . ILE A 1 332 ? 23.438 7.042 -3.793 1.00 65.31 332 ILE A C 1
ATOM 2539 O O . ILE A 1 332 ? 22.989 7.527 -2.755 1.00 65.31 332 ILE A O 1
ATOM 2543 N N . ALA A 1 333 ? 24.583 7.468 -4.328 1.00 56.31 333 ALA A N 1
ATOM 2544 C CA . ALA A 1 333 ? 25.310 8.591 -3.743 1.00 56.31 333 ALA A CA 1
ATOM 2545 C C . ALA A 1 333 ? 24.402 9.836 -3.701 1.00 56.31 333 ALA A C 1
ATOM 2547 O O . ALA A 1 333 ? 23.918 10.289 -4.741 1.00 56.31 333 ALA A O 1
ATOM 2548 N N . GLY A 1 334 ? 24.160 10.345 -2.488 1.00 58.84 334 GLY A N 1
ATOM 2549 C CA . GLY A 1 334 ? 23.290 11.489 -2.199 1.00 58.84 334 GLY A CA 1
ATOM 2550 C C . GLY A 1 334 ? 21.961 11.152 -1.506 1.00 58.84 334 GLY A C 1
ATOM 2551 O O . GLY A 1 334 ? 21.486 11.980 -0.741 1.00 58.84 334 GLY A O 1
ATOM 2552 N N . ASN A 1 335 ? 21.406 9.945 -1.676 1.00 66.38 335 ASN A N 1
ATOM 2553 C CA . ASN A 1 335 ? 20.008 9.597 -1.341 1.00 66.38 335 ASN A CA 1
ATOM 2554 C C . ASN A 1 335 ? 19.601 9.569 0.150 1.00 66.38 335 ASN A C 1
ATOM 2556 O O . ASN A 1 335 ? 18.540 9.031 0.469 1.00 66.38 335 ASN A O 1
ATOM 2560 N N . GLY A 1 336 ? 20.442 10.026 1.080 1.00 69.25 336 GLY A N 1
ATOM 2561 C CA . GLY A 1 336 ? 20.153 9.996 2.519 1.00 69.25 336 GLY A CA 1
ATOM 2562 C C . GLY A 1 336 ? 19.925 8.603 3.136 1.00 69.25 336 GLY A C 1
ATOM 2563 O O . GLY A 1 336 ? 19.332 8.530 4.208 1.00 69.25 336 GLY A O 1
ATOM 2564 N N . SER A 1 337 ? 20.346 7.507 2.489 1.00 74.81 337 SER A N 1
ATOM 2565 C CA . SER A 1 337 ? 20.103 6.128 2.946 1.00 74.81 337 SER A CA 1
ATOM 2566 C C . SER A 1 337 ? 21.280 5.556 3.755 1.00 74.81 337 SER A C 1
ATOM 2568 O O . SER A 1 337 ? 22.260 5.122 3.139 1.00 74.81 337 SER A O 1
ATOM 2570 N N . PRO A 1 338 ? 21.216 5.483 5.100 1.00 74.50 338 PRO A N 1
ATOM 2571 C CA . PRO A 1 338 ? 22.142 4.669 5.885 1.00 74.50 338 PRO A CA 1
ATOM 2572 C C . PRO A 1 338 ? 21.832 3.175 5.708 1.00 74.50 338 PRO A C 1
ATOM 2574 O O . PRO A 1 338 ? 20.669 2.781 5.619 1.00 74.50 338 PRO A O 1
ATOM 2577 N N . ASP A 1 339 ? 22.878 2.350 5.688 1.00 82.62 339 ASP A N 1
ATOM 2578 C CA . ASP A 1 339 ? 22.820 0.881 5.653 1.00 82.62 339 ASP A CA 1
ATOM 2579 C C . ASP A 1 339 ? 21.746 0.297 4.700 1.00 82.62 339 ASP A C 1
ATOM 2581 O O . ASP A 1 339 ? 20.820 -0.382 5.154 1.00 82.62 339 ASP A O 1
ATOM 2585 N N . PRO A 1 340 ? 21.798 0.572 3.382 1.00 86.06 340 PRO A N 1
ATOM 2586 C CA . PRO A 1 340 ? 20.895 -0.064 2.427 1.00 86.06 340 PRO A CA 1
ATOM 2587 C C . PRO A 1 340 ? 21.137 -1.580 2.366 1.00 86.06 340 PRO A C 1
ATOM 2589 O O . PRO A 1 340 ? 22.283 -2.023 2.302 1.00 86.06 340 PRO A O 1
ATOM 2592 N N . GLY A 1 341 ? 20.065 -2.373 2.311 1.00 92.75 341 GLY A N 1
ATOM 2593 C CA . GLY A 1 341 ? 20.138 -3.816 2.044 1.00 92.75 341 GLY A CA 1
ATOM 2594 C C . GLY A 1 341 ? 18.908 -4.336 1.295 1.00 92.75 341 GLY A C 1
ATOM 2595 O O . GLY A 1 341 ? 18.700 -3.993 0.136 1.00 92.75 341 GLY A O 1
ATOM 2596 N N . GLU A 1 342 ? 18.067 -5.123 1.951 1.00 96.38 342 GLU A N 1
ATOM 2597 C CA . GLU A 1 342 ? 16.753 -5.548 1.464 1.00 96.38 342 GLU A CA 1
ATOM 2598 C C . GLU A 1 342 ? 15.800 -4.343 1.324 1.00 96.38 342 GLU A C 1
ATOM 2600 O O . GLU A 1 342 ? 15.431 -3.713 2.320 1.00 96.38 342 GLU A O 1
ATOM 2605 N N . THR A 1 343 ? 15.376 -4.002 0.104 1.00 96.69 343 THR A N 1
ATOM 2606 C CA . THR A 1 343 ? 14.209 -3.130 -0.127 1.00 96.69 343 THR A CA 1
ATOM 2607 C C . THR A 1 343 ? 12.911 -3.953 -0.149 1.00 96.69 343 THR A C 1
ATOM 2609 O O . THR A 1 343 ? 12.953 -5.172 -0.332 1.00 96.69 343 THR A O 1
ATOM 2612 N N . PRO A 1 344 ? 11.729 -3.314 -0.080 1.00 98.00 344 PRO A N 1
ATOM 2613 C CA . PRO A 1 344 ? 10.466 -4.018 -0.288 1.00 98.00 344 PRO A CA 1
ATOM 2614 C C . PRO A 1 344 ? 10.243 -4.504 -1.738 1.00 98.00 344 PRO A C 1
ATOM 2616 O O . PRO A 1 344 ? 9.242 -5.173 -1.992 1.00 98.00 344 PRO A O 1
ATOM 2619 N N . CYS A 1 345 ? 11.138 -4.199 -2.695 1.00 98.31 345 CYS A N 1
ATOM 2620 C CA . CYS A 1 345 ? 10.988 -4.550 -4.115 1.00 98.31 345 CYS A CA 1
ATOM 2621 C C . CYS A 1 345 ? 10.871 -6.060 -4.334 1.00 98.31 345 CYS A C 1
ATOM 2623 O O . CYS A 1 345 ? 9.891 -6.519 -4.923 1.00 98.31 345 CYS A O 1
ATOM 2625 N N . SER A 1 346 ? 11.845 -6.834 -3.848 1.00 98.06 346 SER A N 1
ATOM 2626 C CA . SER A 1 346 ? 11.848 -8.292 -4.012 1.00 98.06 346 SER A CA 1
ATOM 2627 C C . SER A 1 346 ? 10.715 -8.971 -3.247 1.00 98.06 346 SER A C 1
ATOM 2629 O O . SER A 1 346 ? 10.108 -9.902 -3.770 1.00 98.06 346 SER A O 1
ATOM 2631 N N . GLY A 1 347 ? 10.355 -8.472 -2.059 1.00 97.88 347 GLY A N 1
ATOM 2632 C CA . GLY A 1 347 ? 9.172 -8.942 -1.330 1.00 97.88 347 GLY A CA 1
ATOM 2633 C C . GLY A 1 347 ? 7.874 -8.734 -2.119 1.00 97.88 347 GLY A C 1
ATOM 2634 O O . GLY A 1 347 ? 7.061 -9.651 -2.216 1.00 97.88 347 GLY A O 1
ATOM 2635 N N . ALA A 1 348 ? 7.701 -7.559 -2.733 1.00 98.44 348 ALA A N 1
ATOM 2636 C CA . ALA A 1 348 ? 6.506 -7.220 -3.504 1.00 98.44 348 ALA A CA 1
ATOM 2637 C C . ALA A 1 348 ? 6.417 -7.982 -4.827 1.00 98.44 348 ALA A C 1
ATOM 2639 O O . ALA A 1 348 ? 5.407 -8.629 -5.089 1.00 98.44 348 ALA A O 1
ATOM 2640 N N . ALA A 1 349 ? 7.483 -7.973 -5.628 1.00 98.62 349 ALA A N 1
ATOM 2641 C CA . ALA A 1 349 ? 7.507 -8.676 -6.906 1.00 98.62 349 ALA A CA 1
ATOM 2642 C C . ALA A 1 349 ? 7.362 -10.196 -6.727 1.00 98.62 349 ALA A C 1
ATOM 2644 O O . ALA A 1 349 ? 6.535 -10.819 -7.386 1.00 98.62 349 ALA A O 1
ATOM 2645 N N . ASN A 1 350 ? 8.107 -10.801 -5.793 1.00 97.38 350 ASN A N 1
ATOM 2646 C CA . ASN A 1 350 ? 8.077 -12.253 -5.622 1.00 97.38 350 ASN A CA 1
ATOM 2647 C C . ASN A 1 350 ? 6.782 -12.736 -4.948 1.00 97.38 350 ASN A C 1
ATOM 2649 O O . ASN A 1 350 ? 6.322 -13.830 -5.268 1.00 97.38 350 ASN A O 1
ATOM 2653 N N . PHE A 1 351 ? 6.154 -11.951 -4.060 1.00 96.31 351 PHE A N 1
ATOM 2654 C CA . PHE A 1 351 ? 4.844 -12.330 -3.515 1.00 96.31 351 PHE A CA 1
ATOM 2655 C C . PHE A 1 351 ? 3.703 -12.082 -4.512 1.00 96.31 351 PHE A C 1
ATOM 2657 O O . PHE A 1 351 ? 2.781 -12.888 -4.590 1.00 96.31 351 PHE A O 1
ATOM 2664 N N . PHE A 1 352 ? 3.791 -11.043 -5.350 1.00 96.38 352 PHE A N 1
ATOM 2665 C CA . PHE A 1 352 ? 2.910 -10.897 -6.512 1.00 96.38 352 PHE A CA 1
ATOM 2666 C C . PHE A 1 352 ? 2.977 -12.142 -7.418 1.00 96.38 352 PHE A C 1
ATOM 2668 O O . PHE A 1 352 ? 1.936 -12.689 -7.779 1.00 96.38 352 PHE A O 1
ATOM 2675 N N . SER A 1 353 ? 4.185 -12.638 -7.716 1.00 95.38 353 SER A N 1
ATOM 2676 C CA . SER A 1 353 ? 4.393 -13.865 -8.497 1.00 95.38 353 SER A CA 1
ATOM 2677 C C . SER A 1 353 ? 3.720 -15.100 -7.879 1.00 95.38 353 SER A C 1
ATOM 2679 O O . SER A 1 353 ? 3.144 -15.898 -8.613 1.00 95.38 353 SER A O 1
ATOM 2681 N N . VAL A 1 354 ? 3.732 -15.251 -6.548 1.00 91.06 354 VAL A N 1
ATOM 2682 C CA . VAL A 1 354 ? 2.964 -16.306 -5.851 1.00 91.06 354 VAL A CA 1
ATOM 2683 C C . VAL A 1 354 ? 1.461 -16.114 -6.079 1.00 91.06 354 VAL A C 1
ATOM 2685 O O . VAL A 1 354 ? 0.793 -17.008 -6.588 1.00 91.06 354 VAL A O 1
ATOM 2688 N N . GLN A 1 355 ? 0.944 -14.910 -5.825 1.00 88.25 355 GLN A N 1
ATOM 2689 C CA . GLN A 1 355 ? -0.488 -14.610 -5.925 1.00 88.25 355 GLN A CA 1
ATOM 2690 C C . GLN A 1 355 ? -1.086 -14.806 -7.331 1.00 88.25 355 GLN A C 1
ATOM 2692 O O . GLN A 1 355 ? -2.290 -15.062 -7.424 1.00 88.25 355 GLN A O 1
ATOM 2697 N N . ILE A 1 356 ? -0.294 -14.672 -8.406 1.00 84.12 356 ILE A N 1
ATOM 2698 C CA . ILE A 1 356 ? -0.727 -14.988 -9.783 1.00 84.12 356 ILE A CA 1
ATOM 2699 C C . ILE A 1 356 ? -0.564 -16.476 -10.133 1.00 84.12 356 ILE A C 1
ATOM 2701 O O . ILE A 1 356 ? -1.408 -17.016 -10.849 1.00 84.12 356 ILE A O 1
ATOM 2705 N N . LYS A 1 357 ? 0.446 -17.161 -9.577 1.00 84.25 357 LYS A N 1
ATOM 2706 C CA . LYS A 1 357 ? 0.639 -18.614 -9.722 1.00 84.25 357 LYS A CA 1
ATOM 2707 C C . LYS A 1 357 ? -0.529 -19.390 -9.124 1.00 84.25 357 LYS A C 1
ATOM 2709 O O . LYS A 1 357 ? -1.060 -20.290 -9.769 1.00 84.25 357 LYS A O 1
ATOM 2714 N N . ASP A 1 358 ? -0.976 -18.982 -7.941 1.00 81.56 358 ASP A N 1
ATOM 2715 C CA . ASP A 1 358 ? -2.131 -19.570 -7.254 1.00 81.56 358 ASP A CA 1
ATOM 2716 C C . ASP A 1 358 ? -3.462 -19.248 -7.972 1.00 81.56 358 ASP A C 1
ATOM 2718 O O . ASP A 1 358 ? -4.498 -19.840 -7.685 1.00 81.56 358 ASP A O 1
ATOM 2722 N N . TRP A 1 359 ? -3.427 -18.341 -8.958 1.00 77.88 359 TRP A N 1
ATOM 2723 C CA . TRP A 1 359 ? -4.517 -18.032 -9.891 1.00 77.88 359 TRP A CA 1
ATOM 2724 C C . TRP A 1 359 ? -4.353 -18.716 -11.266 1.00 77.88 359 TRP A C 1
ATOM 2726 O O . TRP A 1 359 ? -5.038 -18.364 -12.224 1.00 77.88 359 TRP A O 1
ATOM 2736 N N . GLY A 1 360 ? -3.422 -19.669 -11.389 1.00 81.81 360 GLY A N 1
ATOM 2737 C CA . GLY A 1 360 ? -3.174 -20.438 -12.614 1.00 81.81 360 GLY A CA 1
ATOM 2738 C C . GLY A 1 360 ? -2.334 -19.732 -13.687 1.00 81.81 360 GLY A C 1
ATOM 2739 O O . GLY A 1 360 ? -2.233 -20.246 -14.799 1.00 81.81 360 GLY A O 1
ATOM 2740 N N . ILE A 1 361 ? -1.722 -18.579 -13.390 1.00 82.19 361 ILE A N 1
ATOM 2741 C CA . ILE A 1 361 ? -0.858 -17.845 -14.330 1.00 82.19 361 ILE A CA 1
ATOM 2742 C C . ILE A 1 361 ? 0.610 -18.175 -14.041 1.00 82.19 361 ILE A C 1
ATOM 2744 O O . ILE A 1 361 ? 1.088 -17.947 -12.933 1.00 82.19 361 ILE A O 1
ATOM 2748 N N . ASP A 1 362 ? 1.352 -18.655 -15.042 1.00 82.19 362 ASP A N 1
ATOM 2749 C CA . ASP A 1 362 ? 2.805 -18.840 -14.934 1.00 82.19 362 ASP A CA 1
ATOM 2750 C C . ASP A 1 362 ? 3.506 -17.496 -14.625 1.00 82.19 362 ASP A C 1
ATOM 2752 O O . ASP A 1 362 ? 3.409 -16.566 -15.436 1.00 82.19 362 ASP A O 1
ATOM 2756 N N . PRO A 1 363 ? 4.251 -17.366 -13.507 1.00 85.62 363 PRO A N 1
ATOM 2757 C CA . PRO A 1 363 ? 4.999 -16.151 -13.192 1.00 85.62 363 PRO A CA 1
ATOM 2758 C C . PRO A 1 363 ? 5.989 -15.713 -14.274 1.00 85.62 363 PRO A C 1
ATOM 2760 O O . PRO A 1 363 ? 6.222 -14.517 -14.435 1.00 85.62 363 PRO A O 1
ATOM 2763 N N . ASN A 1 364 ? 6.533 -16.654 -15.052 1.00 85.88 364 ASN A N 1
ATOM 2764 C CA . ASN A 1 364 ? 7.458 -16.346 -16.144 1.00 85.88 364 ASN A CA 1
ATOM 2765 C C . ASN A 1 364 ? 6.770 -15.650 -17.329 1.00 85.88 364 ASN A C 1
ATOM 2767 O O . ASN A 1 364 ? 7.432 -14.971 -18.116 1.00 85.88 364 ASN A O 1
ATOM 2771 N N . ALA A 1 365 ? 5.448 -15.796 -17.455 1.00 84.06 365 ALA A N 1
ATOM 2772 C CA . ALA A 1 365 ? 4.669 -15.096 -18.463 1.00 84.06 365 ALA A CA 1
ATOM 2773 C C . ALA A 1 365 ? 4.605 -13.594 -18.132 1.00 84.06 365 ALA A C 1
ATOM 2775 O O . ALA A 1 365 ? 4.974 -12.770 -18.970 1.00 84.06 365 ALA A O 1
ATOM 2776 N N . LEU A 1 366 ? 4.244 -13.246 -16.889 1.00 88.69 366 LEU A N 1
ATOM 2777 C CA . LEU A 1 366 ? 3.977 -11.879 -16.422 1.00 88.69 366 LEU A CA 1
ATOM 2778 C C . LEU A 1 366 ? 5.024 -11.389 -15.386 1.00 88.69 366 LEU A C 1
ATOM 2780 O O . LEU A 1 366 ? 4.675 -11.154 -14.226 1.00 88.69 366 LEU A O 1
ATOM 2784 N N . PRO A 1 367 ? 6.305 -11.218 -15.771 1.00 95.12 367 PRO A N 1
ATOM 2785 C CA . PRO A 1 367 ? 7.358 -10.805 -14.851 1.00 95.12 367 PRO A CA 1
ATOM 2786 C C . PRO A 1 367 ? 7.205 -9.341 -14.419 1.00 95.12 367 PRO A C 1
ATOM 2788 O O . PRO A 1 367 ? 6.776 -8.474 -15.189 1.00 95.12 367 PRO A O 1
ATOM 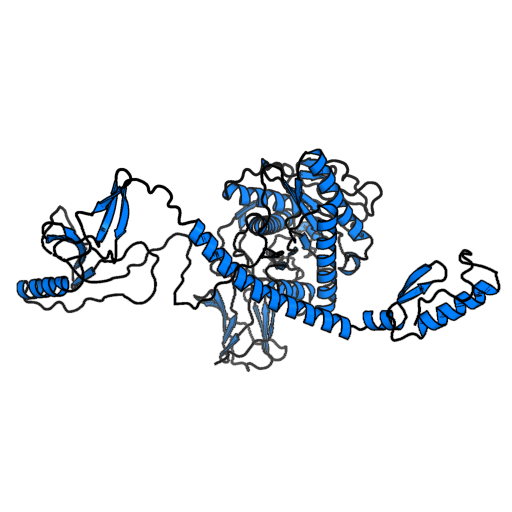2791 N N . VAL A 1 368 ? 7.633 -9.048 -13.192 1.00 98.50 368 VAL A N 1
ATOM 2792 C CA . VAL A 1 368 ? 7.676 -7.698 -12.620 1.00 98.50 368 VAL A CA 1
ATOM 2793 C C . VAL A 1 368 ? 9.081 -7.117 -12.764 1.00 98.50 368 VAL A C 1
ATOM 2795 O O . VAL A 1 368 ? 10.053 -7.712 -12.300 1.00 98.50 368 VAL A O 1
ATOM 2798 N N . PHE A 1 369 ? 9.204 -5.923 -13.344 1.00 98.69 369 PHE A N 1
ATOM 2799 C CA . PHE A 1 369 ? 10.419 -5.113 -13.261 1.00 98.69 369 PHE A CA 1
ATOM 2800 C C . PHE A 1 369 ? 10.308 -4.205 -12.031 1.00 98.69 369 PHE A C 1
ATOM 2802 O O . PHE A 1 369 ? 9.576 -3.214 -12.048 1.00 98.69 369 PHE A O 1
ATOM 2809 N N . SER A 1 370 ? 11.032 -4.519 -10.955 1.00 98.62 370 SER A N 1
ATOM 2810 C CA . SER A 1 370 ? 10.977 -3.758 -9.703 1.00 98.62 370 SER A CA 1
ATOM 2811 C C . SER A 1 370 ? 12.181 -2.842 -9.501 1.00 98.62 370 SER A C 1
ATOM 2813 O O . SER A 1 370 ? 13.328 -3.218 -9.747 1.00 98.62 370 SER A O 1
ATOM 2815 N N . SER A 1 371 ? 11.929 -1.629 -9.010 1.00 97.50 371 SER A N 1
ATOM 2816 C CA . SER A 1 371 ? 12.959 -0.672 -8.589 1.00 97.50 371 SER A CA 1
ATOM 2817 C C . SER A 1 371 ? 12.434 0.289 -7.515 1.00 97.50 371 SER A C 1
ATOM 2819 O O . SER A 1 371 ? 11.227 0.374 -7.286 1.00 97.50 371 SER A O 1
ATOM 2821 N N . THR A 1 372 ? 13.329 1.042 -6.877 1.00 95.31 372 THR A N 1
ATOM 2822 C CA . THR A 1 372 ? 12.982 2.082 -5.903 1.00 95.31 372 THR A CA 1
ATOM 2823 C C . THR A 1 372 ? 13.763 3.369 -6.164 1.00 95.31 372 THR A C 1
ATOM 2825 O O . THR A 1 372 ? 14.973 3.342 -6.384 1.00 95.31 372 THR A O 1
ATOM 2828 N N . ALA A 1 373 ? 13.054 4.496 -6.168 1.00 93.81 373 ALA A N 1
ATOM 2829 C CA . ALA A 1 373 ? 13.564 5.826 -6.515 1.00 93.81 373 ALA A CA 1
ATOM 2830 C C . ALA A 1 373 ? 13.463 6.828 -5.344 1.00 93.81 373 ALA A C 1
ATOM 2832 O O . ALA A 1 373 ? 13.499 8.042 -5.551 1.00 93.81 373 ALA A O 1
ATOM 2833 N N . GLY A 1 374 ? 13.269 6.339 -4.117 1.00 91.88 374 GLY A N 1
ATOM 2834 C CA . GLY A 1 374 ? 13.085 7.171 -2.927 1.00 91.88 374 GLY A CA 1
ATOM 2835 C C . GLY A 1 374 ? 14.344 7.902 -2.434 1.00 91.88 374 GLY A C 1
ATOM 2836 O O . GLY A 1 374 ? 15.454 7.698 -2.930 1.00 91.88 374 GLY A O 1
ATOM 2837 N N . HIS A 1 375 ? 14.163 8.755 -1.422 1.00 92.75 375 HIS A N 1
ATOM 2838 C CA . HIS A 1 375 ? 15.238 9.487 -0.746 1.00 92.75 375 HIS A CA 1
ATOM 2839 C C . HIS A 1 375 ? 15.029 9.498 0.774 1.00 92.75 375 HIS A C 1
ATOM 2841 O O . HIS A 1 375 ? 14.023 9.994 1.279 1.00 92.75 375 HIS A O 1
ATOM 2847 N N . GLY A 1 376 ? 15.995 8.982 1.533 1.00 91.06 376 GLY A N 1
ATOM 2848 C CA . GLY A 1 376 ? 15.971 9.010 2.993 1.00 91.06 376 GLY A CA 1
ATOM 2849 C C . GLY A 1 376 ? 15.845 10.433 3.541 1.00 91.06 376 GLY A C 1
ATOM 2850 O O . GLY A 1 376 ? 16.528 11.347 3.079 1.00 91.06 376 GLY A O 1
ATOM 2851 N N . GLY A 1 377 ? 14.944 10.619 4.508 1.00 90.31 377 GLY A N 1
ATOM 2852 C CA . GLY A 1 377 ? 14.734 11.884 5.216 1.00 90.31 377 GLY A CA 1
ATOM 2853 C C . GLY A 1 377 ? 13.974 12.986 4.465 1.00 90.31 377 GLY A C 1
ATOM 2854 O O . GLY A 1 377 ? 13.698 14.012 5.082 1.00 90.31 377 GLY A O 1
ATOM 2855 N N . TYR A 1 378 ? 13.604 12.816 3.192 1.00 94.31 378 TYR A N 1
ATOM 2856 C CA . TYR A 1 378 ? 12.913 13.873 2.439 1.00 94.31 378 TYR A CA 1
ATOM 2857 C C . TYR A 1 378 ? 11.449 14.078 2.860 1.00 94.31 378 TYR A C 1
ATOM 2859 O O . TYR A 1 378 ? 10.705 13.121 3.095 1.00 94.31 378 TYR A O 1
ATOM 2867 N N . SER A 1 379 ? 11.030 15.345 2.899 1.00 95.56 379 SER A N 1
ATOM 2868 C CA . SER A 1 379 ? 9.621 15.743 2.974 1.00 95.56 379 SER A CA 1
ATOM 2869 C C . SER A 1 379 ? 8.897 15.515 1.643 1.00 95.56 379 SER A C 1
ATOM 2871 O O . SER A 1 379 ? 9.516 15.426 0.578 1.00 95.56 379 SER A O 1
ATOM 2873 N N . ILE A 1 380 ? 7.565 15.532 1.665 1.00 93.75 380 ILE A N 1
ATOM 2874 C CA . ILE A 1 380 ? 6.742 15.506 0.454 1.00 93.75 380 ILE A CA 1
ATOM 2875 C C . ILE A 1 380 ? 7.046 16.695 -0.468 1.00 93.75 380 ILE A C 1
ATOM 2877 O O . ILE A 1 380 ? 7.077 16.542 -1.685 1.00 93.75 380 ILE A O 1
ATOM 2881 N N . THR A 1 381 ? 7.390 17.862 0.084 1.00 92.31 381 THR A N 1
ATOM 2882 C CA . THR A 1 381 ? 7.808 19.040 -0.698 1.00 92.31 381 THR A CA 1
ATOM 2883 C C . THR A 1 381 ? 9.164 18.875 -1.392 1.00 92.31 381 THR A C 1
ATOM 2885 O O . THR A 1 381 ? 9.443 19.590 -2.350 1.00 92.31 381 THR A O 1
ATOM 2888 N N . GLN A 1 382 ? 9.991 17.913 -0.968 1.00 94.94 382 GLN A N 1
ATOM 2889 C CA . GLN A 1 382 ? 11.235 17.525 -1.644 1.00 94.94 382 GLN A CA 1
ATOM 2890 C C . GLN A 1 382 ? 11.042 16.344 -2.620 1.00 94.94 382 GLN A C 1
ATOM 2892 O O . GLN A 1 382 ? 11.951 16.020 -3.388 1.00 94.94 382 GLN A O 1
ATOM 2897 N N . LEU A 1 383 ? 9.858 15.722 -2.635 1.00 95.25 383 LEU A N 1
ATOM 2898 C CA . LEU A 1 383 ? 9.490 14.578 -3.484 1.00 95.25 383 LEU A CA 1
ATOM 2899 C C . LEU A 1 383 ? 8.364 14.900 -4.491 1.00 95.25 383 LEU A C 1
ATOM 2901 O O . LEU A 1 383 ? 8.040 14.069 -5.334 1.00 95.25 383 LEU A O 1
ATOM 2905 N N . ASN A 1 384 ? 7.767 16.092 -4.421 1.00 88.31 384 ASN A N 1
ATOM 2906 C CA . ASN A 1 384 ? 6.683 16.512 -5.309 1.00 88.31 384 ASN A CA 1
ATOM 2907 C C . ASN A 1 384 ? 7.140 16.721 -6.769 1.00 88.31 384 ASN A C 1
ATOM 2909 O O . ASN A 1 384 ? 8.325 16.690 -7.105 1.00 88.31 384 ASN A O 1
ATOM 2913 N N . GLU A 1 385 ? 6.176 16.971 -7.651 1.00 87.69 385 GLU A N 1
ATOM 2914 C CA . GLU A 1 385 ? 6.357 17.142 -9.093 1.00 87.69 385 GLU A CA 1
ATOM 2915 C C . GLU A 1 385 ? 7.320 18.272 -9.502 1.00 87.69 385 GLU A C 1
ATOM 2917 O O . GLU A 1 385 ? 7.916 18.209 -10.582 1.00 87.69 385 GLU A O 1
ATOM 2922 N N . ASN A 1 386 ? 7.518 19.264 -8.627 1.00 83.50 386 ASN A N 1
ATOM 2923 C CA . ASN A 1 386 ? 8.396 20.418 -8.843 1.00 83.50 386 ASN A CA 1
ATOM 2924 C C . ASN A 1 386 ? 9.829 20.196 -8.326 1.00 83.50 386 ASN A C 1
ATOM 2926 O O . ASN A 1 386 ? 10.694 21.051 -8.525 1.00 83.50 386 ASN A O 1
ATOM 2930 N N . SER A 1 387 ? 10.100 19.077 -7.649 1.00 92.00 387 SER A N 1
ATOM 2931 C CA . SER A 1 387 ? 11.409 18.799 -7.059 1.00 92.00 387 SER A CA 1
ATOM 2932 C C . SER A 1 387 ? 12.451 18.364 -8.103 1.00 92.00 387 SER A C 1
ATOM 2934 O O . SER A 1 387 ? 12.145 17.919 -9.214 1.00 92.00 387 SER A O 1
ATOM 2936 N N . SER A 1 388 ? 13.735 18.463 -7.751 1.00 91.50 388 SER A N 1
ATOM 2937 C CA . SER A 1 388 ? 14.812 17.889 -8.567 1.00 91.50 388 SER A CA 1
ATOM 2938 C C . SER A 1 388 ? 14.844 16.355 -8.498 1.00 91.50 388 SER A C 1
ATOM 2940 O O . SER A 1 388 ? 15.287 15.708 -9.450 1.00 91.50 388 SER A O 1
ATOM 2942 N N . TRP A 1 389 ? 14.361 15.758 -7.402 1.00 93.25 389 TRP A N 1
ATOM 2943 C CA . TRP A 1 389 ? 14.477 14.323 -7.130 1.00 93.25 389 TRP A CA 1
ATOM 2944 C C . TRP A 1 389 ? 13.428 13.465 -7.838 1.00 93.25 389 TRP A C 1
ATOM 2946 O O . TRP A 1 389 ? 13.719 12.328 -8.206 1.00 93.25 389 TRP A O 1
ATOM 2956 N N . ILE A 1 390 ? 12.239 14.001 -8.130 1.00 95.12 390 ILE A N 1
ATOM 2957 C CA . ILE A 1 390 ? 11.232 13.307 -8.957 1.00 95.12 390 ILE A CA 1
ATOM 2958 C C . ILE A 1 390 ? 11.778 12.948 -10.361 1.00 95.12 390 ILE A C 1
ATOM 2960 O O . ILE A 1 390 ? 11.271 12.038 -11.015 1.00 95.12 390 ILE A O 1
ATOM 2964 N N . ALA A 1 391 ? 12.889 13.563 -10.796 1.00 94.12 391 ALA A N 1
ATOM 2965 C CA . ALA A 1 391 ? 13.657 13.131 -11.966 1.00 94.12 391 ALA A CA 1
ATOM 2966 C C . ALA A 1 391 ? 14.152 11.676 -11.883 1.00 94.12 391 ALA A C 1
ATOM 2968 O O . ALA A 1 391 ? 14.102 10.981 -12.893 1.00 94.12 391 ALA A O 1
ATOM 2969 N N . VAL A 1 392 ? 14.569 11.196 -10.705 1.00 93.94 392 VAL A N 1
ATOM 2970 C CA . VAL A 1 392 ? 15.027 9.808 -10.520 1.00 93.94 392 VAL A CA 1
ATOM 2971 C C . VAL A 1 392 ? 13.870 8.844 -10.784 1.00 93.94 392 VAL A C 1
ATOM 2973 O O . VAL A 1 392 ? 14.003 7.918 -11.575 1.00 93.94 392 VAL A O 1
ATOM 2976 N N . TRP A 1 393 ? 12.687 9.115 -10.229 1.00 96.62 393 TRP A N 1
ATOM 2977 C CA . TRP A 1 393 ? 11.489 8.314 -10.498 1.00 96.62 393 TRP A CA 1
ATOM 2978 C C . TRP A 1 393 ? 11.060 8.365 -11.977 1.00 96.62 393 TRP A C 1
ATOM 2980 O O . TRP A 1 393 ? 10.743 7.325 -12.558 1.00 96.62 393 TRP A O 1
ATOM 2990 N N . ARG A 1 394 ? 11.131 9.540 -12.626 1.00 97.56 394 ARG A N 1
ATOM 2991 C CA . ARG A 1 394 ? 10.888 9.673 -14.077 1.00 97.56 394 ARG A CA 1
ATOM 2992 C C . ARG A 1 394 ? 11.850 8.821 -14.904 1.00 97.56 394 ARG A C 1
ATOM 2994 O O . ARG A 1 394 ? 11.423 8.153 -15.848 1.00 97.56 394 ARG A O 1
ATOM 3001 N N . ASP A 1 395 ? 13.134 8.830 -14.550 1.00 96.75 395 ASP A N 1
ATOM 3002 C CA . ASP A 1 395 ? 14.147 7.994 -15.190 1.00 96.75 395 ASP A CA 1
ATOM 3003 C C . ASP A 1 395 ? 13.855 6.506 -14.967 1.00 96.75 395 ASP A C 1
ATOM 3005 O O . ASP A 1 395 ? 13.951 5.744 -15.922 1.00 96.75 395 ASP A O 1
ATOM 3009 N N . HIS A 1 396 ? 13.414 6.082 -13.777 1.00 97.81 396 HIS A N 1
ATOM 3010 C CA . HIS A 1 396 ? 13.030 4.685 -13.535 1.00 97.81 396 HIS A CA 1
ATOM 3011 C C . HIS A 1 396 ? 11.884 4.245 -14.457 1.00 97.81 396 HIS A C 1
ATOM 3013 O O . HIS A 1 396 ? 12.050 3.269 -15.182 1.00 97.81 396 HIS A O 1
ATOM 3019 N N . VAL A 1 397 ? 10.765 4.979 -14.513 1.00 98.50 397 VAL A N 1
ATOM 3020 C CA . VAL A 1 397 ? 9.630 4.650 -15.408 1.00 98.50 397 VAL A CA 1
ATOM 3021 C C . VAL A 1 397 ? 10.073 4.601 -16.879 1.00 98.50 397 VAL A C 1
ATOM 3023 O O . VAL A 1 397 ? 9.741 3.666 -17.608 1.00 98.50 397 VAL A O 1
ATOM 3026 N N . THR A 1 398 ? 10.885 5.571 -17.311 1.00 98.44 398 THR A N 1
ATOM 3027 C CA . THR A 1 398 ? 11.391 5.656 -18.695 1.00 98.44 398 THR A CA 1
ATOM 3028 C C . THR A 1 398 ? 12.347 4.510 -19.037 1.00 98.44 398 THR A C 1
ATOM 3030 O O . THR A 1 398 ? 12.297 3.949 -20.131 1.00 98.44 398 THR A O 1
ATOM 3033 N N . GLN A 1 399 ? 13.242 4.155 -18.115 1.00 98.19 399 GLN A N 1
ATOM 3034 C CA . GLN A 1 399 ? 14.269 3.143 -18.339 1.00 98.19 399 GLN A CA 1
ATOM 3035 C C . GLN A 1 399 ? 13.715 1.725 -18.180 1.00 98.19 399 GLN A C 1
ATOM 3037 O O . GLN A 1 399 ? 14.098 0.869 -18.970 1.00 98.19 399 GLN A O 1
ATOM 3042 N N . GLN A 1 400 ? 12.783 1.474 -17.249 1.00 98.56 400 GLN A N 1
ATOM 3043 C CA . GLN A 1 400 ? 12.093 0.182 -17.143 1.00 98.56 400 GLN A CA 1
ATOM 3044 C C . GLN A 1 400 ? 11.369 -0.148 -18.453 1.00 98.56 400 GLN A C 1
ATOM 3046 O O . GLN A 1 400 ? 11.612 -1.215 -19.015 1.00 98.56 400 GLN A O 1
ATOM 3051 N N . LYS A 1 401 ? 10.589 0.801 -19.002 1.00 98.25 401 LYS A N 1
ATOM 3052 C CA . LYS A 1 401 ? 9.992 0.670 -20.341 1.00 98.25 401 LYS A CA 1
ATOM 3053 C C . LYS A 1 401 ? 11.047 0.325 -21.392 1.00 98.25 401 LYS A C 1
ATOM 3055 O O . LYS A 1 401 ? 10.921 -0.677 -22.088 1.00 98.25 401 LYS A O 1
ATOM 3060 N N . ALA A 1 402 ? 12.121 1.110 -21.457 1.00 98.25 402 ALA A N 1
ATOM 3061 C CA . ALA A 1 402 ? 13.162 0.914 -22.458 1.00 98.25 402 ALA A CA 1
ATOM 3062 C C . ALA A 1 402 ? 13.938 -0.409 -22.298 1.00 98.25 402 ALA A C 1
ATOM 3064 O O . ALA A 1 402 ? 14.551 -0.848 -23.265 1.00 98.25 402 ALA A O 1
ATOM 3065 N N . ARG A 1 403 ? 13.991 -1.028 -21.105 1.00 98.19 403 ARG A N 1
ATOM 3066 C CA . ARG A 1 403 ? 14.584 -2.370 -20.914 1.00 98.19 403 ARG A CA 1
ATOM 3067 C C . ARG A 1 403 ? 13.579 -3.478 -21.265 1.00 98.19 403 ARG A C 1
ATOM 3069 O O . ARG A 1 403 ? 13.975 -4.478 -21.849 1.00 98.19 403 ARG A O 1
ATOM 3076 N N . ALA A 1 404 ? 12.291 -3.291 -20.970 1.00 97.12 404 ALA A N 1
ATOM 3077 C CA . ALA A 1 404 ? 11.229 -4.220 -21.366 1.00 97.12 404 ALA A CA 1
ATOM 3078 C C . ALA A 1 404 ? 11.079 -4.309 -22.898 1.00 97.12 404 ALA A C 1
ATOM 3080 O O . ALA A 1 404 ? 10.988 -5.406 -23.444 1.00 97.12 404 ALA A O 1
ATOM 3081 N N . GLU A 1 405 ? 11.160 -3.177 -23.605 1.00 96.88 405 GLU A N 1
ATOM 3082 C CA . GLU A 1 405 ? 11.130 -3.138 -25.075 1.00 96.88 405 GLU A CA 1
ATOM 3083 C C . GLU A 1 405 ? 12.326 -3.876 -25.707 1.00 96.88 405 GLU A C 1
ATOM 3085 O O . GLU A 1 405 ? 12.151 -4.586 -26.696 1.00 96.88 405 GLU A O 1
ATOM 3090 N N . GLU A 1 406 ? 13.523 -3.799 -25.110 1.00 97.00 406 GLU A N 1
ATOM 3091 C CA . GLU A 1 406 ? 14.692 -4.601 -25.526 1.00 97.00 406 GLU A CA 1
ATOM 3092 C C . GLU A 1 406 ? 14.498 -6.111 -25.298 1.00 97.00 406 GLU A C 1
ATOM 3094 O O . GLU A 1 406 ? 15.090 -6.919 -26.011 1.00 97.00 406 GLU A O 1
ATOM 3099 N N . MET A 1 407 ? 13.647 -6.502 -24.344 1.00 94.81 407 MET A N 1
ATOM 3100 C CA . MET A 1 407 ? 13.239 -7.894 -24.104 1.00 94.81 407 MET A CA 1
ATOM 3101 C C . MET A 1 407 ? 12.045 -8.331 -24.973 1.00 94.81 407 MET A C 1
ATOM 3103 O O . MET A 1 407 ? 11.551 -9.446 -24.810 1.00 94.81 407 MET A O 1
ATOM 3107 N N . GLY A 1 408 ? 11.553 -7.473 -25.875 1.00 93.94 408 GLY A N 1
ATOM 3108 C CA . GLY A 1 408 ? 10.367 -7.747 -26.692 1.00 93.94 408 GLY A CA 1
ATOM 3109 C C . GLY A 1 408 ? 9.054 -7.781 -25.899 1.00 93.94 408 GLY A C 1
ATOM 3110 O O . GLY A 1 408 ? 8.093 -8.405 -26.346 1.00 93.94 408 GLY A O 1
ATOM 3111 N N . LYS A 1 409 ? 9.013 -7.144 -24.721 1.00 92.56 409 LYS A N 1
ATOM 3112 C CA . LYS A 1 409 ? 7.846 -7.084 -23.834 1.00 92.56 409 LYS A CA 1
ATOM 3113 C C . LYS A 1 409 ? 7.143 -5.724 -23.909 1.00 92.56 409 LYS A C 1
ATOM 3115 O O . LYS A 1 409 ? 7.780 -4.672 -23.874 1.00 92.56 409 LYS A O 1
ATOM 3120 N N . GLU A 1 410 ? 5.815 -5.752 -23.937 1.00 91.88 410 GLU A N 1
ATOM 3121 C CA . GLU A 1 410 ? 4.957 -4.595 -23.672 1.00 91.88 410 GLU A CA 1
ATOM 3122 C C . GLU A 1 410 ? 5.092 -4.190 -22.198 1.00 91.88 410 GLU A C 1
ATOM 3124 O O . GLU A 1 410 ? 5.122 -5.048 -21.316 1.00 91.88 410 GLU A O 1
ATOM 3129 N N . TYR A 1 411 ? 5.159 -2.891 -21.908 1.00 95.56 411 TYR A N 1
ATOM 3130 C CA . TYR A 1 411 ? 5.386 -2.389 -20.552 1.00 95.56 411 TYR A CA 1
ATOM 3131 C C . TYR A 1 411 ? 4.220 -1.536 -20.057 1.00 95.56 411 TYR A C 1
ATOM 3133 O O . TYR A 1 411 ? 3.844 -0.548 -20.691 1.00 95.56 411 TYR A O 1
ATOM 3141 N N . ILE A 1 412 ? 3.696 -1.892 -18.884 1.00 94.69 412 ILE A N 1
ATOM 3142 C CA . ILE A 1 412 ? 2.610 -1.182 -18.204 1.00 94.69 412 ILE A CA 1
ATOM 3143 C C . ILE A 1 412 ? 2.929 -1.041 -16.715 1.00 94.69 412 ILE A C 1
ATOM 3145 O O . ILE A 1 412 ? 3.463 -1.961 -16.097 1.00 94.69 412 ILE A O 1
ATOM 3149 N N . VAL A 1 413 ? 2.565 0.089 -16.114 1.00 97.44 413 VAL A N 1
ATOM 3150 C CA . VAL A 1 413 ? 2.601 0.278 -14.658 1.00 97.44 413 VAL A CA 1
ATOM 3151 C C . VAL A 1 413 ? 1.194 -0.008 -14.117 1.00 97.44 413 VAL A C 1
ATOM 3153 O O . VAL A 1 413 ? 0.288 0.799 -14.353 1.00 97.44 413 VAL A O 1
ATOM 3156 N N . PRO A 1 414 ? 0.957 -1.144 -13.428 1.00 94.19 414 PRO A N 1
ATOM 3157 C CA . PRO A 1 414 ? -0.362 -1.475 -12.891 1.00 94.19 414 PRO A CA 1
ATOM 3158 C C . PRO A 1 414 ? -0.732 -0.615 -11.678 1.00 94.19 414 PRO A C 1
ATOM 3160 O O . PRO A 1 414 ? -1.906 -0.313 -11.489 1.00 94.19 414 PRO A O 1
ATOM 3163 N N . VAL A 1 415 ? 0.257 -0.224 -10.871 1.00 96.12 415 VAL A N 1
ATOM 3164 C CA . VAL A 1 415 ? 0.098 0.406 -9.554 1.00 96.12 415 VAL A CA 1
ATOM 3165 C C . VAL A 1 415 ? 1.241 1.396 -9.327 1.00 96.12 415 VAL A C 1
ATOM 3167 O O . VAL A 1 415 ? 2.391 1.110 -9.661 1.00 96.12 415 VAL A O 1
ATOM 3170 N N . LEU A 1 416 ? 0.941 2.542 -8.717 1.00 98.12 416 LEU A N 1
ATOM 3171 C CA . LEU A 1 416 ? 1.941 3.456 -8.162 1.00 98.12 416 LEU A CA 1
ATOM 3172 C C . LEU A 1 416 ? 2.188 3.115 -6.686 1.00 98.12 416 LEU A C 1
ATOM 3174 O O . LEU A 1 416 ? 1.238 2.906 -5.937 1.00 98.12 416 LEU A O 1
ATOM 3178 N N . HIS A 1 417 ? 3.441 3.088 -6.235 1.00 98.38 417 HIS A N 1
ATOM 3179 C CA . HIS A 1 417 ? 3.767 2.817 -4.832 1.00 98.38 417 HIS A CA 1
ATOM 3180 C C . HIS A 1 417 ? 4.389 4.054 -4.180 1.00 98.38 417 HIS A C 1
ATOM 3182 O O . HIS A 1 417 ? 5.470 4.482 -4.593 1.00 98.38 417 HIS A O 1
ATOM 3188 N N . TYR A 1 418 ? 3.744 4.599 -3.142 1.00 97.94 418 TYR A N 1
ATOM 3189 C CA . TYR A 1 418 ? 4.260 5.745 -2.384 1.00 97.94 418 TYR A CA 1
ATOM 3190 C C . TYR A 1 418 ? 4.351 5.460 -0.879 1.00 97.94 418 TYR A C 1
ATOM 3192 O O . TYR A 1 418 ? 3.404 4.969 -0.269 1.00 97.94 418 TYR A O 1
ATOM 3200 N N . GLY A 1 419 ? 5.497 5.779 -0.277 1.00 95.31 419 GLY A N 1
ATOM 3201 C CA . GLY A 1 419 ? 5.801 5.483 1.122 1.00 95.31 419 GLY A CA 1
ATOM 3202 C C . GLY A 1 419 ? 6.582 6.608 1.791 1.00 95.31 419 GLY A C 1
ATOM 3203 O O . GLY A 1 419 ? 7.810 6.666 1.680 1.00 95.31 419 GLY A O 1
ATOM 3204 N N . GLN A 1 420 ? 5.864 7.522 2.448 1.00 94.81 420 GLN A N 1
ATOM 3205 C CA . GLN A 1 420 ? 6.441 8.688 3.122 1.00 94.81 420 GLN A CA 1
ATOM 3206 C C . GLN A 1 420 ? 5.490 9.284 4.168 1.00 94.81 420 GLN A C 1
ATOM 3208 O O . GLN A 1 420 ? 4.283 9.073 4.107 1.00 94.81 420 GLN A O 1
ATOM 3213 N N . GLY A 1 421 ? 6.023 10.050 5.113 1.00 93.81 421 GLY A N 1
ATOM 3214 C CA . GLY A 1 421 ? 5.246 10.868 6.051 1.00 93.81 421 GLY A CA 1
ATOM 3215 C C . GLY A 1 421 ? 5.970 11.092 7.376 1.00 93.81 421 GLY A C 1
ATOM 3216 O O . GLY A 1 421 ? 5.612 11.975 8.148 1.00 93.81 421 GLY A O 1
ATOM 3217 N N . GLU A 1 422 ? 7.023 10.318 7.632 1.00 92.12 422 GLU A N 1
ATOM 3218 C CA . GLU A 1 422 ? 7.850 10.396 8.831 1.00 92.12 422 GLU A CA 1
ATOM 3219 C C . GLU A 1 422 ? 8.577 11.748 8.942 1.00 92.12 422 GLU A C 1
ATOM 3221 O O . GLU A 1 422 ? 8.644 12.304 10.036 1.00 92.12 422 GLU A O 1
ATOM 3226 N N . SER A 1 423 ? 9.043 12.318 7.822 1.00 93.19 423 SER A N 1
ATOM 3227 C CA . SER A 1 423 ? 9.621 13.675 7.787 1.00 93.19 423 SER A CA 1
ATOM 3228 C C . SER A 1 423 ? 8.588 14.812 7.855 1.00 93.19 423 SER A C 1
ATOM 3230 O O . SER A 1 423 ? 8.966 15.950 8.116 1.00 93.19 423 SER A O 1
ATOM 3232 N N . ASP A 1 424 ? 7.295 14.529 7.661 1.00 93.62 424 ASP A N 1
ATOM 3233 C CA . ASP A 1 424 ? 6.207 15.524 7.647 1.00 93.62 424 ASP A CA 1
ATOM 3234 C C . ASP A 1 424 ? 5.222 15.356 8.817 1.00 93.62 424 ASP A C 1
ATOM 3236 O O . ASP A 1 424 ? 4.100 15.862 8.781 1.00 93.62 424 ASP A O 1
ATOM 3240 N N . GLY A 1 425 ? 5.623 14.672 9.895 1.00 87.62 425 GLY A N 1
ATOM 3241 C CA . GLY A 1 425 ? 4.744 14.369 11.033 1.00 87.62 425 GLY A CA 1
ATOM 3242 C C . GLY A 1 425 ? 4.102 15.589 11.722 1.00 87.62 425 GLY A C 1
ATOM 3243 O O . GLY A 1 425 ? 3.104 15.422 12.428 1.00 87.62 425 GLY A O 1
ATOM 3244 N N . GLY A 1 426 ? 4.651 16.792 11.500 1.00 87.12 426 GLY A N 1
ATOM 3245 C CA . GLY A 1 426 ? 4.130 18.089 11.951 1.00 87.12 426 GLY A CA 1
ATOM 3246 C C . GLY A 1 426 ? 3.598 19.020 10.846 1.00 87.12 426 GLY A C 1
ATOM 3247 O O . GLY A 1 426 ? 3.254 20.158 11.155 1.00 87.12 426 GLY A O 1
ATOM 3248 N N . MET A 1 427 ? 3.526 18.585 9.581 1.00 87.69 427 MET A N 1
ATOM 3249 C CA . MET A 1 427 ? 2.824 19.331 8.523 1.00 87.69 427 MET A CA 1
ATOM 3250 C C . MET A 1 427 ? 1.307 19.273 8.763 1.00 87.69 427 MET A C 1
ATOM 3252 O O . MET A 1 427 ? 0.809 18.311 9.348 1.00 87.69 427 MET A O 1
ATOM 3256 N N . ASP A 1 428 ? 0.552 20.278 8.317 1.00 88.00 428 ASP A N 1
ATOM 3257 C CA . ASP A 1 428 ? -0.914 20.203 8.314 1.00 88.00 428 ASP A CA 1
ATOM 3258 C C . ASP A 1 428 ? -1.431 19.048 7.426 1.00 88.00 428 ASP A C 1
ATOM 3260 O O . ASP A 1 428 ? -0.847 18.732 6.389 1.00 88.00 428 ASP A O 1
ATOM 3264 N N . GLU A 1 429 ? -2.539 18.424 7.833 1.00 83.25 429 GLU A N 1
ATOM 3265 C CA . GLU A 1 429 ? -3.130 17.278 7.133 1.00 83.25 429 GLU A CA 1
ATOM 3266 C C . GLU A 1 429 ? -3.633 17.642 5.731 1.00 83.25 429 GLU A C 1
ATOM 3268 O O . GLU A 1 429 ? -3.417 16.884 4.785 1.00 83.25 429 GLU A O 1
ATOM 3273 N N . ILE A 1 430 ? -4.287 18.798 5.585 1.00 82.06 430 ILE A N 1
ATOM 3274 C CA . ILE A 1 430 ? -4.876 19.240 4.318 1.00 82.06 430 ILE A CA 1
ATOM 3275 C C . ILE A 1 430 ? -3.760 19.678 3.366 1.00 82.06 430 ILE A C 1
ATOM 3277 O O . ILE A 1 430 ? -3.752 19.276 2.203 1.00 82.06 430 ILE A O 1
ATOM 3281 N N . VAL A 1 431 ? -2.771 20.426 3.867 1.00 80.75 431 VAL A N 1
ATOM 3282 C CA . VAL A 1 431 ? -1.580 20.817 3.095 1.00 80.75 431 VAL A CA 1
ATOM 3283 C C . VAL A 1 431 ? -0.812 19.589 2.598 1.00 80.75 431 VAL A C 1
ATOM 3285 O O . VAL A 1 431 ? -0.513 19.504 1.406 1.00 80.75 431 VAL A O 1
ATOM 3288 N N . TRP A 1 432 ? -0.534 18.612 3.470 1.00 89.00 432 TRP A N 1
ATOM 3289 C CA . TRP A 1 432 ? 0.168 17.386 3.078 1.00 89.00 432 TRP A CA 1
ATOM 3290 C C . TRP A 1 432 ? -0.646 16.571 2.061 1.00 89.00 432 TRP A C 1
ATOM 3292 O O . TRP A 1 432 ? -0.117 16.158 1.027 1.00 89.00 432 TRP A O 1
ATOM 3302 N N . ARG A 1 433 ? -1.958 16.406 2.297 1.00 85.44 433 ARG A N 1
ATOM 3303 C CA . ARG A 1 433 ? -2.875 15.713 1.378 1.00 85.44 433 ARG A CA 1
ATOM 3304 C C . ARG A 1 433 ? -2.902 16.356 -0.009 1.00 85.44 433 ARG A C 1
ATOM 3306 O O . ARG A 1 433 ? -2.910 15.631 -1.001 1.00 85.44 433 ARG A O 1
ATOM 3313 N N . ASN A 1 434 ? -2.881 17.683 -0.095 1.00 79.56 434 ASN A N 1
ATOM 3314 C CA . ASN A 1 434 ? -2.902 18.389 -1.376 1.00 79.56 434 ASN A CA 1
ATOM 3315 C C . ASN A 1 434 ? -1.617 18.148 -2.188 1.00 79.56 434 ASN A C 1
ATOM 3317 O O . ASN A 1 434 ? -1.710 17.879 -3.385 1.00 79.56 434 ASN A O 1
ATOM 3321 N N . TYR A 1 435 ? -0.437 18.143 -1.552 1.00 83.94 435 TYR A N 1
ATOM 3322 C CA . TYR A 1 435 ? 0.808 17.744 -2.229 1.00 83.94 435 TYR A CA 1
ATOM 3323 C C . TYR A 1 435 ? 0.783 16.279 -2.686 1.00 83.94 435 TYR A C 1
ATOM 3325 O O . TYR A 1 435 ? 1.247 15.971 -3.782 1.00 83.94 435 TYR A O 1
ATOM 3333 N N . PHE A 1 436 ? 0.218 15.374 -1.883 1.00 88.25 436 PHE A N 1
ATOM 3334 C CA . PHE A 1 436 ? 0.100 13.959 -2.245 1.00 88.25 436 PHE A CA 1
ATOM 3335 C C . PHE A 1 436 ? -0.832 13.738 -3.449 1.00 88.25 436 PHE A C 1
ATOM 3337 O O . PHE A 1 436 ? -0.494 12.988 -4.364 1.00 88.25 436 PHE A O 1
ATOM 3344 N N . LEU A 1 437 ? -1.969 14.439 -3.498 1.00 83.69 437 LEU A N 1
ATOM 3345 C CA . LEU A 1 437 ? -2.895 14.407 -4.635 1.00 83.69 437 LEU A CA 1
ATOM 3346 C C . LEU A 1 437 ? -2.268 14.988 -5.916 1.00 83.69 437 LEU A C 1
ATOM 3348 O O . LEU A 1 437 ? -2.431 14.401 -6.989 1.00 83.69 437 LEU A O 1
ATOM 3352 N N . ALA A 1 438 ? -1.513 16.088 -5.810 1.00 76.75 438 ALA A N 1
ATOM 3353 C CA . ALA A 1 438 ? -0.777 16.672 -6.934 1.00 76.75 438 ALA A CA 1
ATOM 3354 C C . ALA A 1 438 ? 0.291 15.706 -7.482 1.00 76.75 438 ALA A C 1
ATOM 3356 O O . ALA A 1 438 ? 0.330 15.444 -8.688 1.00 76.75 438 ALA A O 1
ATOM 3357 N N . LEU A 1 439 ? 1.085 15.095 -6.594 1.00 89.31 439 LEU A N 1
ATOM 3358 C CA . LEU A 1 439 ? 2.088 14.095 -6.958 1.00 89.31 439 LEU A CA 1
ATOM 3359 C C . LEU A 1 439 ? 1.454 12.856 -7.612 1.00 89.31 439 LEU A C 1
ATOM 3361 O O . LEU A 1 439 ? 1.965 12.384 -8.626 1.00 89.31 439 LEU A O 1
ATOM 3365 N N . TYR A 1 440 ? 0.327 12.355 -7.095 1.00 92.38 440 TYR A N 1
ATOM 3366 C CA . TYR A 1 440 ? -0.412 11.249 -7.714 1.00 92.38 440 TYR A CA 1
ATOM 3367 C C . TYR A 1 440 ? -0.859 11.592 -9.144 1.00 92.38 440 TYR A C 1
ATOM 3369 O O . TYR A 1 440 ? -0.549 10.852 -10.081 1.00 92.38 440 TYR A O 1
ATOM 3377 N N . ALA A 1 441 ? -1.525 12.736 -9.338 1.00 80.94 441 ALA A N 1
ATOM 3378 C CA . ALA A 1 441 ? -1.980 13.177 -10.657 1.00 80.94 441 ALA A CA 1
ATOM 3379 C C . ALA A 1 441 ? -0.808 13.354 -11.644 1.00 80.94 441 ALA A C 1
ATOM 3381 O O . ALA A 1 441 ? -0.894 12.942 -12.806 1.00 80.94 441 ALA A O 1
ATOM 3382 N N . TYR A 1 442 ? 0.317 13.895 -11.167 1.00 86.12 442 TYR A N 1
ATOM 3383 C CA . TYR A 1 442 ? 1.548 14.015 -11.940 1.00 86.12 442 TYR A CA 1
ATOM 3384 C C . TYR A 1 442 ? 2.125 12.652 -12.343 1.00 86.12 442 TYR A C 1
ATOM 3386 O O . TYR A 1 442 ? 2.445 12.440 -13.514 1.00 86.12 442 TYR A O 1
ATOM 3394 N N . GLN A 1 443 ? 2.235 11.711 -11.400 1.00 94.56 443 GLN A N 1
ATOM 3395 C CA . GLN A 1 443 ? 2.777 10.378 -11.663 1.00 94.56 443 GLN A CA 1
ATOM 3396 C C . GLN A 1 443 ? 1.896 9.579 -12.632 1.00 94.56 443 GLN A C 1
ATOM 3398 O O . GLN A 1 443 ? 2.429 8.963 -13.554 1.00 94.56 443 GLN A O 1
ATOM 3403 N N . VAL A 1 444 ? 0.565 9.645 -12.500 1.00 89.12 444 VAL A N 1
ATOM 3404 C CA . VAL A 1 444 ? -0.375 9.059 -13.473 1.00 89.12 444 VAL A CA 1
ATOM 3405 C C . VAL A 1 444 ? -0.149 9.649 -14.866 1.00 89.12 444 VAL A C 1
ATOM 3407 O O . VAL A 1 444 ? 0.007 8.900 -15.830 1.00 89.12 444 VAL A O 1
ATOM 3410 N N . SER A 1 445 ? -0.092 10.979 -14.982 1.00 84.88 445 SER A N 1
ATOM 3411 C CA . SER A 1 445 ? 0.118 11.670 -16.261 1.00 84.88 445 SER A CA 1
ATOM 3412 C C . SER A 1 445 ? 1.452 11.282 -16.915 1.00 84.88 445 SER A C 1
ATOM 3414 O O . SER A 1 445 ? 1.494 10.939 -18.099 1.00 84.88 445 SER A O 1
ATOM 3416 N N . PHE A 1 446 ? 2.537 11.244 -16.134 1.00 91.00 446 PHE A N 1
ATOM 3417 C CA . PHE A 1 446 ? 3.859 10.843 -16.615 1.00 91.00 446 PHE A CA 1
ATOM 3418 C C . PHE A 1 446 ? 3.910 9.368 -17.042 1.00 91.00 446 PHE A C 1
ATOM 3420 O O . PHE A 1 446 ? 4.432 9.051 -18.108 1.00 91.00 446 PHE A O 1
ATOM 3427 N N . VAL A 1 447 ? 3.318 8.459 -16.260 1.00 95.19 447 VAL A N 1
ATOM 3428 C CA . VAL A 1 447 ? 3.203 7.041 -16.635 1.00 95.19 447 VAL A CA 1
ATOM 3429 C C . VAL A 1 447 ? 2.461 6.892 -17.961 1.00 95.19 447 VAL A C 1
ATOM 3431 O O . VAL A 1 447 ? 2.969 6.215 -18.856 1.00 95.19 447 VAL A O 1
ATOM 3434 N N . LYS A 1 448 ? 1.300 7.539 -18.137 1.00 90.25 448 LYS A N 1
ATOM 3435 C CA . LYS A 1 448 ? 0.538 7.435 -19.393 1.00 90.25 448 LYS A CA 1
ATOM 3436 C C . LYS A 1 448 ? 1.300 8.016 -20.587 1.00 90.25 448 LYS A C 1
ATOM 3438 O O . LYS A 1 448 ? 1.263 7.414 -21.656 1.00 90.25 448 LYS A O 1
ATOM 3443 N N . SER A 1 449 ? 2.031 9.122 -20.421 1.00 92.19 449 SER A N 1
ATOM 3444 C CA . SER A 1 449 ? 2.804 9.726 -21.518 1.00 92.19 449 SER A CA 1
ATOM 3445 C C . SER A 1 449 ? 4.047 8.923 -21.922 1.00 92.19 449 SER A C 1
ATOM 3447 O O . SER A 1 449 ? 4.400 8.920 -23.099 1.00 92.19 449 SER A O 1
ATOM 3449 N N . VAL A 1 450 ? 4.679 8.197 -20.991 1.00 93.19 450 VAL A N 1
ATOM 3450 C CA . VAL A 1 450 ? 5.818 7.308 -21.293 1.00 93.19 450 VAL A CA 1
ATOM 3451 C C . VAL A 1 450 ? 5.370 5.970 -21.882 1.00 93.19 450 VAL A C 1
ATOM 3453 O O . VAL A 1 450 ? 5.989 5.476 -22.823 1.00 93.19 450 VAL A O 1
ATOM 3456 N N . THR A 1 451 ? 4.320 5.360 -21.328 1.00 90.56 451 THR A N 1
ATOM 3457 C CA . THR A 1 451 ? 3.891 3.989 -21.676 1.00 90.56 451 THR A CA 1
ATOM 3458 C C . THR A 1 451 ? 2.847 3.921 -22.789 1.00 90.56 451 THR A C 1
ATOM 3460 O O . THR A 1 451 ? 2.724 2.889 -23.440 1.00 90.56 451 THR A O 1
ATOM 3463 N N . GLY A 1 452 ? 2.068 4.986 -22.997 1.00 84.38 452 GLY A N 1
ATOM 3464 C CA . GLY A 1 452 ? 0.855 4.953 -23.818 1.00 84.38 452 GLY A CA 1
ATOM 3465 C C . GLY A 1 452 ? -0.330 4.229 -23.160 1.00 84.38 452 GLY A C 1
ATOM 3466 O O . GLY A 1 452 ? -1.372 4.070 -23.798 1.00 84.38 452 GLY A O 1
ATOM 3467 N N . GLN A 1 453 ? -0.210 3.779 -21.902 1.00 84.81 453 GLN A N 1
ATOM 3468 C CA . GLN A 1 453 ? -1.260 2.998 -21.248 1.00 84.81 453 GLN A CA 1
ATOM 3469 C C . GLN A 1 453 ? -2.542 3.822 -21.040 1.00 84.81 453 GLN A C 1
ATOM 3471 O O . GLN A 1 453 ? -2.518 4.943 -20.530 1.00 84.81 453 GLN A O 1
ATOM 3476 N N . LYS A 1 454 ? -3.698 3.233 -21.367 1.00 81.12 454 LYS A N 1
ATOM 3477 C CA . LYS A 1 454 ? -5.009 3.827 -21.043 1.00 81.12 454 LYS A CA 1
ATOM 3478 C C . LYS A 1 454 ? -5.350 3.681 -19.556 1.00 81.12 454 LYS A C 1
ATOM 3480 O O . LYS A 1 454 ? -5.971 4.573 -18.982 1.00 81.12 454 LYS A O 1
ATOM 3485 N N . TRP A 1 455 ? -4.896 2.588 -18.938 1.00 81.38 455 TRP A N 1
ATOM 3486 C CA . TRP A 1 455 ? -5.073 2.258 -17.522 1.00 81.38 455 TRP A CA 1
ATOM 3487 C C . TRP A 1 455 ? -4.609 3.388 -16.590 1.00 81.38 455 TRP A C 1
ATOM 3489 O O . TRP A 1 455 ? -3.465 3.838 -16.677 1.00 81.38 455 TRP A O 1
ATOM 3499 N N . THR A 1 456 ? -5.483 3.834 -15.686 1.00 83.19 456 THR A N 1
ATOM 3500 C CA . THR A 1 456 ? -5.121 4.724 -14.572 1.00 83.19 456 THR A CA 1
ATOM 3501 C C . THR A 1 456 ? -4.657 3.856 -13.399 1.00 83.19 456 THR A C 1
ATOM 3503 O O . THR A 1 456 ? -5.500 3.169 -12.826 1.00 83.19 456 THR A O 1
ATOM 3506 N N . PRO A 1 457 ? -3.362 3.847 -13.034 1.00 85.94 457 PRO A N 1
ATOM 3507 C CA . PRO A 1 457 ? -2.899 3.048 -11.908 1.00 85.94 457 PRO A CA 1
ATOM 3508 C C . PRO A 1 457 ? -3.374 3.661 -10.581 1.00 85.94 457 PRO A C 1
ATOM 3510 O O . PRO A 1 457 ? -3.111 4.844 -10.358 1.00 85.94 457 PRO A O 1
ATOM 3513 N N . PRO A 1 458 ? -4.014 2.892 -9.678 1.00 89.62 458 PRO A N 1
ATOM 3514 C CA . PRO A 1 458 ? -4.226 3.329 -8.304 1.00 89.62 458 PRO A CA 1
ATOM 3515 C C . PRO A 1 458 ? -2.883 3.432 -7.570 1.00 89.62 458 PRO A C 1
ATOM 3517 O O . PRO A 1 458 ? -1.862 2.897 -8.017 1.00 89.62 458 PRO A O 1
ATOM 3520 N N . MET A 1 459 ? -2.884 4.103 -6.419 1.00 93.12 459 MET A N 1
ATOM 3521 C CA . MET A 1 459 ? -1.701 4.263 -5.582 1.00 93.12 459 MET A CA 1
ATOM 3522 C C . MET A 1 459 ? -1.815 3.480 -4.269 1.00 93.12 459 MET A C 1
ATOM 3524 O O . MET A 1 459 ? -2.756 3.639 -3.490 1.00 93.12 459 MET A O 1
ATOM 3528 N N . HIS A 1 460 ? -0.824 2.625 -4.026 1.00 95.94 460 HIS A N 1
ATOM 3529 C CA . HIS A 1 460 ? -0.674 1.815 -2.822 1.00 95.94 460 HIS A CA 1
ATOM 3530 C C . HIS A 1 460 ? 0.324 2.469 -1.867 1.00 95.94 460 HIS A C 1
ATOM 3532 O O . HIS A 1 460 ? 1.427 2.844 -2.274 1.00 95.94 460 HIS A O 1
ATOM 3538 N N . THR A 1 461 ? -0.053 2.577 -0.593 1.00 94.44 461 THR A N 1
ATOM 3539 C CA . THR A 1 461 ? 0.766 3.212 0.447 1.00 94.44 461 THR A CA 1
ATOM 3540 C C . THR A 1 461 ? 0.790 2.381 1.724 1.00 94.44 461 THR A C 1
ATOM 3542 O O . THR A 1 461 ? -0.107 1.575 1.981 1.00 94.44 461 THR A O 1
ATOM 3545 N N . TYR A 1 462 ? 1.824 2.560 2.545 1.00 95.19 462 TYR A N 1
ATOM 3546 C CA . TYR A 1 462 ? 1.770 2.154 3.951 1.00 95.19 462 TYR A CA 1
ATOM 3547 C C . TYR A 1 462 ? 1.236 3.314 4.801 1.00 95.19 462 TYR A C 1
ATOM 3549 O O . TYR A 1 462 ? 1.353 4.473 4.403 1.00 95.19 462 TYR A O 1
ATOM 3557 N N . GLN A 1 463 ? 0.714 3.035 5.998 1.00 94.44 463 GLN A N 1
ATOM 3558 C CA . GLN A 1 463 ? 0.501 4.099 6.984 1.00 94.44 463 GLN A CA 1
ATOM 3559 C C . GLN A 1 463 ? 1.757 4.281 7.838 1.00 94.44 463 GLN A C 1
ATOM 3561 O O . GLN A 1 463 ? 2.203 3.341 8.506 1.00 94.44 463 GLN A O 1
ATOM 3566 N N . ASN A 1 464 ? 2.343 5.479 7.791 1.00 92.56 464 ASN A N 1
ATOM 3567 C CA . ASN A 1 464 ? 3.510 5.831 8.593 1.00 92.56 464 ASN A CA 1
ATOM 3568 C C . ASN A 1 464 ? 3.166 5.840 10.097 1.00 92.56 464 ASN A C 1
ATOM 3570 O O . ASN A 1 464 ? 1.997 5.864 10.484 1.00 92.56 464 ASN A O 1
ATOM 3574 N N . TRP A 1 465 ? 4.188 5.810 10.956 1.00 85.06 465 TRP A N 1
ATOM 3575 C CA . TRP A 1 465 ? 3.986 5.788 12.408 1.00 85.06 465 TRP A CA 1
ATOM 3576 C C . TRP A 1 465 ? 3.267 7.051 12.917 1.00 85.06 465 TRP A C 1
ATOM 3578 O O . TRP A 1 465 ? 3.329 8.124 12.306 1.00 85.06 465 TRP A O 1
ATOM 3588 N N . ALA A 1 466 ? 2.586 6.921 14.055 1.00 83.25 466 ALA A N 1
ATOM 3589 C CA . ALA A 1 466 ? 1.853 8.006 14.693 1.00 83.25 466 ALA A CA 1
ATOM 3590 C C . ALA A 1 466 ? 1.932 7.932 16.222 1.00 83.25 466 ALA A C 1
ATOM 3592 O O . ALA A 1 466 ? 2.014 6.842 16.783 1.00 83.25 466 ALA A O 1
ATOM 3593 N N . THR A 1 467 ? 1.889 9.089 16.889 1.00 86.69 467 THR A N 1
ATOM 3594 C CA . THR A 1 467 ? 2.123 9.202 18.339 1.00 86.69 467 THR A CA 1
ATOM 3595 C C . THR A 1 467 ? 1.141 10.207 18.943 1.00 86.69 467 THR A C 1
ATOM 3597 O O . THR A 1 467 ? 1.163 11.387 18.585 1.00 86.69 467 THR A O 1
ATOM 3600 N N . GLY A 1 468 ? 0.243 9.758 19.822 1.00 83.69 468 GLY A N 1
ATOM 3601 C CA . GLY A 1 468 ? -0.858 10.564 20.365 1.00 83.69 468 GLY A CA 1
ATOM 3602 C C . GLY A 1 468 ? -1.657 11.280 19.264 1.00 83.69 468 GLY A C 1
ATOM 3603 O O . GLY A 1 468 ? -2.179 10.649 18.344 1.00 83.69 468 GLY A O 1
ATOM 3604 N N . ASN A 1 469 ? -1.714 12.616 19.316 1.00 76.25 469 ASN A N 1
ATOM 3605 C CA . ASN A 1 469 ? -2.355 13.451 18.285 1.00 76.25 469 ASN A CA 1
ATOM 3606 C C . ASN A 1 469 ? -1.477 13.743 17.042 1.00 76.25 469 ASN A C 1
ATOM 3608 O O . ASN A 1 469 ? -2.017 14.205 16.031 1.00 76.25 469 ASN A O 1
ATOM 3612 N N . ALA A 1 470 ? -0.160 13.505 17.099 1.00 72.38 470 ALA A N 1
ATOM 3613 C CA . ALA A 1 470 ? 0.804 13.859 16.048 1.00 72.38 470 ALA A CA 1
ATOM 3614 C C . ALA A 1 470 ? 0.771 12.887 14.849 1.00 72.38 470 ALA A C 1
ATOM 3616 O O . ALA A 1 470 ? 0.035 11.900 14.862 1.00 72.38 470 ALA A O 1
ATOM 3617 N N . SER A 1 471 ? 1.573 13.153 13.811 1.00 81.88 471 SER A N 1
ATOM 3618 C CA . SER A 1 471 ? 1.518 12.465 12.512 1.00 81.88 471 SER A CA 1
ATOM 3619 C C . SER A 1 471 ? 0.170 12.670 11.814 1.00 81.88 471 SER A C 1
ATOM 3621 O O . SER A 1 471 ? -0.782 11.891 11.953 1.00 81.88 471 SER A O 1
ATOM 3623 N N . ASN A 1 472 ? 0.104 13.775 11.071 1.00 88.19 472 ASN A N 1
ATOM 3624 C CA . ASN A 1 472 ? -0.992 14.108 10.166 1.00 88.19 472 ASN A CA 1
ATOM 3625 C C . ASN A 1 472 ? -0.955 13.333 8.830 1.00 88.19 472 ASN A C 1
ATOM 3627 O O . ASN A 1 472 ? -2.034 12.951 8.382 1.00 88.19 472 ASN A O 1
ATOM 3631 N N . PRO A 1 473 ? 0.205 12.984 8.225 1.00 92.06 473 PRO A N 1
ATOM 3632 C CA . PRO A 1 473 ? 0.236 12.119 7.036 1.00 92.06 473 PRO A CA 1
ATOM 3633 C C . PRO A 1 473 ? -0.495 10.781 7.241 1.00 92.06 473 PRO A C 1
ATOM 3635 O O . PRO A 1 473 ? -1.266 10.354 6.384 1.00 92.06 473 PRO A O 1
ATOM 3638 N N . ALA A 1 474 ? -0.381 10.180 8.432 1.00 92.81 474 ALA A N 1
ATOM 3639 C CA . ALA A 1 474 ? -1.109 8.962 8.792 1.00 92.81 474 ALA A CA 1
ATOM 3640 C C . ALA A 1 474 ? -2.642 9.138 8.732 1.00 92.81 474 ALA A C 1
ATOM 3642 O O . ALA A 1 474 ? -3.352 8.224 8.304 1.00 92.81 474 ALA A O 1
ATOM 3643 N N . LYS A 1 475 ? -3.155 10.317 9.120 1.00 89.12 475 LYS A N 1
ATOM 3644 C CA . LYS A 1 475 ? -4.581 10.676 9.018 1.00 89.12 475 LYS A CA 1
ATOM 3645 C C . LYS A 1 475 ? -4.977 10.914 7.560 1.00 89.12 475 LYS A C 1
ATOM 3647 O O . LYS A 1 475 ? -5.988 10.381 7.111 1.00 89.12 475 LYS A O 1
ATOM 3652 N N . ALA A 1 476 ? -4.144 11.634 6.804 1.00 86.75 476 ALA A N 1
ATOM 3653 C CA . ALA A 1 476 ? -4.363 11.906 5.387 1.00 86.75 476 ALA A CA 1
ATOM 3654 C C . ALA A 1 476 ? -4.484 10.613 4.559 1.00 86.75 476 ALA A C 1
ATOM 3656 O O . ALA A 1 476 ? -5.437 10.488 3.792 1.00 86.75 476 ALA A O 1
ATOM 3657 N N . TYR A 1 477 ? -3.598 9.627 4.759 1.00 91.44 477 TYR A N 1
ATOM 3658 C CA . TYR A 1 477 ? -3.701 8.313 4.106 1.00 91.44 477 TYR A CA 1
ATOM 3659 C C . TYR A 1 477 ? -5.011 7.589 4.427 1.00 91.44 477 TYR A C 1
ATOM 3661 O O . TYR A 1 477 ? -5.660 7.067 3.522 1.00 91.44 477 TYR A O 1
ATOM 3669 N N . LEU A 1 478 ? -5.415 7.569 5.701 1.00 89.62 478 LEU A N 1
ATOM 3670 C CA . LEU A 1 478 ? -6.657 6.923 6.125 1.00 89.62 478 LEU A CA 1
ATOM 3671 C C . LEU A 1 478 ? -7.886 7.622 5.522 1.00 89.62 478 LEU A C 1
ATOM 3673 O O . LEU A 1 478 ? -8.798 6.963 5.027 1.00 89.62 478 LEU A O 1
ATOM 3677 N N . TRP A 1 479 ? -7.896 8.957 5.510 1.00 85.75 479 TRP A N 1
ATOM 3678 C CA . TRP A 1 479 ? -8.950 9.744 4.873 1.00 85.75 479 TRP A CA 1
ATOM 3679 C C . TRP A 1 479 ? -9.034 9.457 3.367 1.00 85.75 479 TRP A C 1
ATOM 3681 O O . TRP A 1 479 ? -10.124 9.216 2.851 1.00 85.75 479 TRP A O 1
ATOM 3691 N N . LEU A 1 480 ? -7.898 9.416 2.666 1.00 81.06 480 LEU A N 1
ATOM 3692 C CA . LEU A 1 480 ? -7.844 9.132 1.229 1.00 81.06 480 LEU A CA 1
ATOM 3693 C C . LEU A 1 480 ? -8.347 7.721 0.900 1.00 81.06 480 LEU A C 1
ATOM 3695 O O . LEU A 1 480 ? -9.169 7.571 -0.002 1.00 81.06 480 LEU A O 1
ATOM 3699 N N . ALA A 1 481 ? -7.921 6.710 1.663 1.00 84.19 481 ALA A N 1
ATOM 3700 C CA . ALA A 1 481 ? -8.338 5.324 1.460 1.00 84.19 481 ALA A CA 1
ATOM 3701 C C . ALA A 1 481 ? -9.826 5.078 1.780 1.00 84.19 481 ALA A C 1
ATOM 3703 O O . ALA A 1 481 ? -10.444 4.210 1.170 1.00 84.19 481 ALA A O 1
ATOM 3704 N N . ARG A 1 482 ? -10.429 5.854 2.695 1.00 79.44 482 ARG A N 1
ATOM 3705 C CA . ARG A 1 482 ? -11.880 5.812 2.958 1.00 79.44 482 ARG A CA 1
ATOM 3706 C C . ARG A 1 482 ? -12.713 6.511 1.881 1.00 79.44 482 ARG A C 1
ATOM 3708 O O . ARG A 1 482 ? -13.762 5.998 1.514 1.00 79.44 482 ARG A O 1
ATOM 3715 N N . ASN A 1 483 ? -12.287 7.688 1.412 1.00 77.88 483 ASN A N 1
ATOM 3716 C CA . ASN A 1 483 ? -13.087 8.511 0.492 1.00 77.88 483 ASN A CA 1
ATOM 3717 C C . ASN A 1 483 ? -12.900 8.116 -0.984 1.00 77.88 483 ASN A C 1
ATOM 3719 O O . ASN A 1 483 ? -13.818 8.288 -1.781 1.00 77.88 483 ASN A O 1
ATOM 3723 N N . TYR A 1 484 ? -11.744 7.550 -1.349 1.00 76.25 484 TYR A N 1
ATOM 3724 C CA . TYR A 1 484 ? -11.430 7.125 -2.717 1.00 76.25 484 TYR A CA 1
ATOM 3725 C C . TYR A 1 484 ? -10.801 5.712 -2.747 1.00 76.25 484 TYR A C 1
ATOM 3727 O O . TYR A 1 484 ? -9.682 5.552 -3.242 1.00 76.25 484 TYR A O 1
ATOM 3735 N N . PRO A 1 485 ? -11.492 4.665 -2.246 1.00 74.62 485 PRO A N 1
ATOM 3736 C CA . PRO A 1 485 ? -10.925 3.317 -2.086 1.00 74.62 485 PRO A CA 1
ATOM 3737 C C . PRO A 1 485 ? -10.481 2.660 -3.404 1.00 74.62 485 PRO A C 1
ATOM 3739 O O . PRO A 1 485 ? -9.555 1.855 -3.410 1.00 74.62 485 PRO A O 1
ATOM 3742 N N . ASN A 1 486 ? -11.087 3.044 -4.533 1.00 72.81 486 ASN A N 1
ATOM 3743 C CA . ASN A 1 486 ? -10.693 2.582 -5.872 1.00 72.81 486 ASN A CA 1
ATOM 3744 C C . ASN A 1 486 ? -9.398 3.248 -6.391 1.00 72.81 486 ASN A C 1
ATOM 3746 O O . ASN A 1 486 ? -8.858 2.822 -7.409 1.00 72.81 486 ASN A O 1
ATOM 3750 N N . THR A 1 487 ? -8.925 4.306 -5.724 1.00 79.75 487 THR A N 1
ATOM 3751 C CA . THR A 1 487 ? -7.796 5.150 -6.149 1.00 79.75 487 THR A CA 1
ATOM 3752 C C . THR A 1 487 ? -6.615 5.038 -5.188 1.00 79.75 487 THR A C 1
ATOM 3754 O O . THR A 1 487 ? -5.471 4.964 -5.632 1.00 79.75 487 THR A O 1
ATOM 3757 N N . PHE A 1 488 ? -6.879 5.009 -3.879 1.00 83.69 488 PHE A N 1
ATOM 3758 C CA . PHE A 1 488 ? -5.863 4.959 -2.829 1.00 83.69 488 PHE A CA 1
ATOM 3759 C C . PHE A 1 488 ? -6.098 3.764 -1.910 1.00 83.69 488 PHE A C 1
ATOM 3761 O O . PHE A 1 488 ? -7.146 3.662 -1.276 1.00 83.69 488 PHE A O 1
ATOM 3768 N N . ARG A 1 489 ? -5.097 2.885 -1.785 1.00 87.44 489 ARG A N 1
ATOM 3769 C CA . ARG A 1 489 ? -5.132 1.757 -0.845 1.00 87.44 489 ARG A CA 1
ATOM 3770 C C . ARG A 1 489 ? -4.057 1.917 0.219 1.00 87.44 489 ARG A C 1
ATOM 3772 O O . ARG A 1 489 ? -2.864 1.839 -0.077 1.00 87.44 489 ARG A O 1
ATOM 3779 N N . LEU A 1 490 ? -4.497 2.053 1.465 1.00 90.94 490 LEU A N 1
ATOM 3780 C CA . LEU A 1 490 ? -3.660 1.834 2.639 1.00 90.94 490 LEU A CA 1
ATOM 3781 C C . LEU A 1 490 ? -3.466 0.315 2.770 1.00 90.94 490 LEU A C 1
ATOM 3783 O O . LEU A 1 490 ? -4.406 -0.418 3.064 1.00 90.94 490 LEU A O 1
ATOM 3787 N N . VAL A 1 491 ? -2.262 -0.161 2.460 1.00 93.44 491 VAL A N 1
ATOM 3788 C CA . VAL A 1 491 ? -1.950 -1.592 2.321 1.00 93.44 491 VAL A CA 1
ATOM 3789 C C . VAL A 1 491 ? -1.660 -2.257 3.667 1.00 93.44 491 VAL A C 1
ATOM 3791 O O . VAL A 1 491 ? -2.090 -3.382 3.899 1.00 93.44 491 VAL A O 1
ATOM 3794 N N . THR A 1 492 ? -0.927 -1.577 4.550 1.00 94.62 492 THR A N 1
ATOM 3795 C CA . THR A 1 492 ? -0.682 -2.015 5.932 1.00 94.62 492 THR A CA 1
ATOM 3796 C C . THR A 1 492 ? -0.164 -0.833 6.770 1.00 94.62 492 THR A C 1
ATOM 3798 O O . THR A 1 492 ? 0.540 0.031 6.227 1.00 94.62 492 THR A O 1
ATOM 3801 N N . PRO A 1 493 ? -0.482 -0.732 8.072 1.00 95.38 493 PRO A N 1
ATOM 3802 C CA . PRO A 1 493 ? 0.263 0.124 8.990 1.00 95.38 493 PRO A CA 1
ATOM 3803 C C . PRO A 1 493 ? 1.640 -0.481 9.286 1.00 95.38 493 PRO A C 1
ATOM 3805 O O . PRO A 1 493 ? 1.811 -1.696 9.314 1.00 95.38 493 PRO A O 1
ATOM 3808 N N . LEU A 1 494 ? 2.640 0.357 9.560 1.00 94.38 494 LEU A N 1
ATOM 3809 C CA . LEU A 1 494 ? 4.000 -0.138 9.804 1.00 94.38 494 LEU A CA 1
ATOM 3810 C C . LEU A 1 494 ? 4.238 -0.753 11.194 1.00 94.38 494 LEU A C 1
ATOM 3812 O O . LEU A 1 494 ? 5.289 -1.355 11.409 1.00 94.38 494 LEU A O 1
ATOM 3816 N N . TYR A 1 495 ? 3.360 -0.532 12.175 1.00 94.06 495 TYR A N 1
ATOM 3817 C CA . TYR A 1 495 ? 3.715 -0.710 13.591 1.00 94.06 495 TYR A CA 1
ATOM 3818 C C . TYR A 1 495 ? 4.005 -2.169 14.000 1.00 94.06 495 TYR A C 1
ATOM 3820 O O . TYR A 1 495 ? 4.770 -2.378 14.936 1.00 94.06 495 TYR A O 1
ATOM 3828 N N . HIS A 1 496 ? 3.436 -3.161 13.302 1.00 93.50 496 HIS A N 1
ATOM 3829 C CA . HIS A 1 496 ? 3.636 -4.598 13.576 1.00 93.50 496 HIS A CA 1
ATOM 3830 C C . HIS A 1 496 ? 4.886 -5.178 12.898 1.00 93.50 496 HIS A C 1
ATOM 3832 O O . HIS A 1 496 ? 5.339 -6.265 13.253 1.00 93.50 496 HIS A O 1
ATOM 3838 N N . LEU A 1 497 ? 5.456 -4.461 11.924 1.00 94.69 497 LEU A N 1
ATOM 3839 C CA . LEU A 1 497 ? 6.558 -4.965 11.112 1.00 94.69 497 LEU A CA 1
ATOM 3840 C C . LEU A 1 497 ? 7.897 -4.916 11.878 1.00 94.69 497 LEU A C 1
ATOM 3842 O O . LEU A 1 497 ? 8.212 -3.875 12.473 1.00 94.69 497 LEU A O 1
ATOM 3846 N N . PRO A 1 498 ? 8.718 -5.989 11.814 1.00 93.75 498 PRO A N 1
ATOM 3847 C CA . PRO A 1 498 ? 10.012 -6.078 12.491 1.00 93.75 498 PRO A CA 1
ATOM 3848 C C . PRO A 1 498 ? 10.944 -4.885 12.251 1.00 93.75 498 PRO A C 1
ATOM 3850 O O . PRO A 1 498 ? 11.125 -4.417 11.122 1.00 93.75 498 PRO A O 1
ATOM 3853 N N . ARG A 1 499 ? 11.559 -4.411 13.335 1.00 91.88 499 ARG A N 1
ATOM 3854 C CA . ARG A 1 499 ? 12.375 -3.193 13.381 1.00 91.88 499 ARG A CA 1
ATOM 3855 C C . ARG A 1 499 ? 13.860 -3.501 13.259 1.00 91.88 499 ARG A C 1
ATOM 3857 O O . ARG A 1 499 ? 14.306 -4.621 13.490 1.00 91.88 499 ARG A O 1
ATOM 3864 N N . ALA A 1 500 ? 14.635 -2.497 12.862 1.00 87.31 500 ALA A N 1
ATOM 3865 C CA . ALA A 1 500 ? 16.089 -2.578 12.836 1.00 87.31 500 ALA A CA 1
ATOM 3866 C C . ALA A 1 500 ? 16.665 -2.426 14.255 1.00 87.31 500 ALA A C 1
ATOM 3868 O O . ALA A 1 500 ? 17.276 -1.410 14.586 1.00 87.31 500 ALA A O 1
ATOM 3869 N N . ASP A 1 501 ? 16.461 -3.433 15.107 1.00 78.94 501 ASP A N 1
ATOM 3870 C CA . ASP A 1 501 ? 16.792 -3.370 16.539 1.00 78.94 501 ASP A CA 1
ATOM 3871 C C . ASP A 1 501 ? 18.275 -3.045 16.788 1.00 78.94 501 ASP A C 1
ATOM 3873 O O . ASP A 1 501 ? 18.601 -2.258 17.678 1.00 78.94 501 ASP A O 1
ATOM 3877 N N . TYR A 1 502 ? 19.168 -3.540 15.919 1.00 78.50 502 TYR A N 1
ATOM 3878 C CA . TYR A 1 502 ? 20.606 -3.237 15.934 1.00 78.50 502 TYR A CA 1
ATOM 3879 C C . TYR A 1 502 ? 20.926 -1.734 15.794 1.00 78.50 502 TYR A C 1
ATOM 3881 O O . TYR A 1 502 ? 21.964 -1.278 16.269 1.00 78.50 502 TYR A O 1
ATOM 3889 N N . ALA A 1 503 ? 20.052 -0.970 15.129 1.00 79.06 503 ALA A N 1
ATOM 3890 C CA . ALA A 1 503 ? 20.151 0.480 14.982 1.00 79.06 503 ALA A CA 1
ATOM 3891 C C . ALA A 1 503 ? 19.379 1.233 16.080 1.00 79.06 503 ALA A C 1
ATOM 3893 O O . ALA A 1 503 ? 19.637 2.416 16.290 1.00 79.06 503 ALA A O 1
ATOM 3894 N N . SER A 1 504 ? 18.436 0.561 16.757 1.00 83.31 504 SER A N 1
ATOM 3895 C CA . SER A 1 504 ? 17.628 1.080 17.874 1.00 83.31 504 SER A CA 1
ATOM 3896 C C . SER A 1 504 ? 16.942 2.436 17.602 1.00 83.31 504 SER A C 1
ATOM 3898 O O . SER A 1 504 ? 16.635 3.179 18.531 1.00 83.31 504 SER A O 1
ATOM 3900 N N . ASP A 1 505 ? 16.675 2.773 16.332 1.00 86.88 505 ASP A N 1
ATOM 3901 C CA . ASP A 1 505 ? 16.180 4.101 15.926 1.00 86.88 505 ASP A CA 1
ATOM 3902 C C . ASP A 1 505 ? 14.646 4.239 15.910 1.00 86.88 505 ASP A C 1
ATOM 3904 O O . ASP A 1 505 ? 14.121 5.309 15.590 1.00 86.88 505 ASP A O 1
ATOM 3908 N N . GLY A 1 506 ? 13.922 3.160 16.231 1.00 87.38 506 GLY A N 1
ATOM 3909 C CA . GLY A 1 506 ? 12.458 3.110 16.342 1.00 87.38 506 GLY A CA 1
ATOM 3910 C C . GLY A 1 506 ? 11.683 3.457 15.067 1.00 87.38 506 GLY A C 1
ATOM 3911 O O . GLY A 1 506 ? 10.455 3.569 15.111 1.00 87.38 506 GLY A O 1
ATOM 3912 N N . THR A 1 507 ? 12.382 3.632 13.941 1.00 89.62 507 THR A N 1
ATOM 3913 C CA . THR A 1 507 ? 11.860 4.213 12.698 1.00 89.62 507 THR A CA 1
ATOM 3914 C C . THR A 1 507 ? 11.999 3.241 11.538 1.00 89.62 507 THR A C 1
ATOM 3916 O O . THR A 1 507 ? 11.028 3.019 10.816 1.00 89.62 507 THR A O 1
ATOM 3919 N N . HIS A 1 508 ? 13.173 2.630 11.378 1.00 93.44 508 HIS A N 1
ATOM 3920 C CA . HIS A 1 508 ? 13.468 1.758 10.248 1.00 93.44 508 HIS A CA 1
ATOM 3921 C C . HIS A 1 508 ? 13.088 0.297 10.506 1.00 93.44 508 HIS A C 1
ATOM 3923 O O . HIS A 1 508 ? 13.140 -0.205 11.633 1.00 93.44 508 HIS A O 1
ATOM 3929 N N . LEU A 1 509 ? 12.681 -0.381 9.434 1.00 94.81 509 LEU A N 1
ATOM 3930 C CA . LEU A 1 509 ? 12.419 -1.817 9.430 1.00 94.81 509 LEU A CA 1
ATOM 3931 C C . LEU A 1 509 ? 13.739 -2.585 9.301 1.00 94.81 509 LEU A C 1
ATOM 3933 O O . LEU A 1 509 ? 14.686 -2.088 8.692 1.00 94.81 509 LEU A O 1
ATOM 3937 N N . SER A 1 510 ? 13.795 -3.804 9.834 1.00 95.00 510 SER A N 1
ATOM 3938 C CA . SER A 1 510 ? 14.883 -4.732 9.502 1.00 95.00 510 SER A CA 1
ATOM 3939 C C . SER A 1 510 ? 14.769 -5.215 8.054 1.00 95.00 510 SER A C 1
ATOM 3941 O O . SER A 1 510 ? 13.779 -4.959 7.365 1.00 95.00 510 SER A O 1
ATOM 3943 N N . ASN A 1 511 ? 15.756 -5.982 7.596 1.00 95.56 511 ASN A N 1
ATOM 3944 C CA . ASN A 1 511 ? 15.668 -6.729 6.342 1.00 95.56 511 ASN A CA 1
ATOM 3945 C C . ASN A 1 511 ? 14.383 -7.583 6.253 1.00 95.56 511 ASN A C 1
ATOM 3947 O O . ASN A 1 511 ? 13.663 -7.518 5.257 1.00 95.56 511 ASN A O 1
ATOM 3951 N N . ILE A 1 512 ? 14.038 -8.297 7.330 1.00 97.00 512 ILE A N 1
ATOM 3952 C CA . ILE A 1 512 ? 12.798 -9.071 7.461 1.00 97.00 512 ILE A CA 1
ATOM 3953 C C . ILE A 1 512 ? 11.576 -8.156 7.314 1.00 97.00 512 ILE A C 1
ATOM 3955 O O . ILE A 1 512 ? 10.715 -8.430 6.481 1.00 97.00 512 ILE A O 1
ATOM 3959 N N . GLY A 1 513 ? 11.503 -7.056 8.074 1.00 96.69 513 GLY A N 1
ATOM 3960 C CA . GLY A 1 513 ? 10.366 -6.130 8.020 1.00 96.69 513 GLY A CA 1
ATOM 3961 C C . GLY A 1 513 ? 10.200 -5.451 6.654 1.00 96.69 513 GLY A C 1
ATOM 3962 O O . GLY A 1 513 ? 9.078 -5.295 6.177 1.00 96.69 513 GLY A O 1
ATOM 3963 N N . SER A 1 514 ? 11.309 -5.114 5.990 1.00 97.19 514 SER A N 1
ATOM 3964 C CA . SER A 1 514 ? 11.348 -4.544 4.637 1.00 97.19 514 SER A CA 1
ATOM 3965 C C . SER A 1 514 ? 10.794 -5.523 3.592 1.00 97.19 514 SER A C 1
ATOM 3967 O O . SER A 1 514 ? 9.878 -5.178 2.840 1.00 97.19 514 SER A O 1
ATOM 3969 N N . LYS A 1 515 ? 11.256 -6.784 3.604 1.00 98.25 515 LYS A N 1
ATOM 3970 C CA . LYS A 1 515 ? 10.729 -7.852 2.735 1.00 98.25 515 LYS A CA 1
ATOM 3971 C C . LYS A 1 515 ? 9.250 -8.131 3.013 1.00 98.25 515 LYS A C 1
ATOM 3973 O O . LYS A 1 515 ? 8.469 -8.273 2.075 1.00 98.25 515 LYS A O 1
ATOM 3978 N N . HIS A 1 516 ? 8.856 -8.148 4.288 1.00 98.19 516 HIS A N 1
ATOM 3979 C CA . HIS A 1 516 ? 7.485 -8.414 4.734 1.00 98.19 516 HIS A CA 1
ATOM 3980 C C . HIS A 1 516 ? 6.514 -7.306 4.303 1.00 98.19 516 HIS A C 1
ATOM 3982 O O . HIS A 1 516 ? 5.470 -7.622 3.736 1.00 98.19 516 HIS A O 1
ATOM 3988 N N . LEU A 1 517 ? 6.892 -6.025 4.442 1.00 98.06 517 LEU A N 1
ATOM 3989 C CA . LEU A 1 517 ? 6.181 -4.885 3.837 1.00 98.06 517 LEU A CA 1
ATOM 3990 C C . LEU A 1 517 ? 6.008 -5.080 2.328 1.00 98.06 517 LEU A C 1
ATOM 3992 O O . LEU A 1 517 ? 4.924 -4.849 1.793 1.00 98.06 517 LEU A O 1
ATOM 3996 N N . GLY A 1 518 ? 7.066 -5.546 1.659 1.00 98.25 518 GLY A N 1
ATOM 3997 C CA . GLY A 1 518 ? 7.029 -5.931 0.255 1.00 98.25 518 GLY A CA 1
ATOM 3998 C C . GLY A 1 518 ? 5.899 -6.917 -0.026 1.00 98.25 518 GLY A C 1
ATOM 3999 O O . GLY A 1 518 ? 5.054 -6.640 -0.869 1.00 98.25 518 GLY A O 1
ATOM 4000 N N . CYS A 1 519 ? 5.808 -8.020 0.716 1.00 98.00 519 CYS A N 1
ATOM 4001 C CA . CYS A 1 519 ? 4.776 -9.037 0.497 1.00 98.00 519 CYS A CA 1
ATOM 4002 C C . CYS A 1 519 ? 3.339 -8.485 0.591 1.00 98.00 519 CYS A C 1
ATOM 4004 O O . CYS A 1 519 ? 2.509 -8.823 -0.256 1.00 98.00 519 CYS A O 1
ATOM 4006 N N . TYR A 1 520 ? 3.052 -7.568 1.527 1.00 97.19 520 TYR A N 1
ATOM 4007 C CA . TYR A 1 520 ? 1.755 -6.871 1.567 1.00 97.19 520 TYR A CA 1
ATOM 4008 C C . TYR A 1 520 ? 1.504 -6.023 0.304 1.00 97.19 520 TYR A C 1
ATOM 4010 O O . TYR A 1 520 ? 0.407 -6.070 -0.257 1.00 97.19 520 TYR A O 1
ATOM 4018 N N . LEU A 1 521 ? 2.509 -5.277 -0.179 1.00 97.25 521 LEU A N 1
ATOM 4019 C CA . LEU A 1 521 ? 2.415 -4.502 -1.428 1.00 97.25 521 LEU A CA 1
ATOM 4020 C C . LEU A 1 521 ? 2.194 -5.419 -2.643 1.00 97.25 521 LEU A C 1
ATOM 4022 O O . LEU A 1 521 ? 1.358 -5.109 -3.489 1.00 97.25 521 LEU A O 1
ATOM 4026 N N . GLY A 1 522 ? 2.883 -6.563 -2.695 1.00 96.31 522 GLY A N 1
ATOM 4027 C CA . GLY A 1 522 ? 2.737 -7.580 -3.738 1.00 96.31 522 GLY A CA 1
ATOM 4028 C C . GLY A 1 522 ? 1.336 -8.186 -3.782 1.00 96.31 522 GLY A C 1
ATOM 4029 O O . GLY A 1 522 ? 0.735 -8.268 -4.854 1.00 96.31 522 GLY A O 1
ATOM 4030 N N . ARG A 1 523 ? 0.765 -8.525 -2.615 1.00 93.50 523 ARG A N 1
ATOM 4031 C CA . ARG A 1 523 ? -0.633 -8.972 -2.510 1.00 93.50 523 ARG A CA 1
ATOM 4032 C C . ARG A 1 523 ? -1.598 -7.911 -3.018 1.00 93.50 523 ARG A C 1
ATOM 4034 O O . ARG A 1 523 ? -2.446 -8.209 -3.853 1.00 93.50 523 ARG A O 1
ATOM 4041 N N . ALA A 1 524 ? -1.444 -6.677 -2.548 1.00 92.56 524 ALA A N 1
ATOM 4042 C CA . ALA A 1 524 ? -2.312 -5.583 -2.950 1.00 92.56 524 ALA A CA 1
ATOM 4043 C C . ALA A 1 524 ? -2.268 -5.339 -4.469 1.00 92.56 524 ALA A C 1
ATOM 4045 O O . ALA A 1 524 ? -3.314 -5.136 -5.085 1.00 92.56 524 ALA A O 1
ATOM 4046 N N . SER A 1 525 ? -1.082 -5.395 -5.084 1.00 94.50 525 SER A N 1
ATOM 4047 C CA . SER A 1 525 ? -0.911 -5.256 -6.536 1.00 94.50 525 SER A CA 1
ATOM 4048 C C . SER A 1 525 ? -1.464 -6.448 -7.326 1.00 94.50 525 SER A C 1
ATOM 4050 O O . SER A 1 525 ? -1.979 -6.253 -8.427 1.00 94.50 525 SER A O 1
ATOM 4052 N N . ALA A 1 526 ? -1.439 -7.661 -6.764 1.00 90.31 526 ALA A N 1
ATOM 4053 C CA . ALA A 1 526 ? -2.092 -8.823 -7.367 1.00 90.31 526 ALA A CA 1
ATOM 4054 C C . ALA A 1 526 ? -3.619 -8.671 -7.396 1.00 90.31 526 ALA A C 1
ATOM 4056 O O . ALA A 1 526 ? -4.231 -8.997 -8.412 1.00 90.31 526 ALA A O 1
ATOM 4057 N N . ASP A 1 527 ? -4.229 -8.111 -6.343 1.00 87.31 527 ASP A N 1
ATOM 4058 C CA . ASP A 1 527 ? -5.672 -7.839 -6.329 1.00 87.31 527 ASP A CA 1
ATOM 4059 C C . ASP A 1 527 ? -6.075 -6.902 -7.488 1.00 87.31 527 ASP A C 1
ATOM 4061 O O . ASP A 1 527 ? -7.053 -7.170 -8.185 1.00 87.31 527 ASP A O 1
ATOM 4065 N N . VAL A 1 528 ? -5.280 -5.855 -7.759 1.00 86.06 528 VAL A N 1
ATOM 4066 C CA . VAL A 1 528 ? -5.505 -4.914 -8.877 1.00 86.06 528 VAL A CA 1
ATOM 4067 C C . VAL A 1 528 ? -5.353 -5.600 -10.239 1.00 86.06 528 VAL A C 1
ATOM 4069 O O . VAL A 1 528 ? -6.254 -5.523 -11.074 1.00 86.06 528 VAL A O 1
ATOM 4072 N N . VAL A 1 529 ? -4.235 -6.296 -10.471 1.00 85.50 529 VAL A N 1
ATOM 4073 C CA . VAL A 1 529 ? -3.928 -6.924 -11.771 1.00 85.50 529 VAL A CA 1
ATOM 4074 C C . VAL A 1 529 ? -4.916 -8.037 -12.123 1.00 85.50 529 VAL A C 1
ATOM 4076 O O . VAL A 1 529 ? -5.320 -8.162 -13.277 1.00 85.50 529 VAL A O 1
ATOM 4079 N N . LEU A 1 530 ? -5.341 -8.822 -11.132 1.00 82.19 530 LEU A N 1
ATOM 4080 C CA . LEU A 1 530 ? -6.309 -9.906 -11.305 1.00 82.19 530 LEU A CA 1
ATOM 4081 C C . LEU A 1 530 ? -7.769 -9.429 -11.197 1.00 82.19 530 LEU A C 1
ATOM 4083 O O . LEU A 1 530 ? -8.685 -10.232 -11.359 1.00 82.19 530 LEU A O 1
ATOM 4087 N N . SER A 1 531 ? -8.001 -8.134 -10.942 1.00 76.44 531 SER A N 1
ATOM 4088 C CA . SER A 1 531 ? -9.329 -7.545 -10.700 1.00 76.44 531 SER A CA 1
ATOM 4089 C C . SER A 1 531 ? -10.129 -8.264 -9.597 1.00 76.44 531 SER A C 1
ATOM 4091 O O . SER A 1 531 ? -11.345 -8.435 -9.717 1.00 76.44 531 SER A O 1
ATOM 4093 N N . ARG A 1 532 ? -9.445 -8.705 -8.532 1.00 71.56 532 ARG A N 1
ATOM 4094 C CA . ARG A 1 532 ? -10.068 -9.313 -7.346 1.00 71.56 532 ARG A CA 1
ATOM 4095 C C . ARG A 1 532 ? -10.777 -8.241 -6.503 1.00 71.56 532 ARG A C 1
ATOM 4097 O O . ARG A 1 532 ? -10.339 -7.088 -6.492 1.00 71.56 532 ARG A O 1
ATOM 4104 N N . PRO A 1 533 ? -11.819 -8.605 -5.736 1.00 62.97 533 PRO A N 1
ATOM 4105 C CA . PRO A 1 533 ? -12.334 -7.753 -4.670 1.00 62.97 533 PRO A CA 1
ATOM 4106 C C . PRO A 1 533 ? -11.220 -7.362 -3.689 1.00 62.97 533 PRO A C 1
ATOM 4108 O O . PRO A 1 533 ? -10.380 -8.182 -3.322 1.00 62.97 533 PRO A O 1
ATOM 4111 N N . MET A 1 534 ? -11.221 -6.110 -3.232 1.00 61.56 534 MET A N 1
ATOM 4112 C CA . MET A 1 534 ? -10.244 -5.609 -2.260 1.00 61.56 534 MET A CA 1
ATOM 4113 C C . MET A 1 534 ? -10.666 -6.013 -0.835 1.00 61.56 534 MET A C 1
ATOM 4115 O O . MET A 1 534 ? -10.997 -5.165 -0.019 1.00 61.56 534 MET A O 1
ATOM 4119 N N . THR A 1 535 ? -10.701 -7.315 -0.539 1.00 55.31 535 THR A N 1
ATOM 4120 C CA . THR A 1 535 ? -11.068 -7.863 0.786 1.00 55.31 535 THR A CA 1
ATOM 4121 C C . THR A 1 535 ? -9.938 -7.785 1.810 1.00 55.31 535 THR A C 1
ATOM 4123 O O . THR A 1 535 ? -10.188 -7.721 3.013 1.00 55.31 535 THR A O 1
ATOM 4126 N N . ASN A 1 536 ? -8.694 -7.789 1.330 1.00 66.25 536 ASN A N 1
ATOM 4127 C CA . ASN A 1 536 ? -7.487 -7.920 2.144 1.00 66.25 536 ASN A CA 1
ATOM 4128 C C . ASN A 1 536 ? -7.046 -6.548 2.699 1.00 66.25 536 ASN A C 1
ATOM 4130 O O . ASN A 1 536 ? -6.023 -5.997 2.268 1.00 66.25 536 ASN A O 1
ATOM 4134 N N . PHE A 1 537 ? -7.876 -5.961 3.566 1.00 78.19 537 PHE A N 1
ATOM 4135 C CA . PHE A 1 537 ? -7.563 -4.826 4.442 1.00 78.19 537 PHE A CA 1
ATOM 4136 C C . PHE A 1 537 ? -8.480 -4.813 5.685 1.00 78.19 537 PHE A C 1
ATOM 4138 O O . PHE A 1 537 ? -9.525 -5.464 5.706 1.00 78.19 537 PHE A O 1
ATOM 4145 N N . ILE A 1 538 ? -8.127 -4.012 6.699 1.00 88.81 538 ILE A N 1
ATOM 4146 C CA . ILE A 1 538 ? -9.082 -3.505 7.702 1.00 88.81 538 ILE A CA 1
ATOM 4147 C C . ILE A 1 538 ? -9.274 -2.009 7.468 1.00 88.81 538 ILE A C 1
ATOM 4149 O O . ILE A 1 538 ? -8.296 -1.271 7.350 1.00 88.81 538 ILE A O 1
ATOM 4153 N N . MET A 1 539 ? -10.527 -1.555 7.453 1.00 88.75 539 MET A N 1
ATOM 4154 C CA . MET A 1 539 ? -10.871 -0.136 7.439 1.00 88.75 539 MET A CA 1
ATOM 4155 C C . MET A 1 539 ? -11.759 0.213 8.642 1.00 88.75 539 MET A C 1
ATOM 4157 O O . MET A 1 539 ? -12.920 -0.202 8.665 1.00 88.75 539 MET A O 1
ATOM 4161 N N . PRO A 1 540 ? -11.262 0.973 9.636 1.00 89.62 540 PRO A N 1
ATOM 4162 C CA . PRO A 1 540 ? -12.084 1.462 10.736 1.00 89.62 540 PRO A CA 1
ATOM 4163 C C . PRO A 1 540 ? -13.081 2.508 10.228 1.00 89.62 540 PRO A C 1
ATOM 4165 O O . PRO A 1 540 ? -12.722 3.430 9.486 1.00 89.62 540 PRO A O 1
ATOM 4168 N N . GLY A 1 541 ? -14.333 2.391 10.656 1.00 86.94 541 GLY A N 1
ATOM 4169 C CA . GLY A 1 541 ? -15.367 3.407 10.488 1.00 86.94 541 GLY A CA 1
ATOM 4170 C C . GLY A 1 541 ? -15.217 4.551 11.495 1.00 86.94 541 GLY A C 1
ATOM 4171 O O . GLY A 1 541 ? -14.126 4.814 12.003 1.00 86.94 541 GLY A O 1
ATOM 4172 N N . LYS A 1 542 ? -16.327 5.236 11.787 1.00 88.38 542 LYS A N 1
ATOM 4173 C CA . LYS A 1 542 ? -16.405 6.209 12.886 1.00 88.38 542 LYS A CA 1
ATOM 4174 C C . LYS A 1 542 ? -16.906 5.526 14.161 1.00 88.38 542 LYS A C 1
ATOM 4176 O O . LYS A 1 542 ? -17.862 4.759 14.059 1.00 88.38 542 LYS A O 1
ATOM 4181 N N . PRO A 1 543 ? -16.330 5.811 15.342 1.00 91.75 543 PRO A N 1
ATOM 4182 C CA . PRO A 1 543 ? -16.888 5.371 16.612 1.00 91.75 543 PRO A CA 1
ATOM 4183 C C . PRO A 1 543 ? -18.311 5.904 16.818 1.00 91.75 543 PRO A C 1
ATOM 4185 O O . PRO A 1 543 ? -18.609 7.066 16.522 1.00 91.75 543 PRO A O 1
ATOM 4188 N N . VAL A 1 544 ? -19.174 5.055 17.361 1.00 92.75 544 VAL A N 1
ATOM 4189 C CA . VAL A 1 544 ? -20.573 5.331 17.676 1.00 92.75 544 VAL A CA 1
ATOM 4190 C C . VAL A 1 544 ? -20.778 5.164 19.179 1.00 92.75 544 VAL A C 1
ATOM 4192 O O . VAL A 1 544 ? -20.445 4.124 19.742 1.00 92.75 544 VAL A O 1
ATOM 4195 N N . TYR A 1 545 ? -21.319 6.190 19.826 1.00 92.69 545 TYR A N 1
ATOM 4196 C CA . TYR A 1 545 ? -21.750 6.142 21.221 1.00 92.69 545 TYR A CA 1
ATOM 4197 C C . TYR A 1 545 ? -23.050 5.333 21.315 1.00 92.69 545 TYR A C 1
ATOM 4199 O O . TYR A 1 545 ? -24.039 5.684 20.665 1.00 92.69 545 TYR A O 1
ATOM 4207 N N . GLU A 1 546 ? -23.038 4.257 22.105 1.00 91.56 546 GLU A N 1
ATOM 4208 C CA . GLU A 1 546 ? -24.194 3.370 22.317 1.00 91.56 546 GLU A CA 1
ATOM 4209 C C . GLU A 1 546 ? -24.814 3.563 23.708 1.00 91.56 546 GLU A C 1
ATOM 4211 O O . GLU A 1 546 ? -26.035 3.557 23.846 1.00 91.56 546 GLU A O 1
ATOM 4216 N N . SER A 1 547 ? -23.984 3.783 24.730 1.00 90.88 547 SER A N 1
ATOM 4217 C CA . SER A 1 547 ? -24.405 4.192 26.074 1.00 90.88 547 SER A CA 1
ATOM 4218 C C . SER A 1 547 ? -23.332 5.060 26.734 1.00 90.88 547 SER A C 1
ATOM 4220 O O . SER A 1 547 ? -22.222 5.193 26.219 1.00 90.88 547 SER A O 1
ATOM 4222 N N . ASP A 1 548 ? -23.646 5.580 27.921 1.00 88.88 548 ASP A N 1
ATOM 4223 C CA . ASP A 1 548 ? -22.727 6.302 28.817 1.00 88.88 548 ASP A CA 1
ATOM 4224 C C . ASP A 1 548 ? -21.416 5.558 29.121 1.00 88.88 548 ASP A C 1
ATOM 4226 O O . ASP A 1 548 ? -20.443 6.154 29.564 1.00 88.88 548 ASP A O 1
ATOM 4230 N N . THR A 1 549 ? -21.390 4.252 28.891 1.00 92.50 549 THR A N 1
ATOM 4231 C CA . THR A 1 549 ? -20.307 3.333 29.229 1.00 92.50 549 THR A CA 1
ATOM 4232 C C . THR A 1 549 ? -19.812 2.545 28.016 1.00 92.50 549 THR A C 1
ATOM 4234 O O . THR A 1 549 ? -18.888 1.748 28.164 1.00 92.50 549 THR A O 1
ATOM 4237 N N . ARG A 1 550 ? -20.381 2.739 26.815 1.00 93.56 550 ARG A N 1
ATOM 4238 C CA . ARG A 1 550 ? -20.141 1.861 25.658 1.00 93.56 550 ARG A CA 1
ATOM 4239 C C . ARG A 1 550 ? -20.022 2.616 24.335 1.00 93.56 550 ARG A C 1
ATOM 4241 O O . ARG A 1 550 ? -20.947 3.303 23.899 1.00 93.56 550 ARG A O 1
ATOM 4248 N N . ILE A 1 551 ? -18.897 2.400 23.654 1.00 95.12 551 ILE A N 1
ATOM 4249 C CA . ILE A 1 551 ? -18.607 2.913 22.309 1.00 95.12 551 ILE A CA 1
ATOM 4250 C C . ILE A 1 551 ? -18.367 1.722 21.376 1.00 95.12 551 ILE A C 1
ATOM 4252 O O . ILE A 1 551 ? -17.481 0.907 21.636 1.00 95.12 551 ILE A O 1
ATOM 4256 N N . ARG A 1 552 ? -19.100 1.639 20.261 1.00 94.12 552 ARG A N 1
ATOM 4257 C CA . ARG A 1 552 ? -18.851 0.661 19.190 1.00 94.12 552 ARG A CA 1
ATOM 4258 C C . ARG A 1 552 ? -18.092 1.301 18.039 1.00 94.12 552 ARG A C 1
ATOM 4260 O O . ARG A 1 552 ? -18.402 2.409 17.614 1.00 94.12 552 ARG A O 1
ATOM 4267 N N . ILE A 1 553 ? -17.120 0.586 17.488 1.00 94.19 553 ILE A N 1
ATOM 4268 C CA . ILE A 1 553 ? -16.329 1.012 16.335 1.00 94.19 553 ILE A CA 1
ATOM 4269 C C . ILE A 1 553 ? -16.521 -0.030 15.228 1.00 94.19 553 ILE A C 1
ATOM 4271 O O . ILE A 1 553 ? -15.958 -1.127 15.324 1.00 94.19 553 ILE A O 1
ATOM 4275 N N . PRO A 1 554 ? -17.317 0.269 14.188 1.00 90.50 554 PRO A N 1
ATOM 4276 C CA . PRO A 1 554 ? -17.483 -0.632 13.060 1.00 90.50 554 PRO A CA 1
ATOM 4277 C C . PRO A 1 554 ? -16.212 -0.693 12.220 1.00 90.50 554 PRO A C 1
ATOM 4279 O O . PRO A 1 554 ? -15.524 0.315 12.053 1.00 90.50 554 PRO A O 1
ATOM 4282 N N . HIS A 1 555 ? -15.911 -1.867 11.673 1.00 86.88 555 HIS A N 1
ATOM 4283 C CA . HIS A 1 555 ? -14.765 -2.089 10.796 1.00 86.88 555 HIS A CA 1
ATOM 4284 C C . HIS A 1 555 ? -15.201 -2.878 9.560 1.00 86.88 555 HIS A C 1
ATOM 4286 O O . HIS A 1 555 ? -15.930 -3.860 9.665 1.00 86.88 555 HIS A O 1
ATOM 4292 N N . ALA A 1 556 ? -14.721 -2.482 8.382 1.00 84.81 556 ALA A N 1
ATOM 4293 C CA . ALA A 1 556 ? -14.802 -3.322 7.192 1.00 84.81 556 ALA A CA 1
ATOM 4294 C C . ALA A 1 556 ? -13.549 -4.205 7.111 1.00 84.81 556 ALA A C 1
ATOM 4296 O O . ALA A 1 556 ? -12.432 -3.688 7.163 1.00 84.81 556 ALA A O 1
ATOM 4297 N N . SER A 1 557 ? -13.734 -5.519 6.974 1.00 83.94 557 SER A N 1
ATOM 4298 C CA . SER A 1 557 ? -12.664 -6.488 6.709 1.00 83.94 557 SER A CA 1
ATOM 4299 C C . SER A 1 557 ? -13.216 -7.731 6.010 1.00 83.94 557 SER A C 1
ATOM 4301 O O . SER A 1 557 ? -14.342 -8.153 6.299 1.00 83.94 557 SER A O 1
ATOM 4303 N N . GLY A 1 558 ? -12.429 -8.327 5.107 1.00 78.00 558 GLY A N 1
ATOM 4304 C CA . GLY A 1 558 ? -12.775 -9.588 4.447 1.00 78.00 558 GLY A CA 1
ATOM 4305 C C . GLY A 1 558 ? -12.938 -10.742 5.437 1.00 78.00 558 GLY A C 1
ATOM 4306 O O . GLY A 1 558 ? -13.974 -11.399 5.456 1.00 78.00 558 GLY A O 1
ATOM 4307 N N . PHE A 1 559 ? -11.974 -10.923 6.337 1.00 84.44 559 PHE A N 1
ATOM 4308 C CA . PHE A 1 559 ? -11.967 -12.009 7.323 1.00 84.44 559 PHE A CA 1
ATOM 4309 C C . PHE A 1 559 ? -12.579 -11.568 8.668 1.00 84.44 559 PHE A C 1
ATOM 4311 O O . PHE A 1 559 ? -12.838 -10.374 8.858 1.00 84.44 559 PHE A O 1
ATOM 4318 N N . PRO A 1 560 ? -12.900 -12.494 9.589 1.00 89.00 560 PRO A N 1
ATOM 4319 C CA . PRO A 1 560 ? -13.132 -12.175 10.999 1.00 89.00 560 PRO A CA 1
ATOM 4320 C C . PRO A 1 560 ? -11.986 -11.362 11.622 1.00 89.00 560 PRO A C 1
ATOM 4322 O O . PRO A 1 560 ? -10.865 -11.356 11.113 1.00 89.00 560 PRO A O 1
ATOM 4325 N N . LEU A 1 561 ? -12.263 -10.670 12.729 1.00 92.19 561 LEU A N 1
ATOM 4326 C CA . LEU A 1 561 ? -11.265 -9.899 13.477 1.00 92.19 561 LEU A CA 1
ATOM 4327 C C . LEU A 1 561 ? -10.731 -10.685 14.678 1.00 92.19 561 LEU A C 1
ATOM 4329 O O . LEU A 1 561 ? -11.418 -11.545 15.224 1.00 92.19 561 LEU A O 1
ATOM 4333 N N . GLN A 1 562 ? -9.519 -10.349 15.113 1.00 92.81 562 GLN A N 1
ATOM 4334 C CA . GLN A 1 562 ? -8.907 -10.837 16.347 1.00 92.81 562 GLN A CA 1
ATOM 4335 C C . GLN A 1 562 ? -8.041 -9.748 16.998 1.00 92.81 562 GLN A C 1
ATOM 4337 O O . GLN A 1 562 ? -7.616 -8.792 16.344 1.00 92.81 562 GLN A O 1
ATOM 4342 N N . LEU A 1 563 ? -7.742 -9.925 18.283 1.00 94.12 563 LEU A N 1
ATOM 4343 C CA . LEU A 1 563 ? -6.734 -9.150 19.005 1.00 94.12 563 LEU A CA 1
ATOM 4344 C C . LEU A 1 563 ? -5.506 -10.044 19.226 1.00 94.12 563 LEU A C 1
ATOM 4346 O O . LEU A 1 563 ? -5.650 -11.209 19.584 1.00 94.12 563 LEU A O 1
ATOM 4350 N N . THR A 1 564 ? -4.299 -9.519 19.012 1.00 91.06 564 THR A N 1
ATOM 4351 C CA . THR A 1 564 ? -3.040 -10.232 19.307 1.00 91.06 564 THR A CA 1
ATOM 4352 C C . THR A 1 564 ? -2.595 -10.159 20.771 1.00 91.06 564 THR A C 1
ATOM 4354 O O . THR A 1 564 ? -1.621 -10.817 21.121 1.00 91.06 564 THR A O 1
ATOM 4357 N N . GLU A 1 565 ? -3.275 -9.365 21.608 1.00 86.94 565 GLU A N 1
ATOM 4358 C CA . GLU A 1 565 ? -3.030 -9.204 23.059 1.00 86.94 565 GLU A CA 1
ATOM 4359 C C . GLU A 1 565 ? -1.574 -8.841 23.438 1.00 86.94 565 GLU A C 1
ATOM 4361 O O . GLU A 1 565 ? -1.089 -9.112 24.535 1.00 86.94 565 GLU A O 1
ATOM 4366 N N . THR A 1 566 ? -0.866 -8.189 22.513 1.00 89.38 566 THR A N 1
ATOM 4367 C CA . THR A 1 566 ? 0.544 -7.786 22.623 1.00 89.38 566 THR A CA 1
ATOM 4368 C C . THR A 1 566 ? 0.756 -6.354 23.117 1.00 89.38 566 THR A C 1
ATOM 4370 O O . THR A 1 566 ? 1.871 -6.000 23.501 1.00 89.38 566 THR A O 1
ATOM 4373 N N . THR A 1 567 ? -0.276 -5.512 23.099 1.00 93.25 567 THR A N 1
ATOM 4374 C CA . THR A 1 567 ? -0.197 -4.075 23.376 1.00 93.25 567 THR A CA 1
ATOM 4375 C C . THR A 1 567 ? -1.107 -3.702 24.541 1.00 93.25 567 THR A C 1
ATOM 4377 O O . THR A 1 567 ? -2.248 -4.151 24.630 1.00 93.25 567 THR A O 1
ATOM 4380 N N . ALA A 1 568 ? -0.643 -2.807 25.418 1.00 92.88 568 ALA A N 1
ATOM 4381 C CA . ALA A 1 568 ? -1.483 -2.256 26.477 1.00 92.88 568 ALA A CA 1
ATOM 4382 C C . ALA A 1 568 ? -2.781 -1.648 25.896 1.00 92.88 568 ALA A C 1
ATOM 4384 O O . ALA A 1 568 ? -2.753 -0.947 24.880 1.00 92.88 568 ALA A O 1
ATOM 4385 N N . GLN A 1 569 ? -3.925 -1.981 26.509 1.00 92.50 569 GLN A N 1
ATOM 4386 C CA . GLN A 1 569 ? -5.271 -1.603 26.044 1.00 92.50 569 GLN A CA 1
ATOM 4387 C C . GLN A 1 569 ? -5.566 -2.002 24.580 1.00 92.50 569 GLN A C 1
ATOM 4389 O O . GLN A 1 569 ? -6.354 -1.350 23.897 1.00 92.50 569 GLN A O 1
ATOM 4394 N N . SER A 1 570 ? -4.887 -3.028 24.055 1.00 95.38 570 SER A N 1
ATOM 4395 C CA . SER A 1 570 ? -4.916 -3.420 22.638 1.00 95.38 570 SER A CA 1
ATOM 4396 C C . SER A 1 570 ? -4.592 -2.284 21.653 1.00 95.38 570 SER A C 1
ATOM 4398 O O . SER A 1 570 ? -4.886 -2.388 20.463 1.00 95.38 570 SER A O 1
ATOM 4400 N N . GLY A 1 571 ? -3.975 -1.193 22.125 1.00 95.81 571 GLY A N 1
ATOM 4401 C CA . GLY A 1 571 ? -3.713 0.025 21.355 1.00 95.81 571 GLY A CA 1
ATOM 4402 C C . GLY A 1 571 ? -4.827 1.085 21.370 1.00 95.81 571 GLY A C 1
ATOM 4403 O O . GLY A 1 571 ? -4.658 2.104 20.697 1.00 95.81 571 GLY A O 1
ATOM 4404 N N . TYR A 1 572 ? -5.930 0.890 22.105 1.00 97.12 572 TYR A N 1
ATOM 4405 C CA . TYR A 1 572 ? -7.065 1.824 22.191 1.00 97.12 572 TYR A CA 1
ATOM 4406 C C . TYR A 1 572 ? -6.975 2.783 23.381 1.00 97.12 572 TYR A C 1
ATOM 4408 O O . TYR A 1 572 ? -6.846 2.357 24.525 1.00 97.12 572 TYR A O 1
ATOM 4416 N N . LYS A 1 573 ? -7.151 4.084 23.124 1.00 96.31 573 LYS A N 1
ATOM 4417 C CA . LYS A 1 573 ? -7.341 5.118 24.153 1.00 96.31 573 LYS A CA 1
ATOM 4418 C C . LYS A 1 573 ? -8.632 5.887 23.888 1.00 96.31 573 LYS A C 1
ATOM 4420 O O . LYS A 1 573 ? -8.902 6.253 22.745 1.00 96.31 573 LYS A O 1
ATOM 4425 N N . VAL A 1 574 ? -9.394 6.178 24.938 1.00 96.12 574 VAL A N 1
ATOM 4426 C CA . VAL A 1 574 ? -10.577 7.047 24.874 1.00 96.12 574 VAL A CA 1
ATOM 4427 C C . VAL A 1 574 ? -10.306 8.311 25.682 1.00 96.12 574 VAL A C 1
ATOM 4429 O O . VAL A 1 574 ? -9.671 8.260 26.735 1.00 96.12 574 VAL A O 1
ATOM 4432 N N . LEU A 1 575 ? -10.757 9.448 25.166 1.00 94.31 575 LEU A N 1
ATOM 4433 C CA . LEU A 1 575 ? -10.623 10.758 25.789 1.00 94.31 575 LEU A CA 1
ATOM 4434 C C . LEU A 1 575 ? -11.989 11.419 25.941 1.00 94.31 575 LEU A C 1
ATOM 4436 O O . LEU A 1 575 ? -12.858 11.207 25.099 1.00 94.31 575 LEU A O 1
ATOM 4440 N N . THR A 1 576 ? -12.130 12.264 26.958 1.00 91.88 576 THR A N 1
ATOM 4441 C CA . THR A 1 576 ? -13.300 13.111 27.226 1.00 91.88 576 THR A CA 1
ATOM 4442 C C . THR A 1 576 ? -12.819 14.534 27.510 1.00 91.88 576 THR A C 1
ATOM 4444 O O . THR A 1 576 ? -12.001 14.746 28.404 1.00 91.88 576 THR A O 1
ATOM 4447 N N . GLY A 1 577 ? -13.229 15.518 26.703 1.00 88.38 577 GLY A N 1
ATOM 4448 C CA . GLY A 1 577 ? -12.728 16.900 26.823 1.00 88.38 577 GLY A CA 1
ATOM 4449 C C . GLY A 1 577 ? -11.208 17.051 26.618 1.00 88.38 577 GLY A C 1
ATOM 4450 O O . GLY A 1 577 ? -10.624 18.060 27.004 1.00 88.38 577 GLY A O 1
ATOM 4451 N N . GLY A 1 578 ? -10.553 16.038 26.035 1.00 88.00 578 GLY A N 1
ATOM 4452 C CA . GLY A 1 578 ? -9.098 15.946 25.858 1.00 88.00 578 GLY A CA 1
ATOM 4453 C C . GLY A 1 578 ? -8.349 15.138 26.929 1.00 88.00 578 GLY A C 1
ATOM 4454 O O . GLY A 1 578 ? -7.242 14.677 26.644 1.00 88.00 578 GLY A O 1
ATOM 4455 N N . GLU A 1 579 ? -8.953 14.910 28.097 1.00 90.44 579 GLU A N 1
ATOM 4456 C CA . GLU A 1 579 ? -8.388 14.116 29.200 1.00 90.44 579 GLU A CA 1
ATOM 4457 C C . GLU A 1 579 ? -8.725 12.622 29.076 1.00 90.44 579 GLU A C 1
ATOM 4459 O O . GLU A 1 579 ? -9.607 12.237 28.312 1.00 90.44 579 GLU A O 1
ATOM 4464 N N . ASP A 1 580 ? -8.013 11.761 29.807 1.00 91.75 580 ASP A N 1
ATOM 4465 C CA . ASP A 1 580 ? -8.204 10.302 29.767 1.00 91.75 580 ASP A CA 1
ATOM 4466 C C . ASP A 1 580 ? -9.573 9.883 30.339 1.00 91.75 580 ASP A C 1
ATOM 4468 O O . ASP A 1 580 ? -9.884 10.168 31.496 1.00 91.75 580 ASP A O 1
ATOM 4472 N N . ALA A 1 581 ? -10.389 9.183 29.542 1.00 91.25 581 ALA A N 1
ATOM 4473 C CA . ALA A 1 581 ? -11.708 8.704 29.968 1.00 91.25 581 ALA A CA 1
ATOM 4474 C C . ALA A 1 581 ? -11.642 7.479 30.906 1.00 91.25 581 ALA A C 1
ATOM 4476 O O . ALA A 1 581 ? -12.659 7.085 31.483 1.00 91.25 581 ALA A O 1
ATOM 4477 N N . GLY A 1 582 ? -10.457 6.887 31.079 1.00 90.62 582 GLY A N 1
ATOM 4478 C CA . GLY A 1 582 ? -10.227 5.650 31.813 1.00 90.62 582 GLY A CA 1
ATOM 4479 C C . GLY A 1 582 ? -9.929 4.474 30.882 1.00 90.62 582 GLY A C 1
ATOM 4480 O O . GLY A 1 582 ? -10.254 4.482 29.696 1.00 90.62 582 GLY A O 1
ATOM 4481 N N . VAL A 1 583 ? -9.303 3.437 31.443 1.00 92.62 583 VAL A N 1
ATOM 4482 C CA . VAL A 1 583 ? -8.897 2.222 30.719 1.00 92.62 583 VAL A CA 1
ATOM 4483 C C . VAL A 1 583 ? -10.134 1.459 30.219 1.00 92.62 583 VAL A C 1
ATOM 4485 O O . VAL A 1 583 ? -10.880 0.950 31.057 1.00 92.62 583 VAL A O 1
ATOM 4488 N N . PRO A 1 584 ? -10.364 1.342 28.895 1.00 93.62 584 PRO A N 1
ATOM 4489 C CA . PRO A 1 584 ? -11.490 0.582 28.372 1.00 93.62 584 PRO A CA 1
ATOM 4490 C C . PRO A 1 584 ? -11.216 -0.924 28.437 1.00 93.62 584 PRO A C 1
ATOM 4492 O O . PRO A 1 584 ? -10.095 -1.379 28.195 1.00 93.62 584 PRO A O 1
ATOM 4495 N N . VAL A 1 585 ? -12.265 -1.710 28.671 1.00 95.19 585 VAL A N 1
ATOM 4496 C CA . VAL A 1 585 ? -12.283 -3.128 28.295 1.00 95.19 585 VAL A CA 1
ATOM 4497 C C . VAL A 1 585 ? -12.557 -3.194 26.794 1.00 95.19 585 VAL A C 1
ATOM 4499 O O . VAL A 1 585 ? -13.570 -2.673 26.324 1.00 95.19 585 VAL A O 1
ATOM 4502 N N . VAL A 1 586 ? -11.642 -3.807 26.043 1.00 96.12 586 VAL A N 1
ATOM 4503 C CA . VAL A 1 586 ? -11.734 -3.968 24.585 1.00 96.12 586 VAL A CA 1
ATOM 4504 C C . VAL A 1 586 ? -12.274 -5.360 24.280 1.00 96.12 586 VAL A C 1
ATOM 4506 O O . VAL A 1 586 ? -11.737 -6.350 24.768 1.00 96.12 586 VAL A O 1
ATOM 4509 N N . THR A 1 587 ? -13.329 -5.444 23.475 1.00 94.69 587 THR A N 1
ATOM 4510 C CA . THR A 1 587 ? -13.920 -6.713 23.017 1.00 94.69 587 THR A CA 1
ATOM 4511 C C . THR A 1 587 ? -14.304 -6.630 21.541 1.00 94.69 587 THR A C 1
ATOM 4513 O O . THR A 1 587 ? -14.364 -5.541 20.968 1.00 94.69 587 THR A O 1
ATOM 4516 N N . LEU A 1 588 ? -14.548 -7.784 20.921 1.00 92.94 588 LEU A N 1
ATOM 4517 C CA . LEU A 1 588 ? -15.092 -7.899 19.568 1.00 92.94 588 LEU A CA 1
ATOM 4518 C C . LEU A 1 588 ? -16.526 -8.426 19.651 1.00 92.94 588 LEU A C 1
ATOM 4520 O O . LEU A 1 588 ? -16.810 -9.266 20.505 1.00 92.94 588 LEU A O 1
ATOM 4524 N N . ASP A 1 589 ? -17.408 -7.946 18.776 1.00 83.94 589 ASP A N 1
ATOM 4525 C CA . ASP A 1 589 ? -18.739 -8.533 18.591 1.00 83.94 589 ASP A CA 1
ATOM 4526 C C . ASP A 1 589 ? -18.802 -9.459 17.364 1.00 83.94 589 ASP A C 1
ATOM 4528 O O . ASP A 1 589 ? -17.888 -9.517 16.536 1.00 83.94 589 ASP A O 1
ATOM 4532 N N . GLU A 1 590 ? -19.908 -10.196 17.252 1.00 68.31 590 GLU A N 1
ATOM 4533 C CA . GLU A 1 590 ? -20.176 -11.151 16.168 1.00 68.31 590 GLU A CA 1
ATOM 4534 C C . GLU A 1 590 ? -20.237 -10.505 14.766 1.00 68.31 590 GLU A C 1
ATOM 4536 O O . GLU A 1 590 ? -20.073 -11.192 13.760 1.00 68.31 590 GLU A O 1
ATOM 4541 N N . TYR A 1 591 ? -20.377 -9.176 14.682 1.00 60.34 591 TYR A N 1
ATOM 4542 C CA . TYR A 1 591 ? -20.489 -8.411 13.433 1.00 60.34 591 TYR A CA 1
ATOM 4543 C C . TYR A 1 591 ? -19.181 -7.709 13.030 1.00 60.34 591 TYR A C 1
ATOM 4545 O O . TYR A 1 591 ? -19.205 -6.758 12.245 1.00 60.34 591 TYR A O 1
ATOM 4553 N N . LYS A 1 592 ? -18.030 -8.161 13.548 1.00 72.62 592 LYS A N 1
ATOM 4554 C CA . LYS A 1 592 ? -16.700 -7.570 13.297 1.00 72.62 592 LYS A CA 1
ATOM 4555 C C . LYS A 1 592 ? -16.574 -6.104 13.758 1.00 72.62 592 LYS A C 1
ATOM 4557 O O . LYS A 1 592 ? -15.764 -5.353 13.209 1.00 72.62 592 LYS A O 1
ATOM 4562 N N . ASN A 1 593 ? -17.329 -5.664 14.765 1.00 87.62 593 ASN A N 1
ATOM 4563 C CA . ASN A 1 593 ? -17.080 -4.374 15.412 1.00 87.62 593 ASN A CA 1
ATOM 4564 C C . ASN A 1 593 ? -16.171 -4.546 16.642 1.00 87.62 593 ASN A C 1
ATOM 4566 O O . ASN A 1 593 ? -16.131 -5.604 17.268 1.00 87.62 593 ASN A O 1
ATOM 4570 N N . VAL A 1 594 ? -15.478 -3.472 17.026 1.00 95.44 594 VAL A N 1
ATOM 4571 C CA . VAL A 1 594 ? -14.816 -3.368 18.337 1.00 95.44 594 VAL A CA 1
ATOM 4572 C C . VAL A 1 594 ? -15.765 -2.674 19.303 1.00 95.44 594 VAL A C 1
ATOM 4574 O O . VAL A 1 594 ? -16.270 -1.596 18.991 1.00 95.44 594 VAL A O 1
ATOM 4577 N N . ILE A 1 595 ? -15.972 -3.255 20.481 1.00 96.19 595 ILE A N 1
ATOM 4578 C CA . ILE A 1 595 ? -16.706 -2.644 21.589 1.00 96.19 595 ILE A CA 1
ATOM 4579 C C . ILE A 1 595 ? -15.698 -2.194 22.648 1.00 96.19 595 ILE A C 1
ATOM 4581 O O . ILE A 1 595 ? -14.927 -3.003 23.170 1.00 96.19 595 ILE A O 1
ATOM 4585 N N . LEU A 1 596 ? -15.716 -0.899 22.964 1.00 96.75 596 LEU A N 1
ATOM 4586 C CA . LEU A 1 596 ? -14.992 -0.308 24.084 1.00 96.75 596 LEU A CA 1
ATOM 4587 C C . LEU A 1 596 ? -15.979 -0.062 25.227 1.00 96.75 596 LEU A C 1
ATOM 4589 O O . LEU A 1 596 ? -16.880 0.771 25.097 1.00 96.75 596 LEU A O 1
ATOM 4593 N N . THR A 1 597 ? -15.788 -0.763 26.343 1.00 96.50 597 THR A N 1
ATOM 4594 C CA . THR A 1 597 ? -16.569 -0.570 27.572 1.00 96.50 597 THR A CA 1
ATOM 4595 C C . THR A 1 597 ? -15.740 0.222 28.579 1.00 96.50 597 THR A C 1
ATOM 4597 O O . THR A 1 597 ? -14.666 -0.220 28.989 1.00 96.50 597 THR A O 1
ATOM 4600 N N . LEU A 1 598 ? -16.214 1.405 28.959 1.00 94.81 598 LEU A N 1
ATOM 4601 C CA . LEU A 1 598 ? -15.532 2.333 29.861 1.00 94.81 598 LEU A CA 1
ATOM 4602 C C . LEU A 1 598 ? -15.795 1.989 31.340 1.00 94.81 598 LEU A C 1
ATOM 4604 O O . LEU A 1 598 ? -16.867 1.483 31.673 1.00 94.81 598 LEU A O 1
ATOM 4608 N N . PRO A 1 599 ? -14.848 2.287 32.252 1.00 92.62 599 PRO A N 1
ATOM 4609 C CA . PRO A 1 599 ? -14.963 1.940 33.673 1.00 92.62 599 PRO A CA 1
ATOM 4610 C C . PRO A 1 599 ? -15.884 2.884 34.468 1.00 92.62 599 PRO A C 1
ATOM 4612 O O . PRO A 1 599 ? -16.097 2.676 35.661 1.00 92.62 599 PRO A O 1
ATOM 4615 N N . GLN A 1 600 ? -16.389 3.942 33.831 1.00 88.56 600 GLN A N 1
ATOM 4616 C CA . GLN A 1 600 ? -17.230 4.988 34.410 1.00 88.56 600 GLN A CA 1
ATOM 4617 C C . GLN A 1 600 ? -18.121 5.599 33.321 1.00 88.56 600 GLN A C 1
ATOM 4619 O O . GLN A 1 600 ? -17.737 5.611 32.150 1.00 88.56 600 GLN A O 1
ATOM 4624 N N . SER A 1 601 ? -19.279 6.130 33.713 1.00 89.75 601 SER A N 1
ATOM 4625 C CA . SER A 1 601 ? -20.182 6.865 32.823 1.00 89.75 601 SER A CA 1
ATOM 4626 C C . SER A 1 601 ? -19.539 8.161 32.313 1.00 89.75 601 SER A C 1
ATOM 4628 O O . SER A 1 601 ? -19.025 8.953 33.105 1.00 89.75 601 SER A O 1
ATOM 4630 N N . VAL A 1 602 ? -19.618 8.410 31.006 1.00 87.62 602 VAL A N 1
ATOM 4631 C CA . VAL A 1 602 ? -19.148 9.630 30.332 1.00 87.62 602 VAL A CA 1
ATOM 4632 C C . VAL A 1 602 ? -20.276 10.302 29.542 1.00 87.62 602 VAL A C 1
ATOM 4634 O O . VAL A 1 602 ? -21.224 9.652 29.105 1.00 87.62 602 VAL A O 1
ATOM 4637 N N . SER A 1 603 ? -20.166 11.618 29.338 1.00 84.31 603 SER A N 1
ATOM 4638 C CA . SER A 1 603 ? -20.995 12.332 28.356 1.00 84.31 603 SER A CA 1
ATOM 4639 C C . SER A 1 603 ? -20.592 11.905 26.936 1.00 84.31 603 SER A C 1
ATOM 4641 O O . SER A 1 603 ? -19.409 11.645 26.724 1.00 84.31 603 SER A O 1
ATOM 4643 N N . PRO A 1 604 ? -21.504 11.869 25.945 1.00 81.38 604 PRO A N 1
ATOM 4644 C CA . PRO A 1 604 ? -21.129 11.737 24.534 1.00 81.38 604 PRO A CA 1
ATOM 4645 C C . PRO A 1 604 ? -20.391 12.971 23.986 1.00 81.38 604 PRO A C 1
ATOM 4647 O O . PRO A 1 604 ? -19.775 12.900 22.922 1.00 81.38 604 PRO A O 1
ATOM 4650 N N . GLU A 1 605 ? -20.486 14.109 24.676 1.00 81.31 605 GLU A N 1
ATOM 4651 C CA . GLU A 1 605 ? -19.863 15.375 24.288 1.00 81.31 605 GLU A CA 1
ATOM 4652 C C . GLU A 1 605 ? -18.331 15.303 24.433 1.00 81.31 605 GLU A C 1
ATOM 4654 O O . GLU A 1 605 ? -17.807 14.788 25.418 1.00 81.31 605 GLU A O 1
ATOM 4659 N N . ASP A 1 606 ? -17.610 15.810 23.428 1.00 81.44 606 ASP A N 1
ATOM 4660 C CA . ASP A 1 606 ? -16.141 15.840 23.345 1.00 81.44 606 ASP A CA 1
ATOM 4661 C C . ASP A 1 606 ? -15.410 14.493 23.548 1.00 81.44 606 ASP A C 1
ATOM 4663 O O . ASP A 1 606 ? -14.226 14.463 23.910 1.00 81.44 606 ASP A O 1
ATOM 4667 N N . LEU A 1 607 ? -16.076 13.368 23.252 1.00 92.81 607 LEU A N 1
ATOM 4668 C CA . LEU A 1 607 ? -15.429 12.056 23.211 1.00 92.81 607 LEU A CA 1
ATOM 4669 C C . LEU A 1 607 ? -14.569 11.866 21.956 1.00 92.81 607 LEU A C 1
ATOM 4671 O O . LEU A 1 607 ? -15.020 12.067 20.825 1.00 92.81 607 LEU A O 1
ATOM 4675 N N . VAL A 1 608 ? -13.343 11.374 22.144 1.00 94.12 608 VAL A N 1
ATOM 4676 C CA . VAL A 1 608 ? -12.408 11.034 21.058 1.00 94.12 608 VAL A CA 1
ATOM 4677 C C . VAL A 1 608 ? -11.777 9.669 21.309 1.00 94.12 608 VAL A C 1
ATOM 4679 O O . VAL A 1 608 ? -11.198 9.437 22.368 1.00 94.12 608 VAL A O 1
ATOM 4682 N N . VAL A 1 609 ? -11.815 8.783 20.312 1.00 96.00 609 VAL A N 1
ATOM 4683 C CA . VAL A 1 609 ? -11.051 7.527 20.322 1.00 96.00 609 VAL A CA 1
ATOM 4684 C C . VAL A 1 609 ? -9.758 7.709 19.535 1.00 96.00 609 VAL A C 1
ATOM 4686 O O . VAL A 1 609 ? -9.774 8.185 18.398 1.00 96.00 609 VAL A O 1
ATOM 4689 N N . ARG A 1 610 ? -8.640 7.272 20.117 1.00 95.88 610 ARG A N 1
ATOM 4690 C CA . ARG A 1 610 ? -7.377 7.024 19.416 1.00 95.88 610 ARG A CA 1
ATOM 4691 C C . ARG A 1 610 ? -7.115 5.523 19.340 1.00 95.88 610 ARG A C 1
ATOM 4693 O O . ARG A 1 610 ? -7.382 4.794 20.294 1.00 95.88 610 ARG A O 1
ATOM 4700 N N . TYR A 1 611 ? -6.529 5.083 18.234 1.00 97.19 611 TYR A N 1
ATOM 4701 C CA . TYR A 1 611 ? -6.043 3.716 18.065 1.00 97.19 611 TYR A CA 1
ATOM 4702 C C . TYR A 1 611 ? -4.634 3.697 17.464 1.00 97.19 611 TYR A C 1
ATOM 4704 O O . TYR A 1 611 ? -4.314 4.508 16.590 1.00 97.19 611 TYR A O 1
ATOM 4712 N N . ALA A 1 612 ? -3.805 2.767 17.946 1.00 96.19 612 ALA A N 1
ATOM 4713 C CA . ALA A 1 612 ? -2.414 2.545 17.549 1.00 96.19 612 ALA A CA 1
ATOM 4714 C C . ALA A 1 612 ? -1.527 3.806 17.594 1.00 96.19 612 ALA A C 1
ATOM 4716 O O . ALA A 1 612 ? -0.730 4.068 16.693 1.00 96.19 612 ALA A O 1
ATOM 4717 N N . ARG A 1 613 ? -1.695 4.610 18.654 1.00 94.50 613 ARG A N 1
ATOM 4718 C CA . ARG A 1 613 ? -1.066 5.936 18.816 1.00 94.50 613 ARG A CA 1
ATOM 4719 C C . ARG A 1 613 ? -0.458 6.207 20.189 1.00 94.50 613 ARG A C 1
ATOM 4721 O O . ARG A 1 613 ? 0.504 6.967 20.264 1.00 94.50 613 ARG A O 1
ATOM 4728 N N . ASP A 1 614 ? -0.988 5.614 21.254 1.00 94.81 614 ASP A N 1
ATOM 4729 C CA . ASP A 1 614 ? -0.653 5.997 22.636 1.00 94.81 614 ASP A CA 1
ATOM 4730 C C . ASP A 1 614 ? 0.066 4.881 23.421 1.00 94.81 614 ASP A C 1
ATOM 4732 O O . ASP A 1 614 ? 0.683 5.154 24.448 1.00 94.81 614 ASP A O 1
ATOM 4736 N N . TYR A 1 615 ? 0.043 3.646 22.908 1.00 94.75 615 TYR A N 1
ATOM 4737 C CA . TYR A 1 615 ? 0.612 2.446 23.533 1.00 94.75 615 TYR A CA 1
ATOM 4738 C C . TYR A 1 615 ? 1.478 1.664 22.542 1.00 94.75 615 TYR A C 1
ATOM 4740 O O . TYR A 1 615 ? 1.333 1.824 21.332 1.00 94.75 615 TYR A O 1
ATOM 4748 N N . LYS A 1 616 ? 2.362 0.796 23.045 1.00 91.88 616 LYS A N 1
ATOM 4749 C CA . LYS A 1 616 ? 3.140 -0.168 22.250 1.00 91.88 616 LYS A CA 1
ATOM 4750 C C . LYS A 1 616 ? 3.495 -1.411 23.088 1.00 91.88 616 LYS A C 1
ATOM 4752 O O . LYS A 1 616 ? 3.474 -1.295 24.315 1.00 91.88 616 LYS A O 1
ATOM 4757 N N . PRO A 1 617 ? 3.820 -2.561 22.467 1.00 90.62 617 PRO A N 1
ATOM 4758 C CA . PRO A 1 617 ? 4.289 -3.748 23.178 1.00 90.62 617 PRO A CA 1
ATOM 4759 C C . PRO A 1 617 ? 5.539 -3.499 24.029 1.00 90.62 617 PRO A C 1
ATOM 4761 O O . PRO A 1 617 ? 6.381 -2.655 23.701 1.00 90.62 617 PRO A O 1
ATOM 4764 N N . GLU A 1 618 ? 5.677 -4.270 25.107 1.00 88.75 618 GLU A N 1
ATOM 4765 C CA . GLU A 1 618 ? 6.864 -4.244 25.964 1.00 88.75 618 GLU A CA 1
ATOM 4766 C C . GLU A 1 618 ? 8.116 -4.717 25.199 1.00 88.75 618 GLU A C 1
ATOM 4768 O O . GLU A 1 618 ? 8.043 -5.527 24.277 1.00 88.75 618 GLU A O 1
ATOM 4773 N N . GLY A 1 619 ? 9.282 -4.156 25.535 1.00 84.75 619 GLY A N 1
ATOM 4774 C CA . GLY A 1 619 ? 10.560 -4.460 24.878 1.00 84.75 619 GLY A CA 1
ATOM 4775 C C . GLY A 1 619 ? 10.753 -3.870 23.471 1.00 84.75 619 GLY A C 1
ATOM 4776 O O . GLY A 1 619 ? 11.892 -3.775 23.019 1.00 84.75 619 GLY A O 1
ATOM 4777 N N . ILE A 1 620 ? 9.696 -3.417 22.784 1.00 83.88 620 ILE A N 1
ATOM 4778 C CA . ILE A 1 620 ? 9.786 -2.973 21.383 1.00 83.88 620 ILE A CA 1
ATOM 4779 C C . ILE A 1 620 ? 10.248 -1.509 21.235 1.00 83.88 620 ILE A C 1
ATOM 4781 O O . ILE A 1 620 ? 9.651 -0.544 21.743 1.00 83.88 620 ILE A O 1
ATOM 4785 N N . VAL A 1 621 ? 11.305 -1.327 20.437 1.00 87.81 621 VAL A N 1
ATOM 4786 C CA . VAL A 1 621 ? 11.820 -0.013 20.036 1.00 87.81 621 VAL A CA 1
ATOM 4787 C C . VAL A 1 621 ? 11.016 0.509 18.839 1.00 87.81 621 VAL A C 1
ATOM 4789 O O . VAL A 1 621 ? 11.231 0.134 17.690 1.00 87.81 621 VAL A O 1
ATOM 4792 N N . LEU A 1 622 ? 10.066 1.396 19.131 1.00 90.00 622 LEU A N 1
ATOM 4793 C CA . LEU A 1 622 ? 9.164 2.048 18.178 1.00 90.00 622 LEU A CA 1
ATOM 4794 C C . LEU A 1 622 ? 8.918 3.499 18.622 1.00 90.00 622 LEU A C 1
ATOM 4796 O O . LEU A 1 622 ? 8.736 3.737 19.823 1.00 90.00 622 LEU A O 1
ATOM 4800 N N . ASN A 1 623 ? 8.915 4.434 17.662 1.00 85.94 623 ASN A N 1
ATOM 4801 C CA . ASN A 1 623 ? 8.710 5.878 17.888 1.00 85.94 623 ASN A CA 1
ATOM 4802 C C . ASN A 1 623 ? 7.233 6.322 17.823 1.00 85.94 623 ASN A C 1
ATOM 4804 O O . ASN A 1 623 ? 6.884 7.409 18.288 1.00 85.94 623 ASN A O 1
ATOM 4808 N N . GLY A 1 624 ? 6.371 5.480 17.252 1.00 88.19 624 GLY A N 1
ATOM 4809 C CA . GLY A 1 624 ? 4.916 5.609 17.311 1.00 88.19 624 GLY A CA 1
ATOM 4810 C C . GLY A 1 624 ? 4.274 4.626 18.286 1.00 88.19 624 GLY A C 1
ATOM 4811 O O . GLY A 1 624 ? 4.956 3.831 18.937 1.00 88.19 624 GLY A O 1
ATOM 4812 N N . GLY A 1 625 ? 2.947 4.670 18.341 1.00 93.50 625 GLY A N 1
ATOM 4813 C CA . GLY A 1 625 ? 2.140 3.614 18.932 1.00 93.50 625 GLY A CA 1
ATOM 4814 C C . GLY A 1 625 ? 1.950 2.410 18.002 1.00 93.50 625 GLY A C 1
ATOM 4815 O O . GLY A 1 625 ? 2.332 2.420 16.829 1.00 93.50 625 GLY A O 1
ATOM 4816 N N . ALA A 1 626 ? 1.334 1.375 18.561 1.00 95.31 626 ALA A N 1
ATOM 4817 C CA . ALA A 1 626 ? 0.920 0.135 17.921 1.00 95.31 626 ALA A CA 1
ATOM 4818 C C . ALA A 1 626 ? -0.441 -0.306 18.488 1.00 95.31 626 ALA A C 1
ATOM 4820 O O . ALA A 1 626 ? -0.910 0.250 19.484 1.00 95.31 626 ALA A O 1
ATOM 4821 N N . GLY A 1 627 ? -1.084 -1.288 17.859 1.00 95.62 627 GLY A N 1
ATOM 4822 C CA . GLY A 1 627 ? -2.341 -1.852 18.346 1.00 95.62 627 GLY A CA 1
ATOM 4823 C C . GLY A 1 627 ? -2.590 -3.263 17.828 1.00 95.62 627 GLY A C 1
ATOM 4824 O O . GLY A 1 627 ? -2.059 -3.669 16.795 1.00 95.62 627 GLY A O 1
ATOM 4825 N N . ASP A 1 628 ? -3.399 -4.015 18.558 1.00 95.50 628 ASP A N 1
ATOM 4826 C CA . ASP A 1 628 ? -3.479 -5.470 18.416 1.00 95.50 628 ASP A CA 1
ATOM 4827 C C . ASP A 1 628 ? -4.544 -5.950 17.422 1.00 95.50 628 ASP A C 1
ATOM 4829 O O . ASP A 1 628 ? -4.619 -7.148 17.152 1.00 95.50 628 ASP A O 1
ATOM 4833 N N . LEU A 1 629 ? -5.375 -5.048 16.881 1.00 96.44 629 LEU A N 1
ATOM 4834 C CA . LEU A 1 629 ? -6.454 -5.426 15.971 1.00 96.44 629 LEU A CA 1
ATOM 4835 C C . LEU A 1 629 ? -5.899 -5.826 14.599 1.00 96.44 629 LEU A C 1
ATOM 4837 O O . LEU A 1 629 ? -5.395 -4.987 13.839 1.00 96.44 629 LEU A O 1
ATOM 4841 N N . CYS A 1 630 ? -6.062 -7.104 14.268 1.00 94.62 630 CYS A N 1
ATOM 4842 C CA . CYS A 1 630 ? -5.840 -7.650 12.936 1.00 94.62 630 CYS A CA 1
ATOM 4843 C C . CYS A 1 630 ? -6.984 -8.583 12.515 1.00 94.62 630 CYS A C 1
ATOM 4845 O O . CYS A 1 630 ? -7.874 -8.897 13.304 1.00 94.62 630 CYS A O 1
ATOM 4847 N N . ASP A 1 631 ? -6.998 -8.985 11.247 1.00 91.62 631 ASP A N 1
ATOM 4848 C CA . ASP A 1 631 ? -7.966 -9.946 10.722 1.00 91.62 631 ASP A CA 1
ATOM 4849 C C . ASP A 1 631 ? -7.464 -11.393 10.897 1.00 91.62 631 ASP A C 1
ATOM 4851 O O . ASP A 1 631 ? -6.352 -11.626 11.379 1.00 91.62 631 ASP A O 1
ATOM 4855 N N . THR A 1 632 ? -8.283 -12.392 10.571 1.00 88.75 632 THR A N 1
ATOM 4856 C CA . THR A 1 632 ? -7.920 -13.820 10.637 1.00 88.75 632 THR A CA 1
ATOM 4857 C C . THR A 1 632 ? -7.465 -14.398 9.295 1.00 88.75 632 THR A C 1
ATOM 4859 O O . THR A 1 632 ? -7.576 -15.606 9.095 1.00 88.75 632 THR A O 1
ATOM 4862 N N . ASP A 1 633 ? -6.954 -13.570 8.378 1.00 86.69 633 ASP A N 1
ATOM 4863 C CA . ASP A 1 633 ? -6.466 -14.016 7.068 1.00 86.69 633 ASP A CA 1
ATOM 4864 C C . ASP A 1 633 ? -5.414 -15.145 7.216 1.00 86.69 633 ASP A C 1
ATOM 4866 O O . ASP A 1 633 ? -4.401 -14.957 7.906 1.00 86.69 633 ASP A O 1
ATOM 4870 N N . PRO A 1 634 ? -5.626 -16.326 6.597 1.00 83.50 634 PRO A N 1
ATOM 4871 C CA . PRO A 1 634 ? -4.690 -17.449 6.657 1.00 83.50 634 PRO A CA 1
ATOM 4872 C C . PRO A 1 634 ? -3.445 -17.260 5.769 1.00 83.50 634 PRO A C 1
ATOM 4874 O O . PRO A 1 634 ? -2.536 -18.092 5.814 1.00 83.50 634 PRO A O 1
ATOM 4877 N N . SER A 1 635 ? -3.382 -16.196 4.960 1.00 85.31 635 SER A N 1
ATOM 4878 C CA . SER A 1 635 ? -2.243 -15.878 4.092 1.00 85.31 635 SER A CA 1
ATOM 4879 C C . SER A 1 635 ? -0.930 -15.810 4.876 1.00 85.31 635 SER A C 1
ATOM 4881 O O . SER A 1 635 ? -0.803 -15.087 5.867 1.00 85.31 635 SER A O 1
ATOM 4883 N N . THR A 1 636 ? 0.090 -16.515 4.389 1.00 89.44 636 THR A N 1
ATOM 4884 C CA . THR A 1 636 ? 1.428 -16.556 4.996 1.00 89.44 636 THR A CA 1
ATOM 4885 C C . THR A 1 636 ? 2.529 -16.460 3.940 1.00 89.44 636 THR A C 1
ATOM 4887 O O . THR A 1 636 ? 2.305 -16.676 2.750 1.00 89.44 636 THR A O 1
ATOM 4890 N N . VAL A 1 637 ? 3.740 -16.113 4.375 1.00 91.69 637 VAL A N 1
ATOM 4891 C CA . VAL A 1 637 ? 4.950 -16.063 3.548 1.00 91.69 637 VAL A CA 1
ATOM 4892 C C . VAL A 1 637 ? 6.163 -16.497 4.369 1.00 91.69 637 VAL A C 1
ATOM 48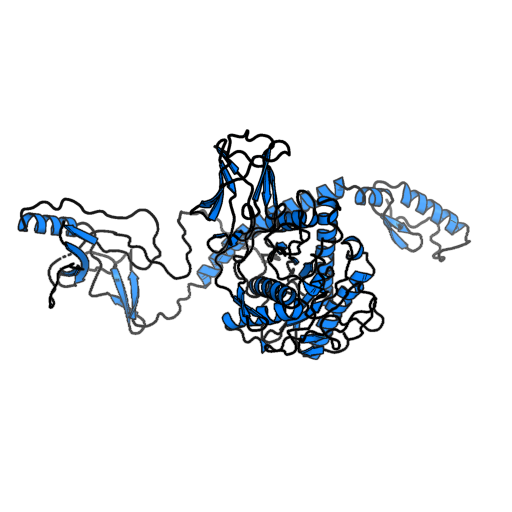94 O O . VAL A 1 637 ? 6.258 -16.175 5.551 1.00 91.69 637 VAL A O 1
ATOM 4897 N N . ILE A 1 638 ? 7.103 -17.222 3.759 1.00 90.81 638 ILE A N 1
ATOM 4898 C CA . ILE A 1 638 ? 8.364 -17.603 4.412 1.00 90.81 638 ILE A CA 1
ATOM 4899 C C . ILE A 1 638 ? 9.399 -16.493 4.194 1.00 90.81 638 ILE A C 1
ATOM 4901 O O . ILE A 1 638 ? 9.671 -16.099 3.057 1.00 90.81 638 ILE A O 1
ATOM 4905 N N . ILE A 1 639 ? 9.982 -15.982 5.279 1.00 93.38 639 ILE A N 1
ATOM 4906 C CA . ILE A 1 639 ? 11.032 -14.954 5.259 1.00 93.38 639 ILE A CA 1
ATOM 4907 C C . ILE A 1 639 ? 12.100 -15.336 6.283 1.00 93.38 639 ILE A C 1
ATOM 4909 O O . ILE A 1 639 ? 11.806 -15.407 7.472 1.00 93.38 639 ILE A O 1
ATOM 4913 N N . SER A 1 640 ? 13.345 -15.521 5.825 1.00 90.06 640 SER A N 1
ATOM 4914 C CA . SER A 1 640 ? 14.458 -16.004 6.660 1.00 90.06 640 SER A CA 1
ATOM 4915 C C . SER A 1 640 ? 14.121 -17.333 7.358 1.00 90.06 640 SER A C 1
ATOM 4917 O O . SER A 1 640 ? 14.282 -17.461 8.567 1.00 90.06 640 SER A O 1
ATOM 4919 N N . ASP A 1 641 ? 13.591 -18.282 6.580 1.00 88.25 641 ASP A N 1
ATOM 4920 C CA . ASP A 1 641 ? 13.123 -19.622 6.980 1.00 88.25 641 ASP A CA 1
ATOM 4921 C C . ASP A 1 641 ? 11.971 -19.677 8.006 1.00 88.25 641 ASP A C 1
ATOM 4923 O O . ASP A 1 641 ? 11.434 -20.748 8.285 1.00 88.25 641 ASP A O 1
ATOM 4927 N N . GLU A 1 642 ? 11.495 -18.529 8.491 1.00 92.62 642 GLU A N 1
ATOM 4928 C CA . GLU A 1 642 ? 10.334 -18.425 9.375 1.00 92.62 642 GLU A CA 1
ATOM 4929 C C . GLU A 1 642 ? 9.039 -18.164 8.593 1.00 92.62 642 GLU A C 1
ATOM 4931 O O . GLU A 1 642 ? 8.979 -17.294 7.718 1.00 92.62 642 GLU A O 1
ATOM 4936 N N . LEU A 1 643 ? 7.969 -18.880 8.953 1.00 92.38 643 LEU A N 1
ATOM 4937 C CA . LEU A 1 643 ? 6.625 -18.645 8.426 1.00 92.38 643 LEU A CA 1
ATOM 4938 C C . LEU A 1 643 ? 6.009 -17.406 9.092 1.00 92.38 643 LEU A C 1
ATOM 4940 O O . LEU A 1 643 ? 5.813 -17.374 10.306 1.00 92.38 643 LEU A O 1
ATOM 4944 N N . ARG A 1 644 ? 5.680 -16.385 8.297 1.00 92.62 644 ARG A N 1
ATOM 4945 C CA . ARG A 1 644 ? 5.144 -15.102 8.769 1.00 92.62 644 ARG A CA 1
ATOM 4946 C C . ARG A 1 644 ? 3.761 -14.831 8.191 1.00 92.62 644 ARG A C 1
ATOM 4948 O O . ARG A 1 644 ? 3.488 -15.105 7.027 1.00 92.62 644 ARG A O 1
ATOM 4955 N N . SER A 1 645 ? 2.889 -14.288 9.032 1.00 92.19 645 SER A N 1
ATOM 4956 C CA . SER A 1 645 ? 1.498 -13.975 8.698 1.00 92.19 645 SER A CA 1
ATOM 4957 C C . SER A 1 645 ? 1.369 -12.730 7.815 1.00 92.19 645 SER A C 1
ATOM 4959 O O . SER A 1 645 ? 2.168 -11.799 7.934 1.00 92.19 645 SER A O 1
ATOM 4961 N N . LEU A 1 646 ? 0.349 -12.696 6.956 1.00 91.69 646 LEU A N 1
ATOM 4962 C CA . LEU A 1 646 ? -0.047 -11.532 6.156 1.00 91.69 646 LEU A CA 1
ATOM 4963 C C . LEU A 1 646 ? -1.426 -10.974 6.560 1.00 91.69 646 LEU A C 1
ATOM 4965 O O . LEU A 1 646 ? -2.060 -10.274 5.772 1.00 91.69 646 LEU A O 1
ATOM 4969 N N . ARG A 1 647 ? -1.888 -11.245 7.788 1.00 92.31 647 ARG A N 1
ATOM 4970 C CA . ARG A 1 647 ? -3.104 -10.633 8.358 1.00 92.31 647 ARG A CA 1
ATOM 4971 C C . ARG A 1 647 ? -3.134 -9.123 8.164 1.00 92.31 647 ARG A C 1
ATOM 4973 O O . ARG A 1 647 ? -2.140 -8.434 8.398 1.00 92.31 647 ARG A O 1
ATOM 4980 N N . SER A 1 648 ? -4.277 -8.584 7.762 1.00 92.25 648 SER A N 1
ATOM 4981 C CA . SER A 1 648 ? -4.449 -7.136 7.681 1.00 92.25 648 SER A CA 1
ATOM 4982 C C . SER A 1 648 ? -4.486 -6.562 9.095 1.00 92.25 648 SER A C 1
ATOM 4984 O O . SER A 1 648 ? -5.343 -6.937 9.888 1.00 92.25 648 SER A O 1
ATOM 4986 N N . TYR A 1 649 ? -3.582 -5.637 9.414 1.00 94.88 649 TYR A N 1
ATOM 4987 C CA . TYR A 1 649 ? -3.613 -4.881 10.669 1.00 94.88 649 TYR A CA 1
ATOM 4988 C C . TYR A 1 649 ? -4.403 -3.583 10.489 1.00 94.88 649 TYR A C 1
ATOM 4990 O O . TYR A 1 649 ? -4.318 -2.936 9.442 1.00 94.88 649 TYR A O 1
ATOM 4998 N N . CYS A 1 650 ? -5.165 -3.190 11.510 1.00 95.44 650 CYS A N 1
ATOM 4999 C CA . CYS A 1 650 ? -5.966 -1.971 11.464 1.00 95.44 650 CYS A CA 1
ATOM 5000 C C . CYS A 1 650 ? -5.068 -0.716 11.411 1.00 95.44 650 CYS A C 1
ATOM 5002 O O . CYS A 1 650 ? -4.137 -0.601 12.210 1.00 95.44 650 CYS A O 1
ATOM 5004 N N . PRO A 1 651 ? -5.301 0.246 10.500 1.00 95.12 651 PRO A N 1
ATOM 5005 C CA . PRO A 1 651 ? -4.571 1.510 10.506 1.00 95.12 651 PRO A CA 1
ATOM 5006 C C . PRO A 1 651 ? -4.842 2.323 11.779 1.00 95.12 651 PRO A C 1
ATOM 5008 O O . PRO A 1 651 ? -5.954 2.340 12.301 1.00 95.12 651 PRO A O 1
ATOM 5011 N N . SER A 1 652 ? -3.833 3.060 12.249 1.00 95.62 652 SER A N 1
ATOM 5012 C CA . SER A 1 652 ? -3.978 4.019 13.349 1.00 95.62 652 SER A CA 1
ATOM 5013 C C . SER A 1 652 ? -4.979 5.121 12.995 1.00 95.62 652 SER A C 1
ATOM 5015 O O . SER A 1 652 ? -5.004 5.613 11.862 1.00 95.62 652 SER A O 1
ATOM 5017 N N . PHE A 1 653 ? -5.780 5.558 13.966 1.00 94.56 653 PHE A N 1
ATOM 5018 C CA . PHE A 1 653 ? -6.784 6.602 13.756 1.00 94.56 653 PHE A CA 1
ATOM 5019 C C . PHE A 1 653 ? -6.982 7.486 14.988 1.00 94.56 653 PHE A C 1
ATOM 5021 O O . PHE A 1 653 ? -6.614 7.122 16.105 1.00 94.56 653 PHE A O 1
ATOM 5028 N N . VAL A 1 654 ? -7.564 8.664 14.759 1.00 93.38 654 VAL A N 1
ATOM 5029 C CA . VAL A 1 654 ? -8.136 9.539 15.788 1.00 93.38 654 VAL A CA 1
ATOM 5030 C C . VAL A 1 654 ? -9.492 9.984 15.262 1.00 93.38 654 VAL A C 1
ATOM 5032 O O . VAL A 1 654 ? -9.548 10.579 14.191 1.00 93.38 654 VAL A O 1
ATOM 5035 N N . GLU A 1 655 ? -10.566 9.683 15.982 1.00 92.19 655 GLU A N 1
ATOM 5036 C CA . GLU A 1 655 ? -11.937 9.995 15.566 1.00 92.19 655 GLU A CA 1
ATOM 5037 C C . GLU A 1 655 ? -12.742 10.529 16.750 1.00 92.19 655 GLU A C 1
ATOM 5039 O O . GLU A 1 655 ? -12.730 9.940 17.833 1.00 92.19 655 GLU A O 1
ATOM 5044 N N . THR A 1 656 ? -13.485 11.613 16.533 1.00 91.56 656 THR A N 1
ATOM 5045 C CA . THR A 1 656 ? -14.550 12.041 17.448 1.00 91.56 656 THR A CA 1
ATOM 5046 C C . THR A 1 656 ? -15.675 11.010 17.419 1.00 91.56 656 THR A C 1
ATOM 5048 O O . THR A 1 656 ? -16.083 10.565 16.342 1.00 91.56 656 THR A O 1
ATOM 5051 N N . VAL A 1 657 ? -16.185 10.630 18.589 1.00 90.31 657 VAL A N 1
ATOM 5052 C CA . VAL A 1 657 ? -17.320 9.708 18.684 1.00 90.31 657 VAL A CA 1
ATOM 5053 C C . VAL A 1 657 ? -18.580 10.406 18.179 1.00 90.31 657 VAL A C 1
ATOM 5055 O O . VAL A 1 657 ? -18.855 11.555 18.511 1.00 90.31 657 VAL A O 1
ATOM 5058 N N . THR A 1 658 ? -19.356 9.708 17.356 1.00 88.06 658 THR A N 1
ATOM 5059 C CA . THR A 1 658 ? -20.660 10.184 16.883 1.00 88.06 658 THR A CA 1
ATOM 5060 C C . THR A 1 658 ? -21.792 9.575 17.701 1.00 88.06 658 THR A C 1
ATOM 5062 O O . THR A 1 658 ? -21.734 8.402 18.063 1.00 88.06 658 THR A O 1
ATOM 5065 N N . LEU A 1 659 ? -22.842 10.348 17.982 1.00 81.44 659 LEU A N 1
ATOM 5066 C CA . LEU A 1 659 ? -24.082 9.794 18.529 1.00 81.44 659 LEU A CA 1
ATOM 5067 C C . LEU A 1 659 ? -24.691 8.792 17.542 1.00 81.44 659 LEU A C 1
ATOM 5069 O O . LEU A 1 659 ? -24.744 9.065 16.338 1.00 81.44 659 LEU A O 1
ATOM 5073 N N . SER A 1 660 ? -25.190 7.666 18.055 1.00 65.31 660 SER A N 1
ATOM 5074 C CA . SER A 1 660 ? -26.051 6.786 17.267 1.00 65.31 660 SER A CA 1
ATOM 5075 C C . SER A 1 660 ? -27.264 7.568 16.754 1.00 65.31 660 SER A C 1
ATOM 5077 O O . SER A 1 660 ? -27.902 8.305 17.510 1.00 65.31 660 SER A O 1
ATOM 5079 N N . ARG A 1 661 ? -27.585 7.419 15.464 1.00 48.03 661 ARG A N 1
ATOM 5080 C CA . ARG A 1 661 ? -28.867 7.885 14.929 1.00 48.03 661 ARG A CA 1
ATOM 5081 C C . ARG A 1 661 ? -29.925 6.849 15.293 1.00 48.03 661 ARG A C 1
ATOM 5083 O O . ARG A 1 661 ? -29.858 5.728 14.794 1.00 48.03 661 ARG A O 1
ATOM 5090 N N . VAL A 1 662 ? -30.843 7.258 16.164 1.00 33.41 662 VAL A N 1
ATOM 5091 C CA . VAL A 1 662 ? -32.116 6.575 16.445 1.00 33.41 662 VAL A CA 1
ATOM 5092 C C . VAL A 1 662 ? -33.056 6.751 15.254 1.00 33.41 662 VAL A C 1
ATOM 5094 O O . VAL A 1 662 ? -33.043 7.869 14.685 1.00 33.41 662 VAL A O 1
#

Organism: NCBI:txid463044

pLDDT: mean 73.3, std 24.74, range [20.92, 98.69]

Secondary structure (DSSP, 8-state):
------SS---PPSS---HHHHHHHHHHHHHHHH-SS-SEEE-TTS-EEE-HHHHHHHH-HHHHHHHHHHHHHHHHHHHHHHHHHHHHHHHHHHHHT-S---PPTT-EEEE---TT-BTTB---EEEEEETTEEEE-SEE---SHHHHHHHHHHHHHH-S-------B-SS---TT----EEEEETTEEEEEEEEETTS-EEEEE-----S--------------B------TT-------------------------PPP---TTTEEEEEEEEESTTTTTBT-PSPS--S-SS--EEEBTBTTPBPTTSSSS-B-TTSEEE--------TTS--SSB---HHHHHHHHHHHHHHTTT--TTTS-EEEEE---TT--HHHHSTTSSTHHHHHHHHHHHHHHHHHTT-EEE---EEEE--GGGTTS-HHHHHHHHHHHHHHHHHHHHHHH-------EEEEEPP--TT--SHHHHHHHHHHH-TTTEEEEEESTTSPB-GGGT-SS-B-HHHHHHHHHHHHHHHHHHHTT----S-EEE---EEEETTEEEE-EEESSPEEE---SGGGGEEEEETTEE---PEEEE-TTS-EEEE-SS---STTEEEEESSS---TT---SS----EEE----EEEETTEEEE-PPBPPPEEEEPEEP--

Radius of gyration: 34.07 Å; chains: 1; bounding box: 81×108×73 Å